Protein AF-0000000086062523 (afdb_homodimer)

Nearest PDB structures (foldseek):
  2jh3-assembly2_D  TM=8.030E-01  e=2.254E-12  Deinococcus radiodurans
  2jh3-assembly1_C  TM=7.267E-01  e=1.888E-13  Deinococcus radiodurans
  6j48-assembly1_O  TM=6.077E-01  e=3.367E+00  Borreliella burgdorferi B31
  6ics-assembly1_O  TM=6.530E-01  e=5.659E+00  Borreliella burgdorferi
  3cka-assembly1_A  TM=3.418E-01  e=1.417E+00  Borreliella burgdorferi

Solvent-accessible surface area (backbone atoms only — not comparable to full-atom values): 41998 Å² total; per-residue (Å²): 135,82,82,74,76,70,75,70,77,73,73,69,65,61,67,79,38,48,60,40,66,68,49,54,50,48,50,52,52,54,34,66,75,38,54,69,59,41,65,48,79,48,80,83,34,33,35,24,24,37,89,87,68,27,35,29,43,39,56,101,55,78,48,67,74,33,49,71,69,55,44,48,53,57,45,35,78,44,16,65,39,52,29,50,48,35,42,51,58,64,69,64,35,60,94,44,43,65,46,54,48,54,36,56,52,58,39,53,90,81,38,53,66,62,60,34,45,13,41,20,63,76,48,29,72,36,75,59,86,65,30,31,36,33,36,32,46,49,57,54,47,45,61,27,28,31,40,28,28,47,90,47,65,88,55,57,67,90,82,28,54,72,45,84,56,40,74,58,36,56,65,54,50,42,31,29,77,86,68,43,76,40,91,55,58,50,28,81,48,73,42,69,62,41,31,34,63,69,23,44,70,69,46,43,50,48,28,49,38,54,47,38,68,62,37,58,51,42,37,42,27,45,76,71,72,59,57,77,63,41,20,45,54,61,56,41,67,68,38,56,78,87,42,35,60,38,56,59,62,61,71,74,75,53,66,58,67,59,34,21,48,42,56,33,51,38,32,58,87,46,19,41,37,13,48,66,40,29,44,40,99,86,39,75,53,90,54,77,33,52,80,33,90,30,60,29,38,46,79,46,70,66,48,52,54,50,42,36,60,47,46,62,59,65,71,49,67,68,40,81,44,64,33,66,32,27,53,68,53,52,51,22,56,41,39,35,50,47,28,44,40,67,66,43,50,85,72,50,50,80,83,41,60,81,44,52,51,12,39,50,46,34,23,31,49,44,53,68,36,34,40,97,87,60,21,57,47,59,39,66,77,67,82,75,73,69,87,110,136,81,80,74,75,68,75,69,77,73,72,68,65,62,66,78,36,48,60,42,67,69,50,53,51,48,50,52,51,53,33,66,75,37,56,71,61,41,65,48,76,47,82,82,33,32,33,23,25,37,89,86,72,26,34,30,43,38,55,102,54,75,48,69,72,33,50,70,68,55,44,48,53,58,46,37,78,44,17,64,40,52,30,52,49,36,43,52,58,63,69,64,36,59,93,44,42,64,45,54,48,54,36,56,54,58,39,53,89,81,38,53,66,60,58,34,45,12,41,20,63,74,48,30,73,37,74,57,86,65,30,31,36,34,36,32,47,49,57,53,47,46,63,28,28,31,42,28,26,47,89,46,66,89,56,58,68,89,82,29,52,72,45,85,56,39,73,60,35,56,65,54,50,41,30,28,78,88,68,44,74,40,90,56,59,50,30,80,48,74,43,69,61,41,32,34,64,67,22,43,70,68,46,42,49,48,28,49,37,54,48,38,66,63,37,58,50,43,36,43,27,45,76,70,72,59,56,74,62,42,20,45,53,61,54,41,66,67,39,54,79,86,42,35,60,38,56,59,63,60,72,74,75,53,65,57,66,57,33,21,48,42,56,32,49,40,33,58,86,48,20,41,37,12,47,66,42,30,44,41,99,86,38,76,53,89,54,77,31,52,80,32,88,30,60,30,38,46,79,47,71,67,49,52,53,49,42,35,59,47,45,62,59,65,69,48,68,69,40,81,44,64,32,66,35,26,54,68,53,52,51,23,56,43,37,35,50,47,29,44,40,68,67,43,50,86,73,50,50,82,82,41,62,80,44,51,50,12,39,50,45,34,23,31,50,43,53,68,35,35,40,96,89,60,21,56,46,58,40,68,76,64,81,75,74,68,88,108

pLDDT: mean 90.24, std 12.67, range [27.58, 98.75]

Foldseek 3Di:
DDPPPPPPPPQQAQDQAAADPVLLVVVVVVQVVDDAPDWDDWVQKTWHAHPVRWIWIGRPHIDTRDDSVRVNVVCSVVRLRSLVCCCLCPVVNDDALLSVVVCVQQVVVPDDSRSSLSCQCVWGWDDAQQKIKTWHADNNRFIFIKIFGVVCPPPDQVQAAEDAALLVVLVQQQAFPVRHGDPDLQQSRRHGRYMHTGHGSVSVVSNCCSSPNCQSRQLRCVVVVRRAADADQRQQVPDDDLLVLLNCVPVVPDCVLVLVLCVLAQEVNTGLAFEPHANDPVHGHPDGRYDHSGHDRYQDPSSSVVSSVVSVVVVDDDDDWDADDDPLLVVLVVQLVVCVSSVCLVVDDQPPCVRSNRPVNVVVQCVPAADPVGDGNPTDPDPDPPVD/DDPPPPPPPPQQAQAQAAADPVLLVVVVVVQVVDDAPDWDDWVQKTWHAHPVRWIWIGRPDIDTRDDSVRVNVVCSVVRLRSLVCCCLCPVVNDDALLSVVVCVQQVVVPDDSRSSLSCQCVWGWDDAQQKIKTWHADSNRFIFIKIFGVVCPPPDQVQAAEDAALLVVLVQQQAFPVRHGDPDLQQSRRHGRYMHTGHGSVSVVSNCCSSPNCQSRQLRCVVVVRRAADADQRQQVPDDDLLVLLNCVPVVPDCVLVLVLCVLAQEVNTGLAFEPHANDPVHGHPDGRYDHSGHDRYQDPSSSVVSSVVSVVVVDDDDDWDADDDPLLVVLVVQLVVCVSSVCLVVDDQPPCVRSNRPVNVVVQCVPAADPVGDGNPTDPDPDPPVD

Organism: NCBI:txid261290

Radius of gyration: 38.52 Å; Cα contacts (8 Å, |Δi|>4): 1317; chains: 2; bounding box: 91×118×71 Å

InterPro domains:
  IPR041181 DR2241 stabilising domain [PF18069] (113-223)
  IPR041346 DR2241, 4Fe-4S iron-sulfur cluster binding domain [PF18009] (225-309)
  IPR055772 Domain of unknown function DUF7348 [PF24039] (21-93)

Structure (mmCIF, N/CA/C/O backbone):
data_AF-0000000086062523-model_v1
#
loop_
_entity.id
_entity.type
_entity.pdbx_description
1 polymer 'DR2241 stabilising domain-containing protein'
#
loop_
_atom_site.group_PDB
_atom_site.id
_atom_site.type_symbol
_atom_site.label_atom_id
_atom_site.label_alt_id
_atom_site.label_comp_id
_atom_site.label_asym_id
_atom_site.label_entity_id
_atom_site.label_seq_id
_atom_site.pdbx_PDB_ins_code
_atom_site.Cartn_x
_atom_site.Cartn_y
_atom_site.Cartn_z
_atom_site.occupancy
_atom_site.B_iso_or_equiv
_atom_site.auth_seq_id
_atom_site.auth_comp_id
_atom_site.auth_asym_id
_atom_site.auth_atom_id
_atom_site.pdbx_PDB_model_num
ATOM 1 N N . MET A 1 1 ? -20.281 41.969 -30.203 1 27.78 1 MET A N 1
ATOM 2 C CA . MET A 1 1 ? -20.609 42.656 -28.984 1 27.78 1 MET A CA 1
ATOM 3 C C . MET A 1 1 ? -21.312 41.75 -27.984 1 27.78 1 MET A C 1
ATOM 5 O O . MET A 1 1 ? -22.516 41.5 -28.109 1 27.78 1 MET A O 1
ATOM 9 N N . SER A 1 2 ? -20.672 40.625 -27.641 1 31.56 2 SER A N 1
ATOM 10 C CA . SER A 1 2 ? -21.141 39.469 -26.844 1 31.56 2 SER A CA 1
ATOM 11 C C . SER A 1 2 ? -21.438 39.875 -25.406 1 31.56 2 SER A C 1
ATOM 13 O O . SER A 1 2 ? -20.594 40.5 -24.734 1 31.56 2 SER A O 1
ATOM 15 N N . ASP A 1 3 ? -22.797 40.125 -25.109 1 30.91 3 ASP A N 1
ATOM 16 C CA . ASP A 1 3 ? -23.359 40.438 -23.797 1 30.91 3 ASP A CA 1
ATOM 17 C C . ASP A 1 3 ? -22.984 39.375 -22.766 1 30.91 3 ASP A C 1
ATOM 19 O O . ASP A 1 3 ? -23.328 38.188 -22.938 1 30.91 3 ASP A O 1
ATOM 23 N N . THR A 1 4 ? -21.797 39.469 -22.172 1 30.78 4 THR A N 1
ATOM 24 C CA . THR A 1 4 ? -21.391 38.656 -21.047 1 30.78 4 THR A CA 1
ATOM 25 C C . THR A 1 4 ? -22.391 38.812 -19.891 1 30.78 4 THR A C 1
ATOM 27 O O . THR A 1 4 ? -22.453 39.844 -19.25 1 30.78 4 THR A O 1
ATOM 30 N N . ALA A 1 5 ? -23.578 38.094 -20 1 33.03 5 ALA A N 1
ATOM 31 C CA . ALA A 1 5 ? -24.531 38.031 -18.906 1 33.03 5 ALA A CA 1
ATOM 32 C C . ALA A 1 5 ? -23.812 37.812 -17.578 1 33.03 5 ALA A C 1
ATOM 34 O O . ALA A 1 5 ? -23.219 36.75 -17.359 1 33.03 5 ALA A O 1
ATOM 35 N N . SER A 1 6 ? -23.344 38.844 -16.922 1 30.64 6 SER A N 1
ATOM 36 C CA . SER A 1 6 ? -22.797 38.656 -15.578 1 30.64 6 SER A CA 1
ATOM 37 C C . SER A 1 6 ? -23.75 37.906 -14.664 1 30.64 6 SER A C 1
ATOM 39 O O . SER A 1 6 ? -24.891 38.344 -14.469 1 30.64 6 SER A O 1
ATOM 41 N N . VAL A 1 7 ? -23.797 36.625 -14.695 1 35.59 7 VAL A N 1
ATOM 42 C CA . VAL A 1 7 ? -24.484 35.875 -13.633 1 35.59 7 VAL A CA 1
ATOM 43 C C . VAL A 1 7 ? -24.297 36.625 -12.305 1 35.59 7 VAL A C 1
ATOM 45 O O . VAL A 1 7 ? -23.172 36.844 -11.859 1 35.59 7 VAL A O 1
ATOM 48 N N . ALA A 1 8 ? -25.094 37.5 -11.992 1 36.69 8 ALA A N 1
ATOM 49 C CA . ALA A 1 8 ? -25.172 38.25 -10.734 1 36.69 8 ALA A CA 1
ATOM 50 C C . ALA A 1 8 ? -24.984 37.312 -9.539 1 36.69 8 ALA A C 1
ATOM 52 O O . ALA A 1 8 ? -25.703 36.344 -9.391 1 36.69 8 ALA A O 1
ATOM 53 N N . GLU A 1 9 ? -23.781 37 -9.102 1 41.09 9 GLU A N 1
ATOM 54 C CA . GLU A 1 9 ? -23.547 36.281 -7.852 1 41.09 9 GLU A CA 1
ATOM 55 C C . GLU A 1 9 ? -24.547 36.719 -6.773 1 41.09 9 GLU A C 1
ATOM 57 O O . GLU A 1 9 ? -24.578 37.906 -6.398 1 41.09 9 GLU A O 1
ATOM 62 N N . ASP A 1 10 ? -25.766 36.375 -6.758 1 46.88 10 ASP A N 1
ATOM 63 C CA . ASP A 1 10 ? -26.797 36.688 -5.766 1 46.88 10 ASP A CA 1
ATOM 64 C C . ASP A 1 10 ? -26.219 36.688 -4.355 1 46.88 10 ASP A C 1
ATOM 66 O O . ASP A 1 10 ? -25.516 35.781 -3.951 1 46.88 10 ASP A O 1
ATOM 70 N N . ASP A 1 11 ? -25.906 37.812 -3.818 1 54.59 11 ASP A N 1
ATOM 71 C CA . ASP A 1 11 ? -25.484 38.031 -2.445 1 54.59 11 ASP A CA 1
ATOM 72 C C . ASP A 1 11 ? -26.266 37.188 -1.464 1 54.59 11 ASP A C 1
ATOM 74 O O . ASP A 1 11 ? -27.484 37.125 -1.524 1 54.59 11 ASP A O 1
ATOM 78 N N . PRO A 1 12 ? -25.703 36.219 -0.834 1 66.75 12 PRO A N 1
ATOM 79 C CA . PRO A 1 12 ? -26.406 35.312 0.073 1 66.75 12 PRO A CA 1
ATOM 80 C C . PRO A 1 12 ? -27.281 36.062 1.078 1 66.75 12 PRO A C 1
ATOM 82 O O . PRO A 1 12 ? -26.906 37.094 1.578 1 66.75 12 PRO A O 1
ATOM 85 N N . GLU A 1 13 ? -28.578 35.844 1.062 1 82.19 13 GLU A N 1
ATOM 86 C CA . GLU A 1 13 ? -29.578 36.406 1.941 1 82.19 13 GLU A CA 1
ATOM 87 C C . GLU A 1 13 ? -29.391 35.969 3.383 1 82.19 13 GLU A C 1
ATOM 89 O O . GLU A 1 13 ? -29.062 34.781 3.629 1 82.19 13 GLU A O 1
ATOM 94 N N . VAL A 1 14 ? -29.391 36.875 4.363 1 88.12 14 VAL A N 1
ATOM 95 C CA . VAL A 1 14 ? -29.328 36.594 5.789 1 88.12 14 VAL A CA 1
ATOM 96 C C . VAL A 1 14 ? -30.484 35.688 6.18 1 88.12 14 VAL A C 1
ATOM 98 O O . VAL A 1 14 ? -31.641 35.969 5.879 1 88.12 14 VAL A O 1
ATOM 101 N N . PRO A 1 15 ? -30.203 34.594 6.738 1 93 15 PRO A N 1
ATOM 102 C CA . PRO A 1 15 ? -31.281 33.688 7.109 1 93 15 PRO A CA 1
ATOM 103 C C . PRO A 1 15 ? -32.125 34.188 8.258 1 93 15 PRO A C 1
ATOM 105 O O . PRO A 1 15 ? -31.672 35 9.078 1 93 15 PRO A O 1
ATOM 108 N N . GLU A 1 16 ? -33.406 33.719 8.234 1 93.88 16 GLU A N 1
ATOM 109 C CA . GLU A 1 16 ? -34.25 34.031 9.367 1 93.88 16 GLU A CA 1
ATOM 110 C C . GLU A 1 16 ? -33.906 33.156 10.57 1 93.88 16 GLU A C 1
ATOM 112 O O . GLU A 1 16 ? -33.812 31.922 10.453 1 93.88 16 GLU A O 1
ATOM 117 N N . ILE A 1 17 ? -33.625 33.781 11.719 1 96.88 17 ILE A N 1
ATOM 118 C CA . ILE A 1 17 ? -33.281 33.094 12.938 1 96.88 17 ILE A CA 1
ATOM 119 C C . ILE A 1 17 ? -34.375 33.25 13.984 1 96.88 17 ILE A C 1
ATOM 121 O O . ILE A 1 17 ? -34.812 34.375 14.25 1 96.88 17 ILE A O 1
ATOM 125 N N . ASP A 1 18 ? -34.844 32.188 14.508 1 96.88 18 ASP A N 1
ATOM 126 C CA . ASP A 1 18 ? -35.75 32.188 15.656 1 96.88 18 ASP A CA 1
ATOM 127 C C . ASP A 1 18 ? -34.969 32.312 16.969 1 96.88 18 ASP A C 1
ATOM 129 O O . ASP A 1 18 ? -34.188 31.406 17.297 1 96.88 18 ASP A O 1
ATOM 133 N N . LEU A 1 19 ? -35.188 33.375 17.656 1 97.69 19 LEU A N 1
ATOM 134 C CA . LEU A 1 19 ? -34.406 33.594 18.875 1 97.69 19 LEU A CA 1
ATOM 135 C C . LEU A 1 19 ? -34.75 32.562 19.938 1 97.69 19 LEU A C 1
ATOM 137 O O . LEU A 1 19 ? -35.875 32.5 20.422 1 97.69 19 LEU A O 1
ATOM 141 N N . PRO A 1 20 ? -33.75 31.797 20.312 1 97.12 20 PRO A N 1
ATOM 142 C CA . PRO A 1 20 ? -34.031 30.781 21.344 1 97.12 20 PRO A CA 1
ATOM 143 C C . PRO A 1 20 ? -34.25 31.406 22.719 1 97.12 20 PRO A C 1
ATOM 145 O O . PRO A 1 20 ? -33.656 32.438 23.047 1 97.12 20 PRO A O 1
ATOM 148 N N . SER A 1 21 ? -34.969 30.672 23.531 1 96.5 21 SER A N 1
ATOM 149 C CA . SER A 1 21 ? -35.281 31.141 24.875 1 96.5 21 SER A CA 1
ATOM 150 C C . SER A 1 21 ? -34.031 31.266 25.719 1 96.5 21 SER A C 1
ATOM 152 O O . SER A 1 21 ? -33.906 32.188 26.516 1 96.5 21 SER A O 1
ATOM 154 N N . ASP A 1 22 ? -33.156 30.344 25.484 1 96.5 22 ASP A N 1
ATOM 155 C CA . ASP A 1 22 ? -31.922 30.344 26.266 1 96.5 22 ASP A CA 1
ATOM 156 C C . ASP A 1 22 ? -31.078 31.578 25.969 1 96.5 22 ASP A C 1
ATOM 158 O O . ASP A 1 22 ? -30.469 32.156 26.875 1 96.5 22 ASP A O 1
ATOM 162 N N . ALA A 1 23 ? -31.031 31.984 24.75 1 97.12 23 ALA A N 1
ATOM 163 C CA . ALA A 1 23 ? -30.281 33.156 24.375 1 97.12 23 ALA A CA 1
ATOM 164 C C . ALA A 1 23 ? -30.922 34.438 24.938 1 97.12 23 ALA A C 1
ATOM 166 O O . ALA A 1 23 ? -30.219 35.344 25.406 1 97.12 23 ALA A O 1
ATOM 167 N N . PHE A 1 24 ? -32.25 34.5 24.859 1 97.75 24 PHE A N 1
ATOM 168 C CA . PHE A 1 24 ? -32.969 35.625 25.422 1 97.75 24 PHE A CA 1
ATOM 169 C C . PHE A 1 24 ? -32.719 35.75 26.922 1 97.75 24 PHE A C 1
ATOM 171 O O . PHE A 1 24 ? -32.469 36.812 27.453 1 97.75 24 PHE A O 1
ATOM 178 N N . ASP A 1 25 ? -32.844 34.562 27.562 1 97.44 25 ASP A N 1
ATOM 179 C CA . ASP A 1 25 ? -32.625 34.5 29 1 97.44 25 ASP A CA 1
ATOM 180 C C . ASP A 1 25 ? -31.203 34.969 29.344 1 97.44 25 ASP A C 1
ATOM 182 O O . ASP A 1 25 ? -31 35.688 30.344 1 97.44 25 ASP A O 1
ATOM 186 N N . ALA A 1 26 ? -30.297 34.594 28.547 1 96.69 26 ALA A N 1
ATOM 187 C CA . ALA A 1 26 ? -28.906 35 28.766 1 96.69 26 ALA A CA 1
ATOM 188 C C . ALA A 1 26 ? -28.75 36.5 28.656 1 96.69 26 ALA A C 1
ATOM 190 O O . ALA A 1 26 ? -27.969 37.094 29.391 1 96.69 26 ALA A O 1
ATOM 191 N N . VAL A 1 27 ? -29.438 37.125 27.719 1 96.62 27 VAL A N 1
ATOM 192 C CA . VAL A 1 27 ? -29.375 38.594 27.562 1 96.62 27 VAL A CA 1
ATOM 193 C C . VAL A 1 27 ? -29.969 39.25 28.797 1 96.62 27 VAL A C 1
ATOM 195 O O . VAL A 1 27 ? -29.406 40.219 29.312 1 96.62 27 VAL A O 1
ATOM 198 N N . LEU A 1 28 ? -31.125 38.656 29.281 1 96.06 28 LEU A N 1
ATOM 199 C CA . LEU A 1 28 ? -31.75 39.219 30.469 1 96.06 28 LEU A CA 1
ATOM 200 C C . LEU A 1 28 ? -30.781 39.188 31.656 1 96.06 28 LEU A C 1
ATOM 202 O O . LEU A 1 28 ? -30.656 40.156 32.375 1 96.06 28 LEU A O 1
ATOM 206 N N . ASP A 1 29 ? -30.172 38.094 31.75 1 95.81 29 ASP A N 1
ATOM 207 C CA . ASP A 1 29 ? -29.219 37.906 32.844 1 95.81 29 ASP A CA 1
ATOM 208 C C . ASP A 1 29 ? -28.047 38.906 32.719 1 95.81 29 ASP A C 1
ATOM 210 O O . ASP A 1 29 ? -27.656 39.531 33.688 1 95.81 29 ASP A O 1
ATOM 214 N N . ALA A 1 30 ? -27.547 39.062 31.516 1 95.44 30 ALA A N 1
ATOM 215 C CA . ALA A 1 30 ? -26.391 39.938 31.266 1 95.44 30 ALA A CA 1
ATOM 216 C C . ALA A 1 30 ? -26.719 41.406 31.562 1 95.44 30 ALA A C 1
ATOM 218 O O . ALA A 1 30 ? -25.922 42.094 32.188 1 95.44 30 ALA A O 1
ATOM 219 N N . VAL A 1 31 ? -27.891 41.781 31.141 1 94.94 31 VAL A N 1
ATOM 220 C CA . VAL A 1 31 ? -28.297 43.156 31.359 1 94.94 31 VAL A CA 1
ATOM 221 C C . VAL A 1 31 ? -28.562 43.406 32.844 1 94.94 31 VAL A C 1
ATOM 223 O O . VAL A 1 31 ? -28.297 44.5 33.344 1 94.94 31 VAL A O 1
ATOM 226 N N . SER A 1 32 ? -29.094 42.406 33.531 1 92.62 32 SER A N 1
ATOM 227 C CA . SER A 1 32 ? -29.344 42.531 34.969 1 92.62 32 SER A CA 1
ATOM 228 C C . SER A 1 32 ? -28.047 42.656 35.75 1 92.62 32 SER A C 1
ATOM 230 O O . SER A 1 32 ? -28.016 43.281 36.812 1 92.62 32 SER A O 1
ATOM 232 N N . ASP A 1 33 ? -27.016 42 35.25 1 93.62 33 ASP A N 1
ATOM 233 C CA . ASP A 1 33 ? -25.734 42.031 35.938 1 93.62 33 ASP A CA 1
ATOM 234 C C . ASP A 1 33 ? -25.016 43.375 35.719 1 93.62 33 ASP A C 1
ATOM 236 O O . ASP A 1 33 ? -24.078 43.688 36.469 1 93.62 33 ASP A O 1
ATOM 240 N N . LEU A 1 34 ? -25.5 44.125 34.719 1 93.25 34 LEU A N 1
ATOM 241 C CA . LEU A 1 34 ? -24.938 45.438 34.438 1 93.25 34 LEU A CA 1
ATOM 242 C C . LEU A 1 34 ? -25.641 46.5 35.25 1 93.25 34 LEU A C 1
ATOM 244 O O . LEU A 1 34 ? -26.781 46.312 35.688 1 93.25 34 LEU A O 1
ATOM 248 N N . GLY A 1 35 ? -24.984 47.625 35.469 1 90.94 35 GLY A N 1
ATOM 249 C CA . GLY A 1 35 ? -25.625 48.75 36.125 1 90.94 35 GLY A CA 1
ATOM 250 C C . GLY A 1 35 ? -26.688 49.406 35.281 1 90.94 35 GLY A C 1
ATOM 251 O O . GLY A 1 35 ? -26.719 49.25 34.062 1 90.94 35 GLY A O 1
ATOM 252 N N . PRO A 1 36 ? -27.594 50.125 36.062 1 88.44 36 PRO A N 1
ATOM 253 C CA . PRO A 1 36 ? -28.609 50.844 35.281 1 88.44 36 PRO A CA 1
ATOM 254 C C . PRO A 1 36 ? -28.016 51.75 34.219 1 88.44 36 PRO A C 1
ATOM 256 O O . PRO A 1 36 ? -27.125 52.562 34.531 1 88.44 36 PRO A O 1
ATOM 259 N N . GLY A 1 37 ? -28.422 51.531 33.062 1 89.31 37 GLY A N 1
ATOM 260 C CA . GLY A 1 37 ? -27.984 52.375 31.969 1 89.31 37 GLY A CA 1
ATOM 261 C C . GLY A 1 37 ? -26.75 51.844 31.25 1 89.31 37 GLY A C 1
ATOM 262 O O . GLY A 1 37 ? -26.422 52.312 30.156 1 89.31 37 GLY A O 1
ATOM 263 N N . GLU A 1 38 ? -26.062 51 31.859 1 93.94 38 GLU A N 1
ATOM 264 C CA . GLU A 1 38 ? -24.906 50.406 31.203 1 93.94 38 GLU A CA 1
ATOM 265 C C . GLU A 1 38 ? -25.328 49.469 30.078 1 93.94 38 GLU A C 1
ATOM 267 O O . GLU A 1 38 ? -26.125 48.531 30.297 1 93.94 38 GLU A O 1
ATOM 272 N N . PRO A 1 39 ? -24.781 49.562 28.922 1 95 39 PRO A N 1
ATOM 273 C CA . PRO A 1 39 ? -25.297 48.812 27.781 1 95 39 PRO A CA 1
ATOM 274 C C . PRO A 1 39 ? -24.562 47.5 27.547 1 95 39 PRO A C 1
ATOM 276 O O . PRO A 1 39 ? -23.359 47.406 27.797 1 95 39 PRO A O 1
ATOM 279 N N . LEU A 1 40 ? -25.266 46.5 27.172 1 96.06 40 LEU A N 1
ATOM 280 C CA . LEU A 1 40 ? -24.75 45.312 26.5 1 96.06 40 LEU A CA 1
ATOM 281 C C . LEU A 1 40 ? -24.688 45.531 25 1 96.06 40 LEU A C 1
ATOM 283 O O . LEU A 1 40 ? -25.703 45.812 24.359 1 96.06 40 LEU A O 1
ATOM 287 N N . ARG A 1 41 ? -23.562 45.375 24.438 1 94.62 41 ARG A N 1
ATOM 288 C CA . ARG A 1 41 ? -23.375 45.781 23.047 1 94.62 41 ARG A CA 1
ATOM 289 C C . ARG A 1 41 ? -23.375 44.562 22.125 1 94.62 41 ARG A C 1
ATOM 291 O O . ARG A 1 41 ? -22.797 43.531 22.453 1 94.62 41 ARG A O 1
ATOM 298 N N . PHE A 1 42 ? -24.062 44.656 21.062 1 94.38 42 PHE A N 1
ATOM 299 C CA . PHE A 1 42 ? -24.062 43.75 19.922 1 94.38 42 PHE A CA 1
ATOM 300 C C . PHE A 1 42 ? -23.594 44.438 18.656 1 94.38 42 PHE A C 1
ATOM 302 O O . PHE A 1 42 ? -23.312 45.656 18.688 1 94.38 42 PHE A O 1
ATOM 309 N N . GLU A 1 43 ? -23.375 43.625 17.656 1 90.31 43 GLU A N 1
ATOM 310 C CA . GLU A 1 43 ? -23.078 44.281 16.391 1 90.31 43 GLU A CA 1
ATOM 311 C C . GLU A 1 43 ? -24.266 45.125 15.891 1 90.31 43 GLU A C 1
ATOM 313 O O . GLU A 1 43 ? -25.328 44.562 15.617 1 90.31 43 GLU A O 1
ATOM 318 N N . GLY A 1 44 ? -24.156 46.438 15.844 1 89.69 44 GLY A N 1
ATOM 319 C CA . GLY A 1 44 ? -25.141 47.312 15.234 1 89.69 44 GLY A CA 1
ATOM 320 C C . GLY A 1 44 ? -26.125 47.906 16.234 1 89.69 44 GLY A C 1
ATOM 321 O O . GLY A 1 44 ? -26.922 48.75 15.891 1 89.69 44 GLY A O 1
ATOM 322 N N . PHE A 1 45 ? -26.172 47.344 17.5 1 94.06 45 PHE A N 1
ATOM 323 C CA . PHE A 1 45 ? -27.094 47.906 18.484 1 94.06 45 PHE A CA 1
ATOM 324 C C . PHE A 1 45 ? -26.672 47.531 19.906 1 94.06 45 PHE A C 1
ATOM 326 O O . PHE A 1 45 ? -25.688 46.812 20.094 1 94.06 45 PHE A O 1
ATOM 333 N N . SER A 1 46 ? -27.375 48.094 20.906 1 96.88 46 SER A N 1
ATOM 334 C CA . SER A 1 46 ? -27.109 47.781 22.312 1 96.88 46 SER A CA 1
ATOM 335 C C . SER A 1 46 ? -28.406 47.75 23.109 1 96.88 46 SER A C 1
ATOM 337 O O . SER A 1 46 ? -29.438 48.25 22.656 1 96.88 46 SER A O 1
ATOM 339 N N . VAL A 1 47 ? -28.359 47.125 24.234 1 96.75 47 VAL A N 1
ATOM 340 C CA . VAL A 1 47 ? -29.516 47.031 25.109 1 96.75 47 VAL A CA 1
ATOM 341 C C . VAL A 1 47 ? -29.109 47.344 26.547 1 96.75 47 VAL A C 1
ATOM 343 O O . VAL A 1 47 ? -27.938 47.188 26.906 1 96.75 47 VAL A O 1
ATOM 346 N N . ALA A 1 48 ? -30.062 47.75 27.312 1 96.06 48 ALA A N 1
ATOM 347 C CA . ALA A 1 48 ? -29.812 48.094 28.703 1 96.06 48 ALA A CA 1
ATOM 348 C C . ALA A 1 48 ? -31.109 48.094 29.516 1 96.06 48 ALA A C 1
ATOM 350 O O . ALA A 1 48 ? -32.188 47.875 28.969 1 96.06 48 ALA A O 1
ATOM 351 N N . ARG A 1 49 ? -30.859 48.156 30.75 1 94.06 49 ARG A N 1
ATOM 352 C CA . ARG A 1 49 ? -31.953 48.406 31.672 1 94.06 49 ARG A CA 1
ATOM 353 C C . ARG A 1 49 ? -31.844 49.812 32.281 1 94.06 49 ARG A C 1
ATOM 355 O O . ARG A 1 49 ? -30.75 50.25 32.625 1 94.06 49 ARG A O 1
ATOM 362 N N . ASP A 1 50 ? -32.938 50.5 32.312 1 89.94 50 ASP A N 1
ATOM 363 C CA . ASP A 1 50 ? -32.844 51.875 32.875 1 89.94 50 ASP A CA 1
ATOM 364 C C . ASP A 1 50 ? -33.062 51.844 34.375 1 89.94 50 ASP A C 1
ATOM 366 O O . ASP A 1 50 ? -33.125 50.781 35 1 89.94 50 ASP A O 1
ATOM 370 N N . ALA A 1 51 ? -33.188 53.062 34.938 1 88.75 51 ALA A N 1
ATOM 371 C CA . ALA A 1 51 ? -33.281 53.219 36.375 1 88.75 51 ALA A CA 1
ATOM 372 C C . ALA A 1 51 ? -34.594 52.656 36.906 1 88.75 51 ALA A C 1
ATOM 374 O O . ALA A 1 51 ? -34.688 52.25 38.094 1 88.75 51 ALA A O 1
ATOM 375 N N . ASP A 1 52 ? -35.656 52.656 36.094 1 89.06 52 ASP A N 1
ATOM 376 C CA . ASP A 1 52 ? -36.969 52.125 36.5 1 89.06 52 ASP A CA 1
ATOM 377 C C . ASP A 1 52 ? -37.062 50.625 36.188 1 89.06 52 ASP A C 1
ATOM 379 O O . ASP A 1 52 ? -38.188 50.094 36.156 1 89.06 52 ASP A O 1
ATOM 383 N N . ASP A 1 53 ? -35.969 50 35.75 1 87.62 53 ASP A N 1
ATOM 384 C CA . ASP A 1 53 ? -35.875 48.594 35.469 1 87.62 53 ASP A CA 1
ATOM 385 C C . ASP A 1 53 ? -36.594 48.219 34.188 1 87.62 53 ASP A C 1
ATOM 387 O O . ASP A 1 53 ? -37.062 47.094 34.031 1 87.62 53 ASP A O 1
ATOM 391 N N . GLN A 1 54 ? -36.75 49.219 33.344 1 92.38 54 GLN A N 1
ATOM 392 C CA . GLN A 1 54 ? -37.312 48.969 32.031 1 92.38 54 GLN A CA 1
ATOM 393 C C . GLN A 1 54 ? -36.219 48.75 31 1 92.38 54 GLN A C 1
ATOM 395 O O . GLN A 1 54 ? -35.094 49.281 31.156 1 92.38 54 GLN A O 1
ATOM 400 N N . TYR A 1 55 ? -36.562 47.969 29.984 1 95.31 55 TYR A N 1
ATOM 401 C CA . TYR A 1 55 ? -35.562 47.625 28.984 1 95.31 55 TYR A CA 1
ATOM 402 C C . TYR A 1 55 ? -35.438 48.719 27.938 1 95.31 55 TYR A C 1
ATOM 404 O O . TYR A 1 55 ? -36.406 49.406 27.594 1 95.31 55 TYR A O 1
ATOM 412 N N . VAL A 1 56 ? -34.219 48.906 27.5 1 95.81 56 VAL A N 1
ATOM 413 C CA . VAL A 1 56 ? -33.875 49.906 26.5 1 95.81 56 VAL A CA 1
ATOM 414 C C . VAL A 1 56 ? -33.125 49.25 25.344 1 95.81 56 VAL A C 1
ATOM 416 O O . VAL A 1 56 ? -32.281 48.375 25.562 1 95.81 56 VAL A O 1
ATOM 419 N N . ILE A 1 57 ? -33.5 49.5 24.094 1 95.5 57 ILE A N 1
ATOM 420 C CA . ILE A 1 57 ? -32.75 49.094 22.922 1 95.5 57 ILE A CA 1
ATOM 421 C C . ILE A 1 57 ? -32.312 50.281 22.094 1 95.5 57 ILE A C 1
ATOM 423 O O . ILE A 1 57 ? -33.094 51.219 21.906 1 95.5 57 ILE A O 1
ATOM 427 N N . ALA A 1 58 ? -31.094 50.406 21.781 1 93.06 58 ALA A N 1
ATOM 428 C CA . ALA A 1 58 ? -30.562 51.5 20.984 1 93.06 58 ALA A CA 1
ATOM 429 C C . ALA A 1 58 ? -30.031 51 19.641 1 93.06 58 ALA A C 1
ATOM 431 O O . ALA A 1 58 ? -29.016 50.281 19.594 1 93.06 58 ALA A O 1
ATOM 432 N N . TYR A 1 59 ? -30.656 51.125 18.562 1 88.06 59 TYR A N 1
ATOM 433 C CA . TYR A 1 59 ? -30.281 50.844 17.188 1 88.06 59 TYR A CA 1
ATOM 434 C C . TYR A 1 59 ? -30.594 52 16.266 1 88.06 59 TYR A C 1
ATOM 436 O O . TYR A 1 59 ? -31.703 52.094 15.742 1 88.06 59 TYR A O 1
ATOM 444 N N . GLY A 1 60 ? -29.75 53.031 16.094 1 80.06 60 GLY A N 1
ATOM 445 C CA . GLY A 1 60 ? -30.062 54.344 15.484 1 80.06 60 GLY A CA 1
ATOM 446 C C . GLY A 1 60 ? -30.812 55.25 16.406 1 80.06 60 GLY A C 1
ATOM 447 O O . GLY A 1 60 ? -30.297 56.281 16.828 1 80.06 60 GLY A O 1
ATOM 448 N N . ASP A 1 61 ? -32.125 54.75 16.734 1 84.19 61 ASP A N 1
ATOM 449 C CA . ASP A 1 61 ? -32.938 55.438 17.719 1 84.19 61 ASP A CA 1
ATOM 450 C C . ASP A 1 61 ? -33.062 54.656 19.016 1 84.19 61 ASP A C 1
ATOM 452 O O . ASP A 1 61 ? -32.938 53.438 19.016 1 84.19 61 ASP A O 1
ATOM 456 N N . ARG A 1 62 ? -33.219 55.406 20.062 1 90.38 62 ARG A N 1
ATOM 457 C CA . ARG A 1 62 ? -33.344 54.781 21.375 1 90.38 62 ARG A CA 1
ATOM 458 C C . ARG A 1 62 ? -34.812 54.562 21.766 1 90.38 62 ARG A C 1
ATOM 460 O O . ARG A 1 62 ? -35.594 55.531 21.75 1 90.38 62 ARG A O 1
ATOM 467 N N . GLN A 1 63 ? -35.156 53.312 21.906 1 91.69 63 GLN A N 1
ATOM 468 C CA . GLN A 1 63 ? -36.469 52.969 22.422 1 91.69 63 GLN A CA 1
ATOM 469 C C . GLN A 1 63 ? -36.406 52.594 23.906 1 91.69 63 GLN A C 1
ATOM 471 O O . GLN A 1 63 ? -35.656 51.688 24.297 1 91.69 63 GLN A O 1
ATOM 476 N N . THR A 1 64 ? -37.188 53.281 24.719 1 93 64 THR A N 1
ATOM 477 C CA . THR A 1 64 ? -37.156 53.094 26.172 1 93 64 THR A CA 1
ATOM 478 C C . THR A 1 64 ? -38.469 52.594 26.688 1 93 64 THR A C 1
ATOM 480 O O . THR A 1 64 ? -39.469 52.531 25.938 1 93 64 THR A O 1
ATOM 483 N N . GLY A 1 65 ? -38.438 52.094 27.859 1 92.06 65 GLY A N 1
ATOM 484 C CA . GLY A 1 65 ? -39.656 51.719 28.547 1 92.06 65 GLY A CA 1
ATOM 485 C C . GLY A 1 65 ? -40.25 50.438 27.984 1 92.06 65 GLY A C 1
ATOM 486 O O . GLY A 1 65 ? -41.469 50.25 28 1 92.06 65 GLY A O 1
ATOM 487 N N . LEU A 1 66 ? -39.438 49.594 27.406 1 94.81 66 LEU A N 1
ATOM 488 C CA . LEU A 1 66 ? -39.938 48.375 26.797 1 94.81 66 LEU A CA 1
ATOM 489 C C . LEU A 1 66 ? -40.281 47.312 27.859 1 94.81 66 LEU A C 1
ATOM 491 O O . LEU A 1 66 ? -39.531 47.156 28.828 1 94.81 66 LEU A O 1
ATOM 495 N N . SER A 1 67 ? -41.469 46.625 27.672 1 93.31 67 SER A N 1
ATOM 496 C CA . SER A 1 67 ? -41.781 45.438 28.453 1 93.31 67 SER A CA 1
ATOM 497 C C . SER A 1 67 ? -40.906 44.25 28.047 1 93.31 67 SER A C 1
ATOM 499 O O . SER A 1 67 ? -40.188 44.344 27.047 1 93.31 67 SER A O 1
ATOM 501 N N . GLU A 1 68 ? -40.906 43.25 28.859 1 94.56 68 GLU A N 1
ATOM 502 C CA . GLU A 1 68 ? -40.156 42.062 28.516 1 94.56 68 GLU A CA 1
ATOM 503 C C . GLU A 1 68 ? -40.594 41.469 27.172 1 94.56 68 GLU A C 1
ATOM 505 O O . GLU A 1 68 ? -39.75 41.031 26.391 1 94.56 68 GLU A O 1
ATOM 510 N N . ARG A 1 69 ? -41.844 41.469 26.906 1 95.25 69 ARG A N 1
ATOM 511 C CA . ARG A 1 69 ? -42.406 40.938 25.656 1 95.25 69 ARG A CA 1
ATOM 512 C C . ARG A 1 69 ? -41.938 41.781 24.469 1 95.25 69 ARG A C 1
ATOM 514 O O . ARG A 1 69 ? -41.531 41.25 23.438 1 95.25 69 ARG A O 1
ATOM 521 N N . GLU A 1 70 ? -42.031 43.125 24.641 1 94.75 70 GLU A N 1
ATOM 522 C CA . GLU A 1 70 ? -41.594 44.062 23.594 1 94.75 70 GLU A CA 1
ATOM 523 C C . GLU A 1 70 ? -40.094 43.938 23.359 1 94.75 70 GLU A C 1
ATOM 525 O O . GLU A 1 70 ? -39.594 44.062 22.234 1 94.75 70 GLU A O 1
ATOM 530 N N . PHE A 1 71 ? -39.438 43.781 24.484 1 96.44 71 PHE A N 1
ATOM 531 C CA . PHE A 1 71 ? -38 43.594 24.438 1 96.44 71 PHE A CA 1
ATOM 532 C C . PHE A 1 71 ? -37.656 42.312 23.672 1 96.44 71 PHE A C 1
ATOM 534 O O . PHE A 1 71 ? -36.75 42.344 22.812 1 96.44 71 PHE A O 1
ATOM 541 N N . HIS A 1 72 ? -38.312 41.219 23.906 1 97.12 72 HIS A N 1
ATOM 542 C CA . HIS A 1 72 ? -38.125 39.969 23.203 1 97.12 72 HIS A CA 1
ATOM 543 C C . HIS A 1 72 ? -38.375 40.125 21.703 1 97.12 72 HIS A C 1
ATOM 545 O O . HIS A 1 72 ? -37.594 39.594 20.891 1 97.12 72 HIS A O 1
ATOM 551 N N . GLU A 1 73 ? -39.406 40.781 21.328 1 95.75 73 GLU A N 1
ATOM 552 C CA . GLU A 1 73 ? -39.75 41 19.922 1 95.75 73 GLU A CA 1
ATOM 553 C C . GLU A 1 73 ? -38.656 41.812 19.219 1 95.75 73 GLU A C 1
ATOM 555 O O . GLU A 1 73 ? -38.312 41.5 18.078 1 95.75 73 GLU A O 1
ATOM 560 N N . ALA A 1 74 ? -38.188 42.812 19.906 1 94.69 74 ALA A N 1
ATOM 561 C CA . ALA A 1 74 ? -37.125 43.656 19.344 1 94.69 74 ALA A CA 1
ATOM 562 C C . ALA A 1 74 ? -35.875 42.844 19.109 1 94.69 74 ALA A C 1
ATOM 564 O O . ALA A 1 74 ? -35.188 43 18.094 1 94.69 74 ALA A O 1
ATOM 565 N N . LEU A 1 75 ? -35.5 42 20.078 1 96.81 75 LEU A N 1
ATOM 566 C CA . LEU A 1 75 ? -34.312 41.156 19.953 1 96.81 75 LEU A CA 1
ATOM 567 C C . LEU A 1 75 ? -34.531 40.094 18.906 1 96.81 75 LEU A C 1
ATOM 569 O O . LEU A 1 75 ? -33.562 39.688 18.219 1 96.81 75 LEU A O 1
ATOM 573 N N . ASP A 1 76 ? -35.719 39.562 18.781 1 96.56 76 ASP A N 1
ATOM 574 C CA . ASP A 1 76 ? -36.031 38.531 17.766 1 96.56 76 ASP A CA 1
ATOM 575 C C . ASP A 1 76 ? -35.781 39.062 16.359 1 96.56 76 ASP A C 1
ATOM 577 O O . ASP A 1 76 ? -35.344 38.344 15.477 1 96.56 76 ASP A O 1
ATOM 581 N N . GLU A 1 77 ? -36.094 40.344 16.141 1 94 77 GLU A N 1
ATOM 582 C CA . GLU A 1 77 ? -35.875 40.969 14.844 1 94 77 GLU A CA 1
ATOM 583 C C . GLU A 1 77 ? -34.375 41.094 14.531 1 94 77 GLU A C 1
ATOM 585 O O . GLU A 1 77 ? -34 41.25 13.375 1 94 77 GLU A O 1
ATOM 590 N N . ARG A 1 78 ? -33.562 41 15.523 1 95.62 78 ARG A N 1
ATOM 591 C CA . ARG A 1 78 ? -32.094 41.125 15.414 1 95.62 78 ARG A CA 1
ATOM 592 C C . ARG A 1 78 ? -31.422 39.844 15.914 1 95.62 78 ARG A C 1
ATOM 594 O O . ARG A 1 78 ? -30.344 39.906 16.516 1 95.62 78 ARG A O 1
ATOM 601 N N . ALA A 1 79 ? -32.094 38.75 15.711 1 96.81 79 ALA A N 1
ATOM 602 C CA . ALA A 1 79 ? -31.734 37.469 16.297 1 96.81 79 ALA A CA 1
ATOM 603 C C . ALA A 1 79 ? -30.328 37.031 15.898 1 96.81 79 ALA A C 1
ATOM 605 O O . ALA A 1 79 ? -29.594 36.469 16.703 1 96.81 79 ALA A O 1
ATOM 606 N N . PRO A 1 80 ? -29.875 37.312 14.664 1 96.69 80 PRO A N 1
ATOM 607 C CA . PRO A 1 80 ? -28.516 36.906 14.289 1 96.69 80 PRO A CA 1
ATOM 608 C C . PRO A 1 80 ? -27.453 37.531 15.188 1 96.69 80 PRO A C 1
ATOM 610 O O . PRO A 1 80 ? -26.547 36.812 15.641 1 96.69 80 PRO A O 1
ATOM 613 N N . ALA A 1 81 ? -27.562 38.75 15.508 1 96.38 81 ALA A N 1
ATOM 614 C CA . ALA A 1 81 ? -26.578 39.438 16.359 1 96.38 81 ALA A CA 1
ATOM 615 C C . ALA A 1 81 ? -26.641 38.875 17.781 1 96.38 81 ALA A C 1
ATOM 617 O O . ALA A 1 81 ? -25.609 38.719 18.438 1 96.38 81 ALA A O 1
ATOM 618 N N . VAL A 1 82 ? -27.828 38.625 18.266 1 97.12 82 VAL A N 1
ATOM 619 C CA . VAL A 1 82 ? -28 38.125 19.625 1 97.12 82 VAL A CA 1
ATOM 620 C C . VAL A 1 82 ? -27.453 36.719 19.75 1 97.12 82 VAL A C 1
ATOM 622 O O . VAL A 1 82 ? -26.734 36.406 20.703 1 97.12 82 VAL A O 1
ATOM 625 N N . THR A 1 83 ? -27.797 35.875 18.766 1 97.5 83 THR A N 1
ATOM 626 C CA . THR A 1 83 ? -27.344 34.469 18.828 1 97.5 83 THR A CA 1
ATOM 627 C C . THR A 1 83 ? -25.844 34.375 18.594 1 97.5 83 THR A C 1
ATOM 629 O O . THR A 1 83 ? -25.188 33.469 19.094 1 97.5 83 THR A O 1
ATOM 632 N N . ASP A 1 84 ? -25.281 35.281 17.844 1 96.62 84 ASP A N 1
ATOM 633 C CA . ASP A 1 84 ? -23.828 35.344 17.703 1 96.62 84 ASP A CA 1
ATOM 634 C C . ASP A 1 84 ? -23.156 35.625 19.047 1 96.62 84 ASP A C 1
ATOM 636 O O . ASP A 1 84 ? -22.219 34.906 19.422 1 96.62 84 ASP A O 1
ATOM 640 N N . TRP A 1 85 ? -23.672 36.625 19.672 1 95.75 85 TRP A N 1
ATOM 641 C CA . TRP A 1 85 ? -23.172 36.938 21.016 1 95.75 85 TRP A CA 1
ATOM 642 C C . TRP A 1 85 ? -23.344 35.75 21.953 1 95.75 85 TRP A C 1
ATOM 644 O O . TRP A 1 85 ? -22.406 35.406 22.672 1 95.75 85 TRP A O 1
ATOM 654 N N . TYR A 1 86 ? -24.469 35.156 21.953 1 96.62 86 TYR A N 1
ATOM 655 C CA . TYR A 1 86 ? -24.766 34.031 22.828 1 96.62 86 TYR A CA 1
ATOM 656 C C . TYR A 1 86 ? -23.812 32.875 22.594 1 96.62 86 TYR A C 1
ATOM 658 O O . TYR A 1 86 ? -23.297 32.281 23.547 1 96.62 86 TYR A O 1
ATOM 666 N N . THR A 1 87 ? -23.547 32.562 21.312 1 96.19 87 THR A N 1
ATOM 667 C CA . THR A 1 87 ? -22.656 31.469 20.938 1 96.19 87 THR A CA 1
ATOM 668 C C . THR A 1 87 ? -21.266 31.672 21.5 1 96.19 87 THR A C 1
ATOM 670 O O . THR A 1 87 ? -20.703 30.797 22.156 1 96.19 87 THR A O 1
ATOM 673 N N . PHE A 1 88 ? -20.688 32.812 21.344 1 94.75 88 PHE A N 1
ATOM 674 C CA . PHE A 1 88 ? -19.266 33 21.672 1 94.75 88 PHE A CA 1
ATOM 675 C C . PHE A 1 88 ? -19.094 33.406 23.125 1 94.75 88 PHE A C 1
ATOM 677 O O . PHE A 1 88 ? -18.109 33.062 23.766 1 94.75 88 PHE A O 1
ATOM 684 N N . GLU A 1 89 ? -20.125 34 23.719 1 92.56 89 GLU A N 1
ATOM 685 C CA . GLU A 1 89 ? -20 34.469 25.109 1 92.56 89 GLU A CA 1
ATOM 686 C C . GLU A 1 89 ? -20.453 33.375 26.078 1 92.56 89 GLU A C 1
ATOM 688 O O . GLU A 1 89 ? -19.938 33.281 27.188 1 92.56 89 GLU A O 1
ATOM 693 N N . HIS A 1 90 ? -21.391 32.594 25.719 1 92 90 HIS A N 1
ATOM 694 C CA . HIS A 1 90 ? -22 31.672 26.688 1 92 90 HIS A CA 1
ATOM 695 C C . HIS A 1 90 ? -21.75 30.219 26.312 1 92 90 HIS A C 1
ATOM 697 O O . HIS A 1 90 ? -21.469 29.375 27.188 1 92 90 HIS A O 1
ATOM 703 N N . VAL A 1 91 ? -21.906 29.953 25.047 1 93.5 91 VAL A N 1
ATOM 704 C CA . VAL A 1 91 ? -21.75 28.562 24.641 1 93.5 91 VAL A CA 1
ATOM 705 C C . VAL A 1 91 ? -20.266 28.203 24.609 1 93.5 91 VAL A C 1
ATOM 707 O O . VAL A 1 91 ? -19.844 27.219 25.203 1 93.5 91 VAL A O 1
ATOM 710 N N . VAL A 1 92 ? -19.5 29.031 23.859 1 93.75 92 VAL A N 1
ATOM 711 C CA . VAL A 1 92 ? -18.062 28.781 23.766 1 93.75 92 VAL A CA 1
ATOM 712 C C . VAL A 1 92 ? -17.375 29.312 25.016 1 93.75 92 VAL A C 1
ATOM 714 O O . VAL A 1 92 ? -16.625 28.594 25.688 1 93.75 92 VAL A O 1
ATOM 717 N N . GLY A 1 93 ? -17.812 30.547 25.453 1 82.5 93 GLY A N 1
ATOM 718 C CA . GLY A 1 93 ? -17.375 31.125 26.719 1 82.5 93 GLY A CA 1
ATOM 719 C C . GLY A 1 93 ? -16.016 31.812 26.625 1 82.5 93 GLY A C 1
ATOM 720 O O . GLY A 1 93 ? -15.836 32.719 25.812 1 82.5 93 GLY A O 1
ATOM 721 N N . GLU A 1 94 ? -14.961 31.078 27.219 1 76.56 94 GLU A N 1
ATOM 722 C CA . GLU A 1 94 ? -13.641 31.562 27.578 1 76.56 94 GLU A CA 1
ATOM 723 C C . GLU A 1 94 ? -12.883 32.094 26.359 1 76.56 94 GLU A C 1
ATOM 725 O O . GLU A 1 94 ? -12.93 31.469 25.297 1 76.56 94 GLU A O 1
ATOM 730 N N . PHE A 1 95 ? -12.273 33.281 26.641 1 81.44 95 PHE A N 1
ATOM 731 C CA . PHE A 1 95 ? -11.375 33.812 25.641 1 81.44 95 PHE A CA 1
ATOM 732 C C . PHE A 1 95 ? -10.086 33 25.562 1 81.44 95 PHE A C 1
ATOM 734 O O . PHE A 1 95 ? -9.289 33 26.5 1 81.44 95 PHE A O 1
ATOM 741 N N . GLY A 1 96 ? -10 32.156 24.656 1 92.38 96 GLY A N 1
ATOM 742 C CA . GLY A 1 96 ? -8.844 31.281 24.484 1 92.38 96 GLY A CA 1
ATOM 743 C C . GLY A 1 96 ? -8.742 30.703 23.094 1 92.38 96 GLY A C 1
ATOM 744 O O . GLY A 1 96 ? -9.344 31.219 22.156 1 92.38 96 GLY A O 1
ATOM 745 N N . PRO A 1 97 ? -7.887 29.75 22.953 1 95.06 97 PRO A N 1
ATOM 746 C CA . PRO A 1 97 ? -7.617 29.156 21.641 1 95.06 97 PRO A CA 1
ATOM 747 C C . PRO A 1 97 ? -8.867 28.594 20.969 1 95.06 97 PRO A C 1
ATOM 749 O O . PRO A 1 97 ? -9.039 28.703 19.766 1 95.06 97 PRO A O 1
ATOM 752 N N . ARG A 1 98 ? -9.766 27.969 21.75 1 96.25 98 ARG A N 1
ATOM 753 C CA . ARG A 1 98 ? -10.984 27.391 21.188 1 96.25 98 ARG A CA 1
ATOM 754 C C . ARG A 1 98 ? -11.844 28.453 20.516 1 96.25 98 ARG A C 1
ATOM 756 O O . ARG A 1 98 ? -12.234 28.297 19.359 1 96.25 98 ARG A O 1
ATOM 763 N N . ARG A 1 99 ? -12.133 29.547 21.266 1 95.88 99 ARG A N 1
ATOM 764 C CA . ARG A 1 99 ? -12.953 30.641 20.734 1 95.88 99 ARG A CA 1
ATOM 765 C C . ARG A 1 99 ? -12.312 31.25 19.484 1 95.88 99 ARG A C 1
ATOM 767 O O . ARG A 1 99 ? -12.977 31.453 18.484 1 95.88 99 ARG A O 1
ATOM 774 N N . ALA A 1 100 ? -11.016 31.547 19.609 1 95.69 100 ALA A N 1
ATOM 775 C CA . ALA A 1 100 ? -10.297 32.125 18.484 1 95.69 100 ALA A CA 1
ATOM 776 C C . ALA A 1 100 ? -10.375 31.234 17.266 1 95.69 100 ALA A C 1
ATOM 778 O O . ALA A 1 100 ? -10.562 31.719 16.141 1 95.69 100 ALA A O 1
ATOM 779 N N . PHE A 1 101 ? -10.195 29.969 17.453 1 97.19 101 PHE A N 1
ATOM 780 C CA . PHE A 1 101 ? -10.203 29 16.375 1 97.19 101 PHE A CA 1
ATOM 781 C C . PHE A 1 101 ? -11.57 28.938 15.695 1 97.19 101 PHE A C 1
ATOM 783 O O . PHE A 1 101 ? -11.664 28.984 14.469 1 97.19 101 PHE A O 1
ATOM 790 N N . LEU A 1 102 ? -12.633 28.812 16.453 1 97.69 102 LEU A N 1
ATOM 791 C CA . LEU A 1 102 ? -13.984 28.75 15.906 1 97.69 102 LEU A CA 1
ATOM 792 C C . LEU A 1 102 ? -14.328 30.047 15.172 1 97.69 102 LEU A C 1
ATOM 794 O O . LEU A 1 102 ? -14.953 30.016 14.109 1 97.69 102 LEU A O 1
ATOM 798 N N . ARG A 1 103 ? -13.953 31.172 15.75 1 96.44 103 ARG A N 1
ATOM 799 C CA . ARG A 1 103 ? -14.164 32.438 15.078 1 96.44 103 ARG A CA 1
ATOM 800 C C . ARG A 1 103 ? -13.414 32.5 13.75 1 96.44 103 ARG A C 1
ATOM 802 O O . ARG A 1 103 ? -13.922 33.062 12.766 1 96.44 103 ARG A O 1
ATOM 809 N N . TRP A 1 104 ? -12.195 31.938 13.781 1 96.56 104 TRP A N 1
ATOM 810 C CA . TRP A 1 104 ? -11.414 31.875 12.555 1 96.56 104 TRP A CA 1
ATOM 811 C C . TRP A 1 104 ? -12.117 31.016 11.508 1 96.56 104 TRP A C 1
ATOM 813 O O . TRP A 1 104 ? -12.18 31.391 10.328 1 96.56 104 TRP A O 1
ATOM 823 N N . ILE A 1 105 ? -12.688 29.844 11.883 1 97.44 105 ILE A N 1
ATOM 824 C CA . ILE A 1 105 ? -13.406 28.953 10.969 1 97.44 105 ILE A CA 1
ATOM 825 C C . ILE A 1 105 ? -14.547 29.719 10.305 1 97.44 105 ILE A C 1
ATOM 827 O O . ILE A 1 105 ? -14.797 29.562 9.102 1 97.44 105 ILE A O 1
ATOM 831 N N . GLU A 1 106 ? -15.18 30.609 11.062 1 97.06 106 GLU A N 1
ATOM 832 C CA . GLU A 1 106 ? -16.375 31.297 10.586 1 97.06 106 GLU A CA 1
ATOM 833 C C . GLU A 1 106 ? -16.016 32.625 9.93 1 97.06 106 GLU A C 1
ATOM 835 O O . GLU A 1 106 ? -16.891 33.375 9.5 1 97.06 106 GLU A O 1
ATOM 840 N N . ASP A 1 107 ? -14.734 33.031 9.914 1 94.25 107 ASP A N 1
ATOM 841 C CA . ASP A 1 107 ? -14.266 34.312 9.414 1 94.25 107 ASP A CA 1
ATOM 842 C C . ASP A 1 107 ? -14.938 35.469 10.164 1 94.25 107 ASP A C 1
ATOM 844 O O . ASP A 1 107 ? -15.422 36.406 9.547 1 94.25 107 ASP A O 1
ATOM 848 N N . ALA A 1 108 ? -15.023 35.344 11.414 1 91.81 108 ALA A N 1
ATOM 849 C CA . ALA A 1 108 ? -15.766 36.281 12.25 1 91.81 108 ALA A CA 1
ATOM 850 C C . ALA A 1 108 ? -15.078 37.656 12.289 1 91.81 108 ALA A C 1
ATOM 852 O O . ALA A 1 108 ? -15.719 38.656 12.562 1 91.81 108 ALA A O 1
ATOM 853 N N . ASP A 1 109 ? -13.852 37.75 12.039 1 87.06 109 ASP A N 1
ATOM 854 C CA . ASP A 1 109 ? -13.141 39.031 12.062 1 87.06 109 ASP A CA 1
ATOM 855 C C . ASP A 1 109 ? -13.234 39.75 10.719 1 87.06 109 ASP A C 1
ATOM 857 O O . ASP A 1 109 ? -13.016 40.969 10.633 1 87.06 109 ASP A O 1
ATOM 861 N N . GLY A 1 110 ? -13.609 39.031 9.719 1 88.06 110 GLY A N 1
ATOM 862 C CA . GLY A 1 110 ? -13.625 39.594 8.375 1 88.06 110 GLY A CA 1
ATOM 863 C C . GLY A 1 110 ? -15.016 39.969 7.902 1 88.06 110 GLY A C 1
ATOM 864 O O . GLY A 1 110 ? -15.172 40.781 6.977 1 88.06 110 GLY A O 1
ATOM 865 N N . ARG A 1 111 ? -16.031 39.406 8.57 1 88.25 111 ARG A N 1
ATOM 866 C CA . ARG A 1 111 ? -17.406 39.594 8.102 1 88.25 111 ARG A CA 1
ATOM 867 C C . ARG A 1 111 ? -18.266 40.219 9.195 1 88.25 111 ARG A C 1
ATOM 869 O O . ARG A 1 111 ? -18.047 39.969 10.383 1 88.25 111 ARG A O 1
ATOM 876 N N . THR A 1 112 ? -19.234 40.969 8.703 1 93.81 112 THR A N 1
ATOM 877 C CA . THR A 1 112 ? -20.281 41.344 9.641 1 93.81 112 THR A CA 1
ATOM 878 C C . THR A 1 112 ? -21.094 40.156 10.07 1 93.81 112 THR A C 1
ATOM 880 O O . THR A 1 112 ? -21.062 39.094 9.422 1 93.81 112 THR A O 1
ATOM 883 N N . VAL A 1 113 ? -21.812 40.281 11.125 1 95.88 113 VAL A N 1
ATOM 884 C CA . VAL A 1 113 ? -22.641 39.156 11.594 1 95.88 113 VAL A CA 1
ATOM 885 C C . VAL A 1 113 ? -23.656 38.781 10.523 1 95.88 113 VAL A C 1
ATOM 887 O O . VAL A 1 113 ? -23.875 37.594 10.266 1 95.88 113 VAL A O 1
ATOM 890 N N . ALA A 1 114 ? -24.297 39.781 9.883 1 93.62 114 ALA A N 1
ATOM 891 C CA . ALA A 1 114 ? -25.281 39.531 8.844 1 93.62 114 ALA A CA 1
ATOM 892 C C . ALA A 1 114 ? -24.656 38.75 7.688 1 93.62 114 ALA A C 1
ATOM 894 O O . ALA A 1 114 ? -25.188 37.719 7.266 1 93.62 114 ALA A O 1
ATOM 895 N N . ASP A 1 115 ? -23.516 39.25 7.211 1 95.12 115 ASP A N 1
ATOM 896 C CA . ASP A 1 115 ? -22.812 38.562 6.117 1 95.12 115 ASP A CA 1
ATOM 897 C C . ASP A 1 115 ? -22.375 37.156 6.523 1 95.12 115 ASP A C 1
ATOM 899 O O . ASP A 1 115 ? -22.453 36.219 5.719 1 95.12 115 ASP A O 1
ATOM 903 N N . ARG A 1 116 ? -21.875 37.031 7.703 1 96.75 116 ARG A N 1
ATOM 904 C CA . ARG A 1 116 ? -21.406 35.75 8.203 1 96.75 116 ARG A CA 1
ATOM 905 C C . ARG A 1 116 ? -22.547 34.75 8.328 1 96.75 116 ARG A C 1
ATOM 907 O O . ARG A 1 116 ? -22.406 33.562 7.965 1 96.75 116 ARG A O 1
ATOM 914 N N . TYR A 1 117 ? -23.688 35.188 8.82 1 96.94 117 TYR A N 1
ATOM 915 C CA . TYR A 1 117 ? -24.828 34.281 8.945 1 96.94 117 TYR A CA 1
ATOM 916 C C . TYR A 1 117 ? -25.312 33.844 7.578 1 96.94 117 TYR A C 1
ATOM 918 O O . TYR A 1 117 ? -25.75 32.688 7.414 1 96.94 117 TYR A O 1
ATOM 926 N N . ALA A 1 118 ? -25.297 34.781 6.625 1 96.44 118 ALA A N 1
ATOM 927 C CA . ALA A 1 118 ? -25.609 34.375 5.262 1 96.44 118 ALA A CA 1
ATOM 928 C C . ALA A 1 118 ? -24.656 33.312 4.758 1 96.44 118 ALA A C 1
ATOM 930 O O . ALA A 1 118 ? -25.078 32.312 4.184 1 96.44 118 ALA A O 1
ATOM 931 N N . ALA A 1 119 ? -23.359 33.5 4.988 1 96.88 119 ALA A N 1
ATOM 932 C CA . ALA A 1 119 ? -22.328 32.562 4.586 1 96.88 119 ALA A CA 1
ATOM 933 C C . ALA A 1 119 ? -22.5 31.234 5.34 1 96.88 119 ALA A C 1
ATOM 935 O O . ALA A 1 119 ? -22.328 30.156 4.762 1 96.88 119 ALA A O 1
ATOM 936 N N . LEU A 1 120 ? -22.797 31.281 6.648 1 97.62 120 LEU A N 1
ATOM 937 C CA . LEU A 1 120 ? -23 30.094 7.477 1 97.62 120 LEU A CA 1
ATOM 938 C C . LEU A 1 120 ? -24.188 29.281 6.977 1 97.62 120 LEU A C 1
ATOM 940 O O . LEU A 1 120 ? -24.172 28.062 7.039 1 97.62 120 LEU A O 1
ATOM 944 N N . ALA A 1 121 ? -25.266 30 6.555 1 96.44 121 ALA A N 1
ATOM 945 C CA . ALA A 1 121 ? -26.438 29.312 6.023 1 96.44 121 ALA A CA 1
ATOM 946 C C . ALA A 1 121 ? -26.062 28.453 4.816 1 96.44 121 ALA A C 1
ATOM 948 O O . ALA A 1 121 ? -26.625 27.375 4.617 1 96.44 121 ALA A O 1
ATOM 949 N N . ALA A 1 122 ? -25.156 28.953 4.031 1 94.75 122 ALA A N 1
ATOM 950 C CA . ALA A 1 122 ? -24.656 28.219 2.867 1 94.75 122 ALA A CA 1
ATOM 951 C C . ALA A 1 122 ? -23.594 27.219 3.266 1 94.75 122 ALA A C 1
ATOM 953 O O . ALA A 1 122 ? -23.406 26.203 2.588 1 94.75 122 ALA A O 1
ATOM 954 N N . GLY A 1 123 ? -22.875 27.484 4.305 1 96.88 123 GLY A N 1
ATOM 955 C CA . GLY A 1 123 ? -21.766 26.672 4.77 1 96.88 123 GLY A CA 1
ATOM 956 C C . GLY A 1 123 ? -20.422 27.312 4.512 1 96.88 123 GLY A C 1
ATOM 957 O O . GLY A 1 123 ? -20.078 27.625 3.365 1 96.88 123 GLY A O 1
ATOM 958 N N . ILE A 1 124 ? -19.688 27.578 5.574 1 97.31 124 ILE A N 1
ATOM 959 C CA . ILE A 1 124 ? -18.328 28.109 5.461 1 97.31 124 ILE A CA 1
ATOM 960 C C . ILE A 1 124 ? -17.312 26.969 5.594 1 97.31 124 ILE A C 1
ATOM 962 O O . ILE A 1 124 ? -17.344 26.234 6.578 1 97.31 124 ILE A O 1
ATOM 966 N N . GLU A 1 125 ? -16.422 26.859 4.676 1 97.12 125 GLU A N 1
ATOM 967 C CA . GLU A 1 125 ? -15.438 25.781 4.68 1 97.12 125 GLU A CA 1
ATOM 968 C C . GLU A 1 125 ? -14.039 26.312 4.988 1 97.12 125 GLU A C 1
ATOM 970 O O . GLU A 1 125 ? -13.648 27.375 4.5 1 97.12 125 GLU A O 1
ATOM 975 N N . ARG A 1 126 ? -13.336 25.641 5.824 1 96.44 126 ARG A N 1
ATOM 976 C CA . ARG A 1 126 ? -11.938 25.922 6.164 1 96.44 126 ARG A CA 1
ATOM 977 C C . ARG A 1 126 ? -11.117 24.625 6.191 1 96.44 126 ARG A C 1
ATOM 979 O O . ARG A 1 126 ? -11.641 23.562 6.535 1 96.44 126 ARG A O 1
ATOM 986 N N . ALA A 1 127 ? -9.93 24.781 5.809 1 96.69 127 ALA A N 1
ATOM 987 C CA . ALA A 1 127 ? -9.016 23.641 5.871 1 96.69 127 ALA A CA 1
ATOM 988 C C . ALA A 1 127 ? -8.102 23.734 7.086 1 96.69 127 ALA A C 1
ATOM 990 O O . ALA A 1 127 ? -7.652 24.828 7.445 1 96.69 127 ALA A O 1
ATOM 991 N N . TRP A 1 128 ? -7.816 22.656 7.766 1 97.25 128 TRP A N 1
ATOM 992 C CA . TRP A 1 128 ? -6.859 22.5 8.859 1 97.25 128 TRP A CA 1
ATOM 993 C C . TRP A 1 128 ? -6.078 21.203 8.719 1 97.25 128 TRP A C 1
ATOM 995 O O . TRP A 1 128 ? -6.57 20.125 9.086 1 97.25 128 TRP A O 1
ATOM 1005 N N . GLY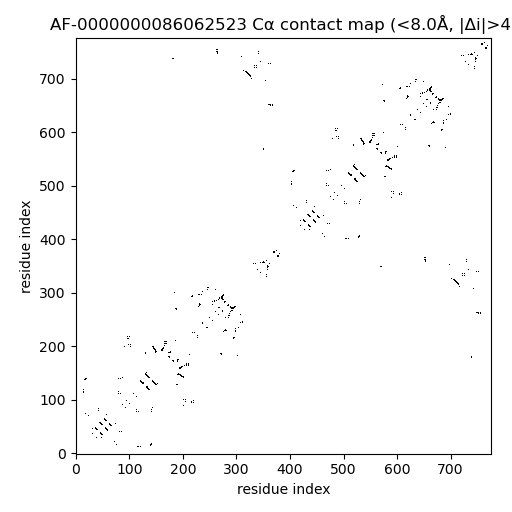 A 1 129 ? -4.793 21.344 8.188 1 96.56 129 GLY A N 1
ATOM 1006 C CA . GLY A 1 129 ? -4.105 20.125 7.777 1 96.56 129 GLY A CA 1
ATOM 1007 C C . GLY A 1 129 ? -4.848 19.359 6.695 1 96.56 129 GLY A C 1
ATOM 1008 O O . GLY A 1 129 ? -5.145 19.906 5.633 1 96.56 129 GLY A O 1
ATOM 1009 N N . GLN A 1 130 ? -5.168 18.109 7.035 1 97.5 130 GLN A N 1
ATOM 1010 C CA . GLN A 1 130 ? -5.902 17.297 6.074 1 97.5 130 GLN A CA 1
ATOM 1011 C C . GLN A 1 130 ? -7.387 17.234 6.426 1 97.5 130 GLN A C 1
ATOM 1013 O O . GLN A 1 130 ? -8.094 16.312 5.992 1 97.5 130 GLN A O 1
ATOM 1018 N N . LEU A 1 131 ? -7.832 18.188 7.23 1 98.31 131 LEU A N 1
ATOM 1019 C CA . LEU A 1 131 ? -9.242 18.266 7.578 1 98.31 131 LEU A CA 1
ATOM 1020 C C . LEU A 1 131 ? -9.953 19.344 6.754 1 98.31 131 LEU A C 1
ATOM 1022 O O . LEU A 1 131 ? -9.359 20.375 6.434 1 98.31 131 LEU A O 1
ATOM 1026 N N . ARG A 1 132 ? -11.148 19.047 6.383 1 98.31 132 ARG A N 1
ATOM 1027 C CA . ARG A 1 132 ? -12.117 20.031 5.906 1 98.31 132 ARG A CA 1
ATOM 1028 C C . ARG A 1 132 ? -13.219 20.266 6.934 1 98.31 132 ARG A C 1
ATOM 1030 O O . ARG A 1 132 ? -13.914 19.328 7.324 1 98.31 132 ARG A O 1
ATOM 1037 N N . ILE A 1 133 ? -13.305 21.438 7.379 1 98.31 133 ILE A N 1
ATOM 1038 C CA . ILE A 1 133 ? -14.281 21.812 8.391 1 98.31 133 ILE A CA 1
ATOM 1039 C C . ILE A 1 133 ? -15.344 22.719 7.781 1 98.31 133 ILE A C 1
ATOM 1041 O O . ILE A 1 133 ? -15.008 23.734 7.152 1 98.31 133 ILE A O 1
ATOM 1045 N N . THR A 1 134 ? -16.594 22.344 7.91 1 98.38 134 THR A N 1
ATOM 1046 C CA . THR A 1 134 ? -17.703 23.156 7.418 1 98.38 134 THR A CA 1
ATOM 1047 C C . THR A 1 134 ? -18.562 23.672 8.578 1 98.38 134 THR A C 1
ATOM 1049 O O . THR A 1 134 ? -19.078 22.875 9.359 1 98.38 134 THR A O 1
ATOM 1052 N N . ALA A 1 135 ? -18.703 24.922 8.711 1 98.5 135 ALA A N 1
ATOM 1053 C CA . ALA A 1 135 ? -19.531 25.547 9.734 1 98.5 135 ALA A CA 1
ATOM 1054 C C . ALA A 1 135 ? -20.875 25.984 9.164 1 98.5 135 ALA A C 1
ATOM 1056 O O . ALA A 1 135 ? -20.938 26.578 8.086 1 98.5 135 ALA A O 1
ATOM 1057 N N . THR A 1 136 ? -21.922 25.656 9.852 1 98.25 136 THR A N 1
ATOM 1058 C CA . THR A 1 136 ? -23.281 26.062 9.484 1 98.25 136 THR A CA 1
ATOM 1059 C C . THR A 1 136 ? -24.031 26.609 10.688 1 98.25 136 THR A C 1
ATOM 1061 O O . THR A 1 136 ? -23.547 26.516 11.82 1 98.25 136 THR A O 1
ATOM 1064 N N . VAL A 1 137 ? -25.141 27.234 10.406 1 98.19 137 VAL A N 1
ATOM 1065 C CA . VAL A 1 137 ? -26.016 27.766 11.445 1 98.19 137 VAL A CA 1
ATOM 1066 C C . VAL A 1 137 ? -27.422 27.219 11.273 1 98.19 137 VAL A C 1
ATOM 1068 O O . VAL A 1 137 ? -27.906 27.062 10.148 1 98.19 137 VAL A O 1
ATOM 1071 N N . THR A 1 138 ? -28.078 26.781 12.328 1 97.62 138 THR A N 1
ATOM 1072 C CA . THR A 1 138 ? -29.453 26.312 12.281 1 97.62 138 THR A CA 1
ATOM 1073 C C . THR A 1 138 ? -30.422 27.484 12.289 1 97.62 138 THR A C 1
ATOM 1075 O O . THR A 1 138 ? -30.016 28.641 12.438 1 97.62 138 THR A O 1
ATOM 1078 N N . ASP A 1 139 ? -31.688 27.234 12.25 1 96.88 139 ASP A N 1
ATOM 1079 C CA . ASP A 1 139 ? -32.719 28.266 12.273 1 96.88 139 ASP A CA 1
ATOM 1080 C C . ASP A 1 139 ? -32.906 28.844 13.672 1 96.88 139 ASP A C 1
ATOM 1082 O O . ASP A 1 139 ? -33.625 29.828 13.859 1 96.88 139 ASP A O 1
ATOM 1086 N N . ARG A 1 140 ? -32.188 28.312 14.609 1 96.62 140 ARG A N 1
ATOM 1087 C CA . ARG A 1 140 ? -32.219 28.828 15.969 1 96.62 140 ARG A CA 1
ATOM 1088 C C . ARG A 1 140 ? -30.891 29.531 16.312 1 96.62 140 ARG A C 1
ATOM 1090 O O . ARG A 1 140 ? -30.641 29.844 17.484 1 96.62 140 ARG A O 1
ATOM 1097 N N . GLY A 1 141 ? -30.031 29.672 15.297 1 96.56 141 GLY A N 1
ATOM 1098 C CA . GLY A 1 141 ? -28.766 30.375 15.5 1 96.56 141 GLY A CA 1
ATOM 1099 C C . GLY A 1 141 ? -27.688 29.516 16.109 1 96.56 141 GLY A C 1
ATOM 1100 O O . GLY A 1 141 ? -26.641 30.016 16.531 1 96.56 141 GLY A O 1
ATOM 1101 N N . GLU A 1 142 ? -27.906 28.219 16.219 1 97.44 142 GLU A N 1
ATOM 1102 C CA . GLU A 1 142 ? -26.922 27.281 16.75 1 97.44 142 GLU A CA 1
ATOM 1103 C C . GLU A 1 142 ? -25.875 26.938 15.68 1 97.44 142 GLU A C 1
ATOM 1105 O O . GLU A 1 142 ? -26.219 26.781 14.508 1 97.44 142 GLU A O 1
ATOM 1110 N N . ARG A 1 143 ? -24.656 26.844 16.141 1 97.81 143 ARG A N 1
ATOM 1111 C CA . ARG A 1 143 ? -23.578 26.469 15.227 1 97.81 143 ARG A CA 1
ATOM 1112 C C . ARG A 1 143 ? -23.438 24.953 15.141 1 97.81 143 ARG A C 1
ATOM 1114 O O . ARG A 1 143 ? -23.547 24.266 16.156 1 97.81 143 ARG A O 1
ATOM 1121 N N . ARG A 1 144 ? -23.203 24.516 13.953 1 98.12 144 ARG A N 1
ATOM 1122 C CA . ARG A 1 144 ? -22.875 23.109 13.695 1 98.12 144 ARG A CA 1
ATOM 1123 C C . ARG A 1 144 ? -21.625 23.016 12.812 1 98.12 144 ARG A C 1
ATOM 1125 O O . ARG A 1 144 ? -21.438 23.812 11.891 1 98.12 144 ARG A O 1
ATOM 1132 N N . TYR A 1 145 ? -20.812 22.062 13.133 1 98.56 145 TYR A N 1
ATOM 1133 C CA . TYR A 1 145 ? -19.578 21.859 12.391 1 98.56 145 TYR A CA 1
ATOM 1134 C C . TYR A 1 145 ? -19.5 20.438 11.852 1 98.56 145 TYR A C 1
ATOM 1136 O O . TYR A 1 145 ? -19.75 19.469 12.586 1 98.56 145 TYR A O 1
ATOM 1144 N N . ASP A 1 146 ? -19.188 20.312 10.602 1 98.31 146 ASP A N 1
ATOM 1145 C CA . ASP A 1 146 ? -18.859 19.031 9.977 1 98.31 146 ASP A CA 1
ATOM 1146 C C . ASP A 1 146 ? -17.344 18.922 9.758 1 98.31 146 ASP A C 1
ATOM 1148 O O . ASP A 1 146 ? -16.719 19.812 9.18 1 98.31 146 ASP A O 1
ATOM 1152 N N . ILE A 1 147 ? -16.766 17.828 10.266 1 98.75 147 ILE A N 1
ATOM 1153 C CA . ILE A 1 147 ? -15.344 17.609 10.086 1 98.75 147 ILE A CA 1
ATOM 1154 C C . ILE A 1 147 ? -15.109 16.297 9.32 1 98.75 147 ILE A C 1
ATOM 1156 O O . ILE A 1 147 ? -15.672 15.266 9.672 1 98.75 147 ILE A O 1
ATOM 1160 N N . ARG A 1 148 ? -14.391 16.391 8.258 1 98.62 148 ARG A N 1
ATOM 1161 C CA . ARG A 1 148 ? -14.039 15.227 7.445 1 98.62 148 ARG A CA 1
ATOM 1162 C C . ARG A 1 148 ? -12.664 15.391 6.82 1 98.62 148 ARG A C 1
ATOM 1164 O O . ARG A 1 148 ? -12.016 16.422 6.988 1 98.62 148 ARG A O 1
ATOM 1171 N N . HIS A 1 149 ? -12.148 14.32 6.262 1 98.56 149 HIS A N 1
ATOM 1172 C CA . HIS A 1 149 ? -10.898 14.422 5.52 1 98.56 149 HIS A CA 1
ATOM 1173 C C . HIS A 1 149 ? -11.055 15.312 4.293 1 98.56 149 HIS A C 1
ATOM 1175 O O . HIS A 1 149 ? -12.102 15.305 3.643 1 98.56 149 HIS A O 1
ATOM 1181 N N . ALA A 1 150 ? -10.078 16.062 3.949 1 97.38 150 ALA A N 1
ATOM 1182 C CA . ALA A 1 150 ? -10.094 16.984 2.818 1 97.38 150 ALA A CA 1
ATOM 1183 C C . ALA A 1 150 ? -10.445 16.266 1.523 1 97.38 150 ALA A C 1
ATOM 1185 O O . ALA A 1 150 ? -11.117 16.828 0.652 1 97.38 150 ALA A O 1
ATOM 1186 N N . ASP A 1 151 ? -10.047 15 1.369 1 96 151 ASP A N 1
ATOM 1187 C CA . ASP A 1 151 ? -10.297 14.219 0.16 1 96 151 ASP A CA 1
ATOM 1188 C C . ASP A 1 151 ? -11.773 13.844 0.043 1 96 151 ASP A C 1
ATOM 1190 O O . ASP A 1 151 ? -12.234 13.438 -1.025 1 96 151 ASP A O 1
ATOM 1194 N N . ASP A 1 152 ? -12.461 13.945 1.104 1 97.31 152 ASP A N 1
ATOM 1195 C CA . ASP A 1 152 ? -13.875 13.578 1.115 1 97.31 152 ASP A CA 1
ATOM 1196 C C . ASP A 1 152 ? -14.766 14.812 0.961 1 97.31 152 ASP A C 1
ATOM 1198 O O . ASP A 1 152 ? -15.969 14.75 1.225 1 97.31 152 ASP A O 1
ATOM 1202 N N . ALA A 1 153 ? -14.133 15.906 0.571 1 93.38 153 ALA A N 1
ATOM 1203 C CA . ALA A 1 153 ? -14.914 17.125 0.333 1 93.38 153 ALA A CA 1
ATOM 1204 C C . ALA A 1 153 ? -16.031 16.859 -0.685 1 93.38 153 ALA A C 1
ATOM 1206 O O . ALA A 1 153 ? -15.789 16.266 -1.738 1 93.38 153 ALA A O 1
ATOM 1207 N N . GLY A 1 154 ? -17.25 17.188 -0.383 1 91.19 154 GLY A N 1
ATOM 1208 C CA . GLY A 1 154 ? -18.359 17.078 -1.312 1 91.19 154 GLY A CA 1
ATOM 1209 C C . GLY A 1 154 ? -19.047 15.719 -1.255 1 91.19 154 GLY A C 1
ATOM 1210 O O . GLY A 1 154 ? -20.094 15.523 -1.865 1 91.19 154 GLY A O 1
ATOM 1211 N N . VAL A 1 155 ? -18.375 14.766 -0.6 1 94.06 155 VAL A N 1
ATOM 1212 C CA . VAL A 1 155 ? -18.984 13.445 -0.47 1 94.06 155 VAL A CA 1
ATOM 1213 C C . VAL A 1 155 ? -20.141 13.5 0.532 1 94.06 155 VAL A C 1
ATOM 1215 O O . VAL A 1 155 ? -19.984 14.016 1.64 1 94.06 155 VAL A O 1
ATOM 1218 N N . PRO A 1 156 ? -21.281 13.023 0.155 1 94.94 156 PRO A N 1
ATOM 1219 C CA . PRO A 1 156 ? -22.406 13.008 1.098 1 94.94 156 PRO A CA 1
ATOM 1220 C C . PRO A 1 156 ? -22.078 12.258 2.387 1 94.94 156 PRO A C 1
ATOM 1222 O O . PRO A 1 156 ? -21.406 11.219 2.348 1 94.94 156 PRO A O 1
ATOM 1225 N N . ALA A 1 157 ? -22.562 12.766 3.498 1 93.5 157 ALA A N 1
ATOM 1226 C CA . ALA A 1 157 ? -22.281 12.18 4.809 1 93.5 157 ALA A CA 1
ATOM 1227 C C . ALA A 1 157 ? -22.75 10.727 4.863 1 93.5 157 ALA A C 1
ATOM 1229 O O . ALA A 1 157 ? -22.141 9.898 5.539 1 93.5 157 ALA A O 1
ATOM 1230 N N . ALA A 1 158 ? -23.766 10.422 4.133 1 93.88 158 ALA A N 1
ATOM 1231 C CA . ALA A 1 158 ? -24.344 9.078 4.145 1 93.88 158 ALA A CA 1
ATOM 1232 C C . ALA A 1 158 ? -23.391 8.062 3.527 1 93.88 158 ALA A C 1
ATOM 1234 O O . ALA A 1 158 ? -23.531 6.859 3.752 1 93.88 158 ALA A O 1
ATOM 1235 N N . GLU A 1 159 ? -22.438 8.539 2.768 1 95.12 159 GLU A N 1
ATOM 1236 C CA . GLU A 1 159 ? -21.469 7.68 2.082 1 95.12 159 GLU A CA 1
ATOM 1237 C C . GLU A 1 159 ? -20.172 7.555 2.883 1 95.12 159 GLU A C 1
ATOM 1239 O O . GLU A 1 159 ? -19.25 6.859 2.463 1 95.12 159 GLU A O 1
ATOM 1244 N N . LEU A 1 160 ? -20.125 8.18 4.027 1 97.56 160 LEU A N 1
ATOM 1245 C CA . LEU A 1 160 ? -18.953 8.156 4.902 1 97.56 160 LEU A CA 1
ATOM 1246 C C . LEU A 1 160 ? -19.297 7.496 6.234 1 97.56 160 LEU A C 1
ATOM 1248 O O . LEU A 1 160 ? -20.453 7.41 6.613 1 97.56 160 LEU A O 1
ATOM 1252 N N . ASP A 1 161 ? -18.312 6.918 6.898 1 97 161 ASP A N 1
ATOM 1253 C CA . ASP A 1 161 ? -18.5 6.426 8.258 1 97 161 ASP A CA 1
ATOM 1254 C C . ASP A 1 161 ? -18.719 7.582 9.234 1 97 161 ASP A C 1
ATOM 1256 O O . ASP A 1 161 ? -17.812 8.383 9.469 1 97 161 ASP A O 1
ATOM 1260 N N . ALA A 1 162 ? -19.859 7.695 9.805 1 97.56 162 ALA A N 1
ATOM 1261 C CA . ALA A 1 162 ? -20.203 8.82 10.664 1 97.56 162 ALA A CA 1
ATOM 1262 C C . ALA A 1 162 ? -19.875 8.531 12.125 1 97.56 162 ALA A C 1
ATOM 1264 O O . ALA A 1 162 ? -20.125 7.43 12.617 1 97.56 162 ALA A O 1
ATOM 1265 N N . TYR A 1 163 ? -19.297 9.453 12.812 1 97.44 163 TYR A N 1
ATOM 1266 C CA . TYR A 1 163 ? -18.953 9.398 14.234 1 97.44 163 TYR A CA 1
ATOM 1267 C C . TYR A 1 163 ? -19.562 10.57 14.984 1 97.44 163 TYR A C 1
ATOM 1269 O O . TYR A 1 163 ? -19.625 11.688 14.469 1 97.44 163 TYR A O 1
ATOM 1277 N N . GLU A 1 164 ? -19.984 10.352 16.203 1 95.25 164 GLU A N 1
ATOM 1278 C CA . GLU A 1 164 ? -20.609 11.422 16.969 1 95.25 164 GLU A CA 1
ATOM 1279 C C . GLU A 1 164 ? -19.719 11.859 18.141 1 95.25 164 GLU A C 1
ATOM 1281 O O . GLU A 1 164 ? -19.75 13.023 18.547 1 95.25 164 GLU A O 1
ATOM 1286 N N . ASP A 1 165 ? -18.984 10.938 18.625 1 97 165 ASP A N 1
ATOM 1287 C CA . ASP A 1 165 ? -18.109 11.234 19.75 1 97 165 ASP A CA 1
ATOM 1288 C C . ASP A 1 165 ? -16.734 11.68 19.266 1 97 165 ASP A C 1
ATOM 1290 O O . ASP A 1 165 ? -16 10.906 18.641 1 97 165 ASP A O 1
ATOM 1294 N N . PRO A 1 166 ? -16.359 12.891 19.656 1 96.69 166 PRO A N 1
ATOM 1295 C CA . PRO A 1 166 ? -15.039 13.398 19.234 1 96.69 166 PRO A CA 1
ATOM 1296 C C . PRO A 1 166 ? -13.906 12.438 19.578 1 96.69 166 PRO A C 1
ATOM 1298 O O . PRO A 1 166 ? -12.93 12.336 18.828 1 96.69 166 PRO A O 1
ATOM 1301 N N . LEU A 1 167 ? -13.977 11.68 20.641 1 95 167 LEU A N 1
ATOM 1302 C CA . LEU A 1 167 ? -12.891 10.828 21.109 1 95 167 LEU A CA 1
ATOM 1303 C C . LEU A 1 167 ? -12.727 9.609 20.203 1 95 167 LEU A C 1
ATOM 1305 O O . LEU A 1 167 ? -11.695 8.938 20.25 1 95 167 LEU A O 1
ATOM 1309 N N . ASP A 1 168 ? -13.727 9.367 19.359 1 95.25 168 ASP A N 1
ATOM 1310 C CA . ASP A 1 168 ? -13.617 8.281 18.391 1 95.25 168 ASP A CA 1
ATOM 1311 C C . ASP A 1 168 ? -12.523 8.578 17.359 1 95.25 168 ASP A C 1
ATOM 1313 O O . ASP A 1 168 ? -12.039 7.668 16.688 1 95.25 168 ASP A O 1
ATOM 1317 N N . ALA A 1 169 ? -12.18 9.867 17.297 1 97.12 169 ALA A N 1
ATOM 1318 C CA . ALA A 1 169 ? -11.109 10.258 16.391 1 97.12 169 ALA A CA 1
ATOM 1319 C C . ALA A 1 169 ? -9.797 9.562 16.75 1 97.12 169 ALA A C 1
ATOM 1321 O O . ALA A 1 169 ? -8.922 9.398 15.898 1 97.12 169 ALA A O 1
ATOM 1322 N N . ARG A 1 170 ? -9.641 9.031 17.984 1 94.44 170 ARG A N 1
ATOM 1323 C CA . ARG A 1 170 ? -8.422 8.367 18.438 1 94.44 170 ARG A CA 1
ATOM 1324 C C . ARG A 1 170 ? -8.148 7.105 17.625 1 94.44 170 ARG A C 1
ATOM 1326 O O . ARG A 1 170 ? -6.988 6.781 17.359 1 94.44 170 ARG A O 1
ATOM 1333 N N . ASP A 1 171 ? -9.203 6.477 17.203 1 91.81 171 ASP A N 1
ATOM 1334 C CA . ASP A 1 171 ? -9.055 5.258 16.422 1 91.81 171 ASP A CA 1
ATOM 1335 C C . ASP A 1 171 ? -8.711 5.586 14.961 1 91.81 171 ASP A C 1
ATOM 1337 O O . ASP A 1 171 ? -7.926 4.875 14.336 1 91.81 171 ASP A O 1
ATOM 1341 N N . ILE A 1 172 ? -9.242 6.664 14.516 1 95 172 ILE A N 1
ATOM 1342 C CA . ILE A 1 172 ? -9.047 7.09 13.133 1 95 172 ILE A CA 1
ATOM 1343 C C . ILE A 1 172 ? -7.59 7.48 12.914 1 95 172 ILE A C 1
ATOM 1345 O O . ILE A 1 172 ? -7.008 7.172 11.867 1 95 172 ILE A O 1
ATOM 1349 N N . VAL A 1 173 ? -6.961 8.07 13.914 1 96.06 173 VAL A N 1
ATOM 1350 C CA . VAL A 1 173 ? -5.648 8.68 13.727 1 96.06 173 VAL A CA 1
ATOM 1351 C C . VAL A 1 173 ? -4.555 7.637 13.953 1 96.06 173 VAL A C 1
ATOM 1353 O O . VAL A 1 173 ? -3.371 7.918 13.75 1 96.06 173 VAL A O 1
ATOM 1356 N N . LYS A 1 174 ? -4.887 6.387 14.281 1 93.06 174 LYS A N 1
ATOM 1357 C CA . LYS A 1 174 ? -3.908 5.363 14.641 1 93.06 174 LYS A CA 1
ATOM 1358 C C . LYS A 1 174 ? -3.215 4.812 13.398 1 93.06 174 LYS A C 1
ATOM 1360 O O . LYS A 1 174 ? -2.027 4.488 13.438 1 93.06 174 LYS A O 1
ATOM 1365 N N . LEU A 1 175 ? -4.02 4.68 12.297 1 91.94 175 LEU A N 1
ATOM 1366 C CA . LEU A 1 175 ? -3.502 4.023 11.102 1 91.94 175 LEU A CA 1
ATOM 1367 C C . LEU A 1 175 ? -3.705 4.895 9.867 1 91.94 175 LEU A C 1
ATOM 1369 O O . LEU A 1 175 ? -4.613 5.727 9.836 1 91.94 175 LEU A O 1
ATOM 1373 N N . ASP A 1 176 ? -2.854 4.742 8.938 1 91.38 176 ASP A N 1
ATOM 1374 C CA . ASP A 1 176 ? -3.059 5.406 7.648 1 91.38 176 ASP A CA 1
ATOM 1375 C C . ASP A 1 176 ? -3.906 4.547 6.715 1 91.38 176 ASP A C 1
ATOM 1377 O O . ASP A 1 176 ? -4.457 3.525 7.133 1 91.38 176 ASP A O 1
ATOM 1381 N N . ALA A 1 177 ? -4.098 5.027 5.5 1 87 177 ALA A N 1
ATOM 1382 C CA . ALA A 1 177 ? -4.992 4.387 4.543 1 87 177 ALA A CA 1
ATOM 1383 C C . ALA A 1 177 ? -4.516 2.98 4.199 1 87 177 ALA A C 1
ATOM 1385 O O . ALA A 1 177 ? -5.301 2.141 3.76 1 87 177 ALA A O 1
ATOM 1386 N N . LYS A 1 178 ? -3.217 2.639 4.398 1 77.75 178 LYS A N 1
ATOM 1387 C CA . LYS A 1 178 ? -2.641 1.339 4.07 1 77.75 178 LYS A CA 1
ATOM 1388 C C . LYS A 1 178 ? -2.604 0.43 5.297 1 77.75 178 LYS A C 1
ATOM 1390 O O . LYS A 1 178 ? -2.004 -0.646 5.258 1 77.75 178 LYS A O 1
ATOM 1395 N N . GLY A 1 179 ? -3.143 0.927 6.418 1 82.75 179 GLY A N 1
ATOM 1396 C CA . GLY A 1 179 ? -3.211 0.133 7.633 1 82.75 179 GLY A CA 1
ATOM 1397 C C . GLY A 1 179 ? -1.938 0.194 8.461 1 82.75 179 GLY A C 1
ATOM 1398 O O . GLY A 1 179 ? -1.716 -0.65 9.328 1 82.75 179 GLY A O 1
ATOM 1399 N N . ARG A 1 180 ? -1.113 1.079 8.188 1 84.5 180 ARG A N 1
ATOM 1400 C CA . ARG A 1 180 ? 0.135 1.231 8.93 1 84.5 180 ARG A CA 1
ATOM 1401 C C . ARG A 1 180 ? -0.04 2.184 10.102 1 84.5 180 ARG A C 1
ATOM 1403 O O . ARG A 1 180 ? -0.749 3.188 10 1 84.5 180 ARG A O 1
ATOM 1410 N N . TYR A 1 181 ? 0.72 1.943 11.172 1 87.75 181 TYR A N 1
ATOM 1411 C CA . TYR A 1 181 ? 0.682 2.777 12.367 1 87.75 181 TYR A CA 1
ATOM 1412 C C . TYR A 1 181 ? 1.219 4.172 12.078 1 87.75 181 TYR A C 1
ATOM 1414 O O . TYR A 1 181 ? 2.223 4.324 11.375 1 87.75 181 TYR A O 1
ATOM 1422 N N . ARG A 1 182 ? 0.552 5.223 12.633 1 90.88 182 ARG A N 1
ATOM 1423 C CA . ARG A 1 182 ? 0.935 6.621 12.477 1 90.88 182 ARG A CA 1
ATOM 1424 C C . ARG A 1 182 ? 1.546 7.172 13.758 1 90.88 182 ARG A C 1
ATOM 1426 O O . ARG A 1 182 ? 0.842 7.75 14.594 1 90.88 182 ARG A O 1
ATOM 1433 N N . PRO A 1 183 ? 2.836 7.137 13.883 1 85.81 183 PRO A N 1
ATOM 1434 C CA . PRO A 1 183 ? 3.439 7.664 15.109 1 85.81 183 PRO A CA 1
ATOM 1435 C C . PRO A 1 183 ? 3.324 9.18 15.219 1 85.81 183 PRO A C 1
ATOM 1437 O O . PRO A 1 183 ? 3.248 9.719 16.328 1 85.81 183 PRO A O 1
ATOM 1440 N N . LEU A 1 184 ? 3.4 9.844 14.086 1 91.62 184 LEU A N 1
ATOM 1441 C CA . LEU A 1 184 ? 3.24 11.297 14.016 1 91.62 184 LEU A CA 1
ATOM 1442 C C . LEU A 1 184 ? 1.847 11.664 13.516 1 91.62 184 LEU A C 1
ATOM 1444 O O . LEU A 1 184 ? 1.524 11.461 12.344 1 91.62 184 LEU A O 1
ATOM 1448 N N . LYS A 1 185 ? 1.062 12.234 14.328 1 93.56 185 LYS A N 1
ATOM 1449 C CA . LYS A 1 185 ? -0.324 12.555 14 1 93.56 185 LYS A CA 1
ATOM 1450 C C . LYS A 1 185 ? -0.397 13.641 12.922 1 93.56 185 LYS A C 1
ATOM 1452 O O . LYS A 1 185 ? -1.382 13.727 12.188 1 93.56 185 LYS A O 1
ATOM 1457 N N . THR A 1 186 ? 0.621 14.414 12.82 1 95.38 186 THR A N 1
ATOM 1458 C CA . THR A 1 186 ? 0.61 15.5 11.844 1 95.38 186 THR A CA 1
ATOM 1459 C C . THR A 1 186 ? 1.295 15.07 10.555 1 95.38 186 THR A C 1
ATOM 1461 O O . THR A 1 186 ? 1.587 15.906 9.695 1 95.38 186 THR A O 1
ATOM 1464 N N . ALA A 1 187 ? 1.673 13.773 10.445 1 93.31 187 ALA A N 1
ATOM 1465 C CA . ALA A 1 187 ? 2.072 13.273 9.141 1 93.31 187 ALA A CA 1
ATOM 1466 C C . ALA A 1 187 ? 0.923 13.375 8.141 1 93.31 187 ALA A C 1
ATOM 1468 O O . ALA A 1 187 ? -0.24 13.172 8.5 1 93.31 187 ALA A O 1
ATOM 1469 N N . PRO A 1 188 ? 1.189 13.703 6.926 1 93.69 188 PRO A N 1
ATOM 1470 C CA . PRO A 1 188 ? 0.122 13.852 5.934 1 93.69 188 PRO A CA 1
ATOM 1471 C C . PRO A 1 188 ? -0.38 12.508 5.402 1 93.69 188 PRO A C 1
ATOM 1473 O O . PRO A 1 188 ? -0.457 12.312 4.188 1 93.69 188 PRO A O 1
ATOM 1476 N N . THR A 1 189 ? -0.752 11.586 6.312 1 93.06 189 THR A N 1
ATOM 1477 C CA . THR A 1 189 ? -1.161 10.234 5.93 1 93.06 189 THR A CA 1
ATOM 1478 C C . THR A 1 189 ? -2.492 9.867 6.578 1 93.06 189 THR A C 1
ATOM 1480 O O . THR A 1 189 ? -2.826 8.688 6.699 1 93.06 189 THR A O 1
ATOM 1483 N N . LEU A 1 190 ? -3.225 10.898 7.051 1 96.81 190 LEU A N 1
ATOM 1484 C CA . LEU A 1 190 ? -4.523 10.648 7.668 1 96.81 190 LEU A CA 1
ATOM 1485 C C . LEU A 1 190 ? -5.461 9.945 6.691 1 96.81 190 LEU A C 1
ATOM 1487 O O . LEU A 1 190 ? -5.574 10.359 5.531 1 96.81 190 LEU A O 1
ATOM 1491 N N . ASP A 1 191 ? -6.113 8.859 7.164 1 95.88 191 ASP A N 1
ATOM 1492 C CA . ASP A 1 191 ? -7.039 8.117 6.316 1 95.88 191 ASP A CA 1
ATOM 1493 C C . ASP A 1 191 ? -8.336 8.891 6.105 1 95.88 191 ASP A C 1
ATOM 1495 O O . ASP A 1 191 ? -8.672 9.773 6.902 1 95.88 191 ASP A O 1
ATOM 1499 N N . SER A 1 192 ? -8.977 8.656 4.984 1 97.44 192 SER A N 1
ATOM 1500 C CA . SER A 1 192 ? -10.242 9.297 4.645 1 97.44 192 SER A CA 1
ATOM 1501 C C . SER A 1 192 ? -11.414 8.336 4.844 1 97.44 192 SER A C 1
ATOM 1503 O O . SER A 1 192 ? -11.258 7.27 5.438 1 97.44 192 SER A O 1
ATOM 1505 N N . GLY A 1 193 ? -12.625 8.758 4.469 1 97.38 193 GLY A N 1
ATOM 1506 C CA . GLY A 1 193 ? -13.797 7.891 4.508 1 97.38 193 GLY A CA 1
ATOM 1507 C C . GLY A 1 193 ? -14.617 8.055 5.77 1 97.38 193 GLY A C 1
ATOM 1508 O O . GLY A 1 193 ? -15.422 7.188 6.113 1 97.38 193 GLY A O 1
ATOM 1509 N N . TRP A 1 194 ? -14.445 9.117 6.477 1 98.38 194 TRP A N 1
ATOM 1510 C CA . TRP A 1 194 ? -15.156 9.328 7.73 1 98.38 194 TRP A CA 1
ATOM 1511 C C . TRP A 1 194 ? -15.68 10.758 7.82 1 98.38 194 TRP A C 1
ATOM 1513 O O . TRP A 1 194 ? -15.234 11.641 7.078 1 98.38 194 TRP A O 1
ATOM 1523 N N . VAL A 1 195 ? -16.688 11 8.68 1 98.56 195 VAL A N 1
ATOM 1524 C CA . VAL A 1 195 ? -17.188 12.344 8.922 1 98.56 195 VAL A CA 1
ATOM 1525 C C . VAL A 1 195 ? -17.703 12.445 10.359 1 98.56 195 VAL A C 1
ATOM 1527 O O . VAL A 1 195 ? -18.234 11.484 10.906 1 98.56 195 VAL A O 1
ATOM 1530 N N . PHE A 1 196 ? -17.422 13.453 11.055 1 98.62 196 PHE A N 1
ATOM 1531 C CA . PHE A 1 196 ? -18.109 13.906 12.258 1 98.62 196 PHE A CA 1
ATOM 1532 C C . PHE A 1 196 ? -19.125 14.984 11.922 1 98.62 196 PHE A C 1
ATOM 1534 O O . PHE A 1 196 ? -18.766 16.156 11.773 1 98.62 196 PHE A O 1
ATOM 1541 N N . PRO A 1 197 ? -20.359 14.625 11.812 1 98.06 197 PRO A N 1
ATOM 1542 C CA . PRO A 1 197 ? -21.359 15.602 11.359 1 98.06 197 PRO A CA 1
ATOM 1543 C C . PRO A 1 197 ? -21.969 16.391 12.516 1 98.06 197 PRO A C 1
ATOM 1545 O O . PRO A 1 197 ? -22.062 15.891 13.633 1 98.06 197 PRO A O 1
ATOM 1548 N N . ALA A 1 198 ? -22.297 17.672 12.25 1 97.06 198 ALA A N 1
ATOM 1549 C CA . ALA A 1 198 ? -23.156 18.531 13.062 1 97.06 198 ALA A CA 1
ATOM 1550 C C . ALA A 1 198 ? -22.625 18.609 14.5 1 97.06 198 ALA A C 1
ATOM 1552 O O . ALA A 1 198 ? -23.391 18.453 15.453 1 97.06 198 ALA A O 1
ATOM 1553 N N . LEU A 1 199 ? -21.359 18.766 14.633 1 98.12 199 LEU A N 1
ATOM 1554 C CA . LEU A 1 199 ? -20.75 18.875 15.953 1 98.12 199 LEU A CA 1
ATOM 1555 C C . LEU A 1 199 ? -21.062 20.234 16.578 1 98.12 199 LEU A C 1
ATOM 1557 O O . LEU A 1 199 ? -21.219 21.234 15.875 1 98.12 199 LEU A O 1
ATOM 1561 N N . SER A 1 200 ? -21.188 20.219 17.906 1 97.25 200 SER A N 1
ATOM 1562 C CA . SER A 1 200 ? -21.219 21.469 18.641 1 97.25 200 SER A CA 1
ATOM 1563 C C . SER A 1 200 ? -19.875 22.188 18.578 1 97.25 200 SER A C 1
ATOM 1565 O O . SER A 1 200 ? -18.875 21.594 18.188 1 97.25 200 SER A O 1
ATOM 1567 N N . PRO A 1 201 ? -19.828 23.484 18.906 1 96.94 201 PRO A N 1
ATOM 1568 C CA . PRO A 1 201 ? -18.562 24.188 18.922 1 96.94 201 PRO A CA 1
ATOM 1569 C C . PRO A 1 201 ? -17.5 23.5 19.797 1 96.94 201 PRO A C 1
ATOM 1571 O O . PRO A 1 201 ? -16.359 23.344 19.375 1 96.94 201 PRO A O 1
ATOM 1574 N N . ARG A 1 202 ? -17.875 23.062 20.953 1 95.38 202 ARG A N 1
ATOM 1575 C CA . ARG A 1 202 ? -16.938 22.391 21.844 1 95.38 202 ARG A CA 1
ATOM 1576 C C . ARG A 1 202 ? -16.438 21.078 21.234 1 95.38 202 ARG A C 1
ATOM 1578 O O . ARG A 1 202 ? -15.242 20.797 21.266 1 95.38 202 ARG A O 1
ATOM 1585 N N . ASP A 1 203 ? -17.344 20.344 20.688 1 97.69 203 ASP A N 1
ATOM 1586 C CA . ASP A 1 203 ? -17 19.047 20.141 1 97.69 203 ASP A CA 1
ATOM 1587 C C . ASP A 1 203 ? -16.125 19.188 18.891 1 97.69 203 ASP A C 1
ATOM 1589 O O . ASP A 1 203 ? -15.258 18.359 18.625 1 97.69 203 ASP A O 1
ATOM 1593 N N . ALA A 1 204 ? -16.391 20.219 18.109 1 98.31 204 ALA A N 1
ATOM 1594 C CA . ALA A 1 204 ? -15.562 20.484 16.938 1 98.31 204 ALA A CA 1
ATOM 1595 C C . ALA A 1 204 ? -14.109 20.719 17.328 1 98.31 204 ALA A C 1
ATOM 1597 O O . ALA A 1 204 ? -13.195 20.125 16.766 1 98.31 204 ALA A O 1
ATOM 1598 N N . TYR A 1 205 ? -13.953 21.531 18.359 1 97.5 205 TYR A N 1
ATOM 1599 C CA . TYR A 1 205 ? -12.609 21.812 18.859 1 97.5 205 TYR A CA 1
ATOM 1600 C C . TYR A 1 205 ? -11.945 20.547 19.375 1 97.5 205 TYR A C 1
ATOM 1602 O O . TYR A 1 205 ? -10.789 20.266 19.078 1 97.5 205 TYR A O 1
ATOM 1610 N N . GLU A 1 206 ? -12.711 19.781 20.141 1 97.62 206 GLU A N 1
ATOM 1611 C CA . GLU A 1 206 ? -12.172 18.547 20.734 1 97.62 206 GLU A CA 1
ATOM 1612 C C . GLU A 1 206 ? -11.766 17.547 19.641 1 97.62 206 GLU A C 1
ATOM 1614 O O . GLU A 1 206 ? -10.75 16.859 19.781 1 97.62 206 GLU A O 1
ATOM 1619 N N . THR A 1 207 ? -12.594 17.484 18.594 1 98.56 207 THR A N 1
ATOM 1620 C CA . THR A 1 207 ? -12.281 16.594 17.484 1 98.56 207 THR A CA 1
ATOM 1621 C C . THR A 1 207 ? -10.961 16.984 16.828 1 98.56 207 THR A C 1
ATOM 1623 O O . THR A 1 207 ? -10.078 16.141 16.641 1 98.56 207 THR A O 1
ATOM 1626 N N . VAL A 1 208 ? -10.766 18.281 16.562 1 98.19 208 VAL A N 1
ATOM 1627 C CA . VAL A 1 208 ? -9.539 18.766 15.93 1 98.19 208 VAL A CA 1
ATOM 1628 C C . VAL A 1 208 ? -8.352 18.516 16.859 1 98.19 208 VAL A C 1
ATOM 1630 O O . VAL A 1 208 ? -7.293 18.062 16.406 1 98.19 208 VAL A O 1
ATOM 1633 N N . GLU A 1 209 ? -8.57 18.703 18.156 1 97.31 209 GLU A N 1
ATOM 1634 C CA . GLU A 1 209 ? -7.504 18.484 19.125 1 97.31 209 GLU A CA 1
ATOM 1635 C C . GLU A 1 209 ? -7.113 17.016 19.203 1 97.31 209 GLU A C 1
ATOM 1637 O O . GLU A 1 209 ? -5.945 16.688 19.422 1 97.31 209 GLU A O 1
ATOM 1642 N N . THR A 1 210 ? -8.086 16.203 19.031 1 97.38 210 THR A N 1
ATOM 1643 C CA . THR A 1 210 ? -7.816 14.773 19.062 1 97.38 210 THR A CA 1
ATOM 1644 C C . THR A 1 210 ? -7.062 14.344 17.812 1 97.38 210 THR A C 1
ATOM 1646 O O . THR A 1 210 ? -6.141 13.523 17.891 1 97.38 210 THR A O 1
ATOM 1649 N N . VAL A 1 211 ? -7.34 14.906 16.641 1 98.06 211 VAL A N 1
ATOM 1650 C CA . VAL A 1 211 ? -6.707 14.555 15.375 1 98.06 211 VAL A CA 1
ATOM 1651 C C . VAL A 1 211 ? -5.305 15.156 15.312 1 98.06 211 VAL A C 1
ATOM 1653 O O . VAL A 1 211 ? -4.348 14.484 14.922 1 98.06 211 VAL A O 1
ATOM 1656 N N . TYR A 1 212 ? -5.246 16.438 15.703 1 97.56 212 TYR A N 1
ATOM 1657 C CA . TYR A 1 212 ? -3.984 17.172 15.695 1 97.56 212 TYR A CA 1
ATOM 1658 C C . TYR A 1 212 ? -3.734 17.844 17.047 1 97.56 212 TYR A C 1
ATOM 1660 O O . TYR A 1 212 ? -3.938 19.047 17.188 1 97.56 212 TYR A O 1
ATOM 1668 N N . PRO A 1 213 ? -3.182 17.156 17.969 1 95.81 213 PRO A N 1
ATOM 1669 C CA . PRO A 1 213 ? -3.006 17.688 19.328 1 95.81 213 PRO A CA 1
ATOM 1670 C C . PRO A 1 213 ? -2.119 18.938 19.344 1 95.81 213 PRO A C 1
ATOM 1672 O O . PRO A 1 213 ? -1.072 18.969 18.688 1 95.81 213 PRO A O 1
ATOM 1675 N N . ALA A 1 214 ? -2.605 19.969 20 1 95.75 214 ALA A N 1
ATOM 1676 C CA . ALA A 1 214 ? -1.868 21.172 20.359 1 95.75 214 ALA A CA 1
ATOM 1677 C C . ALA A 1 214 ? -1.707 22.094 19.156 1 95.75 214 ALA A C 1
ATOM 1679 O O . ALA A 1 214 ? -1.06 23.141 19.266 1 95.75 214 ALA A O 1
ATOM 1680 N N . THR A 1 215 ? -2.236 21.75 18 1 97.31 215 THR A N 1
ATOM 1681 C CA . THR A 1 215 ? -2.047 22.594 16.828 1 97.31 215 THR A CA 1
ATOM 1682 C C . THR A 1 215 ? -2.822 23.906 16.953 1 97.31 215 THR A C 1
ATOM 1684 O O . THR A 1 215 ? -2.314 24.969 16.609 1 97.31 215 THR A O 1
ATOM 1687 N N . VAL A 1 216 ? -4.02 23.844 17.547 1 97.5 216 VAL A N 1
ATOM 1688 C CA . VAL A 1 216 ? -4.84 25.047 17.672 1 97.5 216 VAL A CA 1
ATOM 1689 C C . VAL A 1 216 ? -4.223 25.984 18.703 1 97.5 216 VAL A C 1
ATOM 1691 O O . VAL A 1 216 ? -4.117 27.203 18.469 1 97.5 216 VAL A O 1
ATOM 1694 N N . VAL A 1 217 ? -3.844 25.438 19.828 1 97 217 VAL A N 1
ATOM 1695 C CA . VAL A 1 217 ? -3.262 26.266 20.875 1 97 217 VAL A CA 1
ATOM 1696 C C . VAL A 1 217 ? -2.002 26.953 20.359 1 97 217 VAL A C 1
ATOM 1698 O O . VAL A 1 217 ? -1.805 28.156 20.578 1 97 217 VAL A O 1
ATOM 1701 N N . ASN A 1 218 ? -1.154 26.234 19.672 1 97.44 218 ASN A N 1
ATOM 1702 C CA . ASN A 1 218 ? 0.079 26.812 19.141 1 97.44 218 ASN A CA 1
ATOM 1703 C C . ASN A 1 218 ? -0.203 27.844 18.062 1 97.44 218 ASN A C 1
ATOM 1705 O O . ASN A 1 218 ? 0.474 28.859 17.969 1 97.44 218 ASN A O 1
ATOM 1709 N N . TRP A 1 219 ? -1.104 27.562 17.234 1 97.12 219 TRP A N 1
ATOM 1710 C CA . TRP A 1 219 ? -1.548 28.531 16.234 1 97.12 219 TRP A CA 1
ATOM 1711 C C . TRP A 1 219 ? -2.023 29.828 16.891 1 97.12 219 TRP A C 1
ATOM 1713 O O . TRP A 1 219 ? -1.666 30.922 16.453 1 97.12 219 TRP A O 1
ATOM 1723 N N . HIS A 1 220 ? -2.838 29.672 17.922 1 96.62 220 HIS A N 1
ATOM 1724 C CA . HIS A 1 220 ? -3.35 30.828 18.641 1 96.62 220 HIS A CA 1
ATOM 1725 C C . HIS A 1 220 ? -2.215 31.625 19.281 1 96.62 220 HIS A C 1
ATOM 1727 O O . HIS A 1 220 ? -2.178 32.844 19.156 1 96.62 220 HIS A O 1
ATOM 1733 N N . ARG A 1 221 ? -1.287 30.953 19.906 1 96.75 221 ARG A N 1
ATOM 1734 C CA . ARG A 1 221 ? -0.135 31.609 20.5 1 96.75 221 ARG A CA 1
ATOM 1735 C C . ARG A 1 221 ? 0.659 32.406 19.453 1 96.75 221 ARG A C 1
ATOM 1737 O O . ARG A 1 221 ? 1.101 33.531 19.719 1 96.75 221 ARG A O 1
ATOM 1744 N N . GLU A 1 222 ? 0.877 31.812 18.359 1 96.75 222 GLU A N 1
ATOM 1745 C CA . GLU A 1 222 ? 1.596 32.469 17.281 1 96.75 222 GLU A CA 1
ATOM 1746 C C . GLU A 1 222 ? 0.892 33.75 16.844 1 96.75 222 GLU A C 1
ATOM 1748 O O . GLU A 1 222 ? 1.531 34.812 16.688 1 96.75 222 GLU A O 1
ATOM 1753 N N . ARG A 1 223 ? -0.351 33.688 16.688 1 93.94 223 ARG A N 1
ATOM 1754 C CA . ARG A 1 223 ? -1.14 34.844 16.25 1 93.94 223 ARG A CA 1
ATOM 1755 C C . ARG A 1 223 ? -1.069 35.969 17.297 1 93.94 223 ARG A C 1
ATOM 1757 O O . ARG A 1 223 ? -1.157 37.156 16.938 1 93.94 223 ARG A O 1
ATOM 1764 N N . GLN A 1 224 ? -0.967 35.562 18.547 1 95.44 224 GLN A N 1
ATOM 1765 C CA . GLN A 1 224 ? -0.869 36.531 19.625 1 95.44 224 GLN A CA 1
ATOM 1766 C C . GLN A 1 224 ? 0.568 37.031 19.797 1 95.44 224 GLN A C 1
ATOM 1768 O O . GLN A 1 224 ? 0.843 37.875 20.656 1 95.44 224 GLN A O 1
ATOM 1773 N N . GLY A 1 225 ? 1.486 36.469 19.047 1 95.62 225 GLY A N 1
ATOM 1774 C CA . GLY A 1 225 ? 2.891 36.812 19.203 1 95.62 225 GLY A CA 1
ATOM 1775 C C . GLY A 1 225 ? 3.531 36.219 20.438 1 95.62 225 GLY A C 1
ATOM 1776 O O . GLY A 1 225 ? 4.512 36.75 20.953 1 95.62 225 GLY A O 1
ATOM 1777 N N . GLU A 1 226 ? 2.916 35.094 20.875 1 96.38 226 GLU A N 1
ATOM 1778 C CA . GLU A 1 226 ? 3.365 34.531 22.141 1 96.38 226 GLU A CA 1
ATOM 1779 C C . GLU A 1 226 ? 3.822 33.062 21.938 1 96.38 226 GLU A C 1
ATOM 1781 O O . GLU A 1 226 ? 3.828 32.281 22.891 1 96.38 226 GLU A O 1
ATOM 1786 N N . LEU A 1 227 ? 4.094 32.719 20.75 1 96.88 227 LEU A N 1
ATOM 1787 C CA . LEU A 1 227 ? 4.551 31.359 20.516 1 96.88 227 LEU A CA 1
ATOM 1788 C C . LEU A 1 227 ? 5.887 31.109 21.203 1 96.88 227 LEU A C 1
ATOM 1790 O O . LEU A 1 227 ? 6.867 31.797 20.938 1 96.88 227 LEU A O 1
ATOM 1794 N N . ASP A 1 228 ? 5.953 30.234 22.141 1 96.31 228 ASP A N 1
ATOM 1795 C CA . ASP A 1 228 ? 7.184 29.859 22.844 1 96.31 228 ASP A CA 1
ATOM 1796 C C . ASP A 1 228 ? 7.922 28.75 22.094 1 96.31 228 ASP A C 1
ATOM 1798 O O . ASP A 1 228 ? 7.516 27.594 22.141 1 96.31 228 ASP A O 1
ATOM 1802 N N . VAL A 1 229 ? 8.953 29.094 21.484 1 97.06 229 VAL A N 1
ATOM 1803 C CA . VAL A 1 229 ? 9.711 28.156 20.672 1 97.06 229 VAL A CA 1
ATOM 1804 C C . VAL A 1 229 ? 10.875 27.578 21.5 1 97.06 229 VAL A C 1
ATOM 1806 O O . VAL A 1 229 ? 11.609 28.328 22.141 1 97.06 229 VAL A O 1
ATOM 1809 N N . THR A 1 230 ? 11.016 26.266 21.609 1 97 230 THR A N 1
ATOM 1810 C CA . THR A 1 230 ? 12.172 25.562 22.156 1 97 230 THR A CA 1
ATOM 1811 C C . THR A 1 230 ? 13.047 25.016 21.031 1 97 230 THR A C 1
ATOM 1813 O O . THR A 1 230 ? 12.656 24.094 20.328 1 97 230 THR A O 1
ATOM 1816 N N . HIS A 1 231 ? 14.219 25.625 20.891 1 96.06 231 HIS A N 1
ATOM 1817 C CA . HIS A 1 231 ? 15.086 25.312 19.766 1 96.06 231 HIS A CA 1
ATOM 1818 C C . HIS A 1 231 ? 15.812 23.984 19.984 1 96.06 231 HIS A C 1
ATOM 1820 O O . HIS A 1 231 ? 15.664 23.359 21.031 1 96.06 231 HIS A O 1
ATOM 1826 N N . TRP A 1 232 ? 16.562 23.531 18.953 1 93.94 232 TRP A N 1
ATOM 1827 C CA . TRP A 1 232 ? 17.25 22.25 18.906 1 93.94 232 TRP A CA 1
ATOM 1828 C C . TRP A 1 232 ? 18.172 22.078 20.109 1 93.94 232 TRP A C 1
ATOM 1830 O O . TRP A 1 232 ? 18.078 21.094 20.828 1 93.94 232 TRP A O 1
ATOM 1840 N N . ARG A 1 233 ? 19.047 23.016 20.344 1 91.06 233 ARG A N 1
ATOM 1841 C CA . ARG A 1 233 ? 20.062 22.906 21.391 1 91.06 233 ARG A CA 1
ATOM 1842 C C . ARG A 1 233 ? 19.406 22.719 22.766 1 91.06 233 ARG A C 1
ATOM 1844 O O . ARG A 1 233 ? 19.859 21.891 23.562 1 91.06 233 ARG A O 1
ATOM 1851 N N . GLU A 1 234 ? 18.422 23.547 22.984 1 91.56 234 GLU A N 1
ATOM 1852 C CA . GLU A 1 234 ? 17.719 23.469 24.266 1 91.56 234 GLU A CA 1
ATOM 1853 C C . GLU A 1 234 ? 17.031 22.109 24.438 1 91.56 234 GLU A C 1
ATOM 1855 O O . GLU A 1 234 ? 17.109 21.5 25.5 1 91.56 234 GLU A O 1
ATOM 1860 N N . THR A 1 235 ? 16.297 21.656 23.438 1 91.69 235 THR A N 1
ATOM 1861 C CA . THR A 1 235 ? 15.609 20.375 23.484 1 91.69 235 THR A CA 1
ATOM 1862 C C . THR A 1 235 ? 16.594 19.234 23.719 1 91.69 235 THR A C 1
ATOM 1864 O O . THR A 1 235 ? 16.344 18.344 24.547 1 91.69 235 THR A O 1
ATOM 1867 N N . MET A 1 236 ? 17.734 19.219 23 1 88.12 236 MET A N 1
ATOM 1868 C CA . MET A 1 236 ? 18.719 18.141 23.109 1 88.12 236 MET A CA 1
ATOM 1869 C C . MET A 1 236 ? 19.391 18.156 24.469 1 88.12 236 MET A C 1
ATOM 1871 O O . MET A 1 236 ? 19.688 17.094 25.031 1 88.12 236 MET A O 1
ATOM 1875 N N . ALA A 1 237 ? 19.594 19.344 25.016 1 86.5 237 ALA A N 1
ATOM 1876 C CA . ALA A 1 237 ? 20.234 19.484 26.328 1 86.5 237 ALA A CA 1
ATOM 1877 C C . ALA A 1 237 ? 19.391 18.844 27.422 1 86.5 237 ALA A C 1
ATOM 1879 O O . ALA A 1 237 ? 19.922 18.422 28.453 1 86.5 237 ALA A O 1
ATOM 1880 N N . ARG A 1 238 ? 18.109 18.719 27.156 1 85.69 238 ARG A N 1
ATOM 1881 C CA . ARG A 1 238 ? 17.188 18.188 28.156 1 85.69 238 ARG A CA 1
ATOM 1882 C C . ARG A 1 238 ? 17.125 16.672 28.094 1 85.69 238 ARG A C 1
ATOM 1884 O O . ARG A 1 238 ? 16.562 16.031 28.969 1 85.69 238 ARG A O 1
ATOM 1891 N N . GLN A 1 239 ? 17.688 16.188 26.984 1 82.81 239 GLN A N 1
ATOM 1892 C CA . GLN A 1 239 ? 17.578 14.734 26.797 1 82.81 239 GLN A CA 1
ATOM 1893 C C . GLN A 1 239 ? 18.453 14 27.812 1 82.81 239 GLN A C 1
ATOM 1895 O O . GLN A 1 239 ? 19.547 14.453 28.141 1 82.81 239 GLN A O 1
ATOM 1900 N N . SER A 1 240 ? 18 12.977 28.422 1 81.94 240 SER A N 1
ATOM 1901 C CA . SER A 1 240 ? 18.719 12.172 29.422 1 81.94 240 SER A CA 1
ATOM 1902 C C . SER A 1 240 ? 18.641 10.688 29.094 1 81.94 240 SER A C 1
ATOM 1904 O O . SER A 1 240 ? 18 10.297 28.109 1 81.94 240 SER A O 1
ATOM 1906 N N . GLY A 1 241 ? 19.406 9.875 29.828 1 76.75 241 GLY A N 1
ATOM 1907 C CA . GLY A 1 241 ? 19.391 8.43 29.625 1 76.75 241 GLY A CA 1
ATOM 1908 C C . GLY A 1 241 ? 19.938 8.023 28.266 1 76.75 241 GLY A C 1
ATOM 1909 O O . GLY A 1 241 ? 21.016 8.438 27.875 1 76.75 241 GLY A O 1
ATOM 1910 N N . ILE A 1 242 ? 19.156 7.164 27.531 1 71.19 242 ILE A N 1
ATOM 1911 C CA . ILE A 1 242 ? 19.578 6.629 26.25 1 71.19 242 ILE A CA 1
ATOM 1912 C C . ILE A 1 242 ? 19.609 7.746 25.203 1 71.19 242 ILE A C 1
ATOM 1914 O O . ILE A 1 242 ? 20.359 7.668 24.219 1 71.19 242 ILE A O 1
ATOM 1918 N N . TYR A 1 243 ? 18.906 8.82 25.375 1 73.25 243 TYR A N 1
ATOM 1919 C CA . TYR A 1 243 ? 18.844 9.938 24.438 1 73.25 243 TYR A CA 1
ATOM 1920 C C . TYR A 1 243 ? 19.969 10.93 24.703 1 73.25 243 TYR A C 1
ATOM 1922 O O . TYR A 1 243 ? 20.234 11.812 23.891 1 73.25 243 TYR A O 1
ATOM 1930 N N . GLY A 1 244 ? 20.703 10.703 25.781 1 75.44 244 GLY A N 1
ATOM 1931 C CA . GLY A 1 244 ? 21.797 11.602 26.141 1 75.44 244 GLY A CA 1
ATOM 1932 C C . GLY A 1 244 ? 22.891 11.648 25.094 1 75.44 244 GLY A C 1
ATOM 1933 O O . GLY A 1 244 ? 23.641 12.633 25.016 1 75.44 244 GLY A O 1
ATOM 1934 N N . VAL A 1 245 ? 22.922 10.648 24.266 1 73.88 245 VAL A N 1
ATOM 1935 C CA . VAL A 1 245 ? 23.953 10.547 23.25 1 73.88 245 VAL A CA 1
ATOM 1936 C C . VAL A 1 245 ? 23.812 11.695 22.25 1 73.88 245 VAL A C 1
ATOM 1938 O O . VAL A 1 245 ? 24.812 12.125 21.656 1 73.88 245 VAL A O 1
ATOM 1941 N N . VAL A 1 246 ? 22.703 12.273 22.109 1 72.19 246 VAL A N 1
ATOM 1942 C CA . VAL A 1 246 ? 22.422 13.312 21.125 1 72.19 246 VAL A CA 1
ATOM 1943 C C . VAL A 1 246 ? 23.172 14.586 21.5 1 72.19 246 VAL A C 1
ATOM 1945 O O . VAL A 1 246 ? 23.422 15.445 20.641 1 72.19 246 VAL A O 1
ATOM 1948 N N . ARG A 1 247 ? 23.547 14.609 22.75 1 68.12 247 ARG A N 1
ATOM 1949 C CA . ARG A 1 247 ? 24.281 15.789 23.219 1 68.12 247 ARG A CA 1
ATOM 1950 C C . ARG A 1 247 ? 25.656 15.852 22.578 1 68.12 247 ARG A C 1
ATOM 1952 O O . ARG A 1 247 ? 26.281 16.922 22.547 1 68.12 247 ARG A O 1
ATOM 1959 N N . THR A 1 248 ? 26.047 14.719 22.062 1 65.62 248 THR A N 1
ATOM 1960 C CA . THR A 1 248 ? 27.406 14.648 21.516 1 65.62 248 THR A CA 1
ATOM 1961 C C . THR A 1 248 ? 27.438 15.148 20.078 1 65.62 248 THR A C 1
ATOM 1963 O O . THR A 1 248 ? 28.5 15.164 19.453 1 65.62 248 THR A O 1
ATOM 1966 N N . TRP A 1 249 ? 26.281 15.562 19.562 1 63.81 249 TRP A N 1
ATOM 1967 C CA . TRP A 1 249 ? 26.188 16.016 18.172 1 63.81 249 TRP A CA 1
ATOM 1968 C C . TRP A 1 249 ? 27.031 17.281 17.969 1 63.81 249 TRP A C 1
ATOM 1970 O O . TRP A 1 249 ? 27.594 17.484 16.875 1 63.81 249 TRP A O 1
ATOM 1980 N N . ASP A 1 250 ? 27.141 18.188 18.984 1 63.44 250 ASP A N 1
ATOM 1981 C CA . ASP A 1 250 ? 27.859 19.438 18.859 1 63.44 250 ASP A CA 1
ATOM 1982 C C . ASP A 1 250 ? 29.359 19.234 19.047 1 63.44 250 ASP A C 1
ATOM 1984 O O . ASP A 1 250 ? 30.031 20.031 19.703 1 63.44 250 ASP A O 1
ATOM 1988 N N . ARG A 1 251 ? 29.828 18.141 18.609 1 58.59 251 ARG A N 1
ATOM 1989 C CA . ARG A 1 251 ? 31.234 17.891 18.844 1 58.59 251 ARG A CA 1
ATOM 1990 C C . ARG A 1 251 ? 32.094 18.953 18.172 1 58.59 251 ARG A C 1
ATOM 1992 O O . ARG A 1 251 ? 33.219 18.656 17.703 1 58.59 251 ARG A O 1
ATOM 1999 N N . GLY A 1 252 ? 31.547 20.203 18.203 1 59.41 252 GLY A N 1
ATOM 2000 C CA . GLY A 1 252 ? 32.344 21.297 17.656 1 59.41 252 GLY A CA 1
ATOM 2001 C C . GLY A 1 252 ? 32.312 21.344 16.141 1 59.41 252 GLY A C 1
ATOM 2002 O O . GLY A 1 252 ? 33.031 22.141 15.523 1 59.41 252 GLY A O 1
ATOM 2003 N N . GLU A 1 253 ? 31.703 20.438 15.5 1 61.34 253 GLU A N 1
ATOM 2004 C CA . GLU A 1 253 ? 31.734 20.344 14.039 1 61.34 253 GLU A CA 1
ATOM 2005 C C . GLU A 1 253 ? 30.578 21.109 13.406 1 61.34 253 GLU A C 1
ATOM 2007 O O . GLU A 1 253 ? 30.281 20.922 12.219 1 61.34 253 GLU A O 1
ATOM 2012 N N . GLY A 1 254 ? 30.016 22.062 14.164 1 74 254 GLY A N 1
ATOM 2013 C CA . GLY A 1 254 ? 28.953 22.828 13.562 1 74 254 GLY A CA 1
ATOM 2014 C C . GLY A 1 254 ? 27.578 22.203 13.766 1 74 254 GLY A C 1
ATOM 2015 O O . GLY A 1 254 ? 27.406 21.359 14.641 1 74 254 GLY A O 1
ATOM 2016 N N . HIS A 1 255 ? 26.578 22.828 13.164 1 84.31 255 HIS A N 1
ATOM 2017 C CA . HIS A 1 255 ? 25.219 22.359 13.406 1 84.31 255 HIS A CA 1
ATOM 2018 C C . HIS A 1 255 ? 24.656 21.641 12.18 1 84.31 255 HIS A C 1
ATOM 2020 O O . HIS A 1 255 ? 23.438 21.609 11.984 1 84.31 255 HIS A O 1
ATOM 2026 N N . GLU A 1 256 ? 25.562 21.047 11.344 1 86.38 256 GLU A N 1
ATOM 2027 C CA . GLU A 1 256 ? 25.172 20.344 10.125 1 86.38 256 GLU A CA 1
ATOM 2028 C C . GLU A 1 256 ? 24.281 19.141 10.438 1 86.38 256 GLU A C 1
ATOM 2030 O O . GLU A 1 256 ? 23.359 18.828 9.68 1 86.38 256 GLU A O 1
ATOM 2035 N N . HIS A 1 257 ? 24.625 18.5 11.531 1 86.38 257 HIS A N 1
ATOM 2036 C CA . HIS A 1 257 ? 23.844 17.328 11.922 1 86.38 257 HIS A CA 1
ATOM 2037 C C . HIS A 1 257 ? 22.375 17.703 12.141 1 86.38 257 HIS A C 1
ATOM 2039 O O . HIS A 1 257 ? 21.484 16.953 11.75 1 86.38 257 HIS A O 1
ATOM 2045 N N . ALA A 1 258 ? 22.188 18.844 12.781 1 89.38 258 ALA A N 1
ATOM 2046 C CA . ALA A 1 258 ? 20.812 19.312 13.008 1 89.38 258 ALA A CA 1
ATOM 2047 C C . ALA A 1 258 ? 20.109 19.609 11.68 1 89.38 258 ALA A C 1
ATOM 2049 O O . ALA A 1 258 ? 18.906 19.344 11.539 1 89.38 258 ALA A O 1
ATOM 2050 N N . ASN A 1 259 ? 20.875 20.172 10.734 1 91.56 259 ASN A N 1
ATOM 2051 C CA . ASN A 1 259 ? 20.328 20.422 9.406 1 91.56 259 ASN A CA 1
ATOM 2052 C C . ASN A 1 259 ? 19.859 19.125 8.742 1 91.56 259 ASN A C 1
ATOM 2054 O O . ASN A 1 259 ? 18.766 19.062 8.188 1 91.56 259 ASN A O 1
ATOM 2058 N N . TRP A 1 260 ? 20.688 18.078 8.867 1 91.19 260 TRP A N 1
ATOM 2059 C CA . TRP A 1 260 ? 20.344 16.812 8.25 1 91.19 260 TRP A CA 1
ATOM 2060 C C . TRP A 1 260 ? 19.094 16.203 8.891 1 91.19 260 TRP A C 1
ATOM 2062 O O . TRP A 1 260 ? 18.234 15.672 8.203 1 91.19 260 TRP A O 1
ATOM 2072 N N . VAL A 1 261 ? 19.016 16.297 10.188 1 90.75 261 VAL A N 1
ATOM 2073 C CA . VAL A 1 261 ? 17.875 15.734 10.906 1 90.75 261 VAL A CA 1
ATOM 2074 C C . VAL A 1 261 ? 16.609 16.484 10.523 1 90.75 261 VAL A C 1
ATOM 2076 O O . VAL A 1 261 ? 15.578 15.875 10.242 1 90.75 261 VAL A O 1
ATOM 2079 N N . ALA A 1 262 ? 16.703 17.797 10.5 1 93.69 262 ALA A N 1
ATOM 2080 C CA . ALA A 1 262 ? 15.539 18.609 10.141 1 93.69 262 ALA A CA 1
ATOM 2081 C C . ALA A 1 262 ? 15.086 18.312 8.711 1 93.69 262 ALA A C 1
ATOM 2083 O O . ALA A 1 262 ? 13.883 18.203 8.453 1 93.69 262 ALA A O 1
ATOM 2084 N N . GLU A 1 263 ? 16.047 18.25 7.832 1 93.12 263 GLU A N 1
ATOM 2085 C CA . GLU A 1 263 ? 15.727 17.953 6.438 1 93.12 263 GLU A CA 1
ATOM 2086 C C . GLU A 1 263 ? 15.07 16.578 6.309 1 93.12 263 GLU A C 1
ATOM 2088 O O . GLU A 1 263 ? 14.156 16.406 5.5 1 93.12 263 GLU A O 1
ATOM 2093 N N . ALA A 1 264 ? 15.484 15.648 7.094 1 91.62 264 ALA A N 1
ATOM 2094 C CA . ALA A 1 264 ? 14.977 14.281 7.043 1 91.62 264 ALA A CA 1
ATOM 2095 C C . ALA A 1 264 ? 13.578 14.195 7.648 1 91.62 264 ALA A C 1
ATOM 2097 O O . ALA A 1 264 ? 12.727 13.445 7.156 1 91.62 264 ALA A O 1
ATOM 2098 N N . CYS A 1 265 ? 13.297 14.977 8.664 1 92.19 265 CYS A N 1
ATOM 2099 C CA . CYS A 1 265 ? 12.117 14.727 9.484 1 92.19 265 CYS A CA 1
ATOM 2100 C C . CYS A 1 265 ? 11.078 15.836 9.289 1 92.19 265 CYS A C 1
ATOM 2102 O O . CYS A 1 265 ? 9.883 15.602 9.477 1 92.19 265 CYS A O 1
ATOM 2104 N N . CYS A 1 266 ? 11.516 17 9 1 94.19 266 CYS A N 1
ATOM 2105 C CA . CYS A 1 266 ? 10.641 18.156 9.148 1 94.19 266 CYS A CA 1
ATOM 2106 C C . CYS A 1 266 ? 10.219 18.688 7.785 1 94.19 266 CYS A C 1
ATOM 2108 O O . CYS A 1 266 ? 9.75 19.828 7.68 1 94.19 266 CYS A O 1
ATOM 2110 N N . ASP A 1 267 ? 10.258 17.984 6.734 1 91.44 267 ASP A N 1
ATOM 2111 C CA . ASP A 1 267 ? 9.805 18.344 5.391 1 91.44 267 ASP A CA 1
ATOM 2112 C C . ASP A 1 267 ? 8.289 18.234 5.277 1 91.44 267 ASP A C 1
ATOM 2114 O O . ASP A 1 267 ? 7.664 17.438 5.977 1 91.44 267 ASP A O 1
ATOM 2118 N N . ASP A 1 268 ? 7.672 19.031 4.344 1 91.19 268 ASP A N 1
ATOM 2119 C CA . ASP A 1 268 ? 6.219 19.078 4.188 1 91.19 268 ASP A CA 1
ATOM 2120 C C . ASP A 1 268 ? 5.672 17.688 3.83 1 91.19 268 ASP A C 1
ATOM 2122 O O . ASP A 1 268 ? 4.531 17.359 4.168 1 91.19 268 ASP A O 1
ATOM 2126 N N . SER A 1 269 ? 6.547 16.906 3.213 1 88.75 269 SER A N 1
ATOM 2127 C CA . SER A 1 269 ? 6.109 15.555 2.846 1 88.75 269 SER A CA 1
ATOM 2128 C C . SER A 1 269 ? 6.031 14.648 4.066 1 88.75 269 SER A C 1
ATOM 2130 O O . SER A 1 269 ? 5.422 13.578 4.012 1 88.75 269 SER A O 1
ATOM 2132 N N . GLN A 1 270 ? 6.637 15.125 5.184 1 89.44 270 GLN A N 1
ATOM 2133 C CA . GLN A 1 270 ? 6.691 14.289 6.375 1 89.44 270 GLN A CA 1
ATOM 2134 C C . GLN A 1 270 ? 5.762 14.82 7.461 1 89.44 270 GLN A C 1
ATOM 2136 O O . GLN A 1 270 ? 5.258 14.055 8.289 1 89.44 270 GLN A O 1
ATOM 2141 N N . CYS A 1 271 ? 5.59 16.062 7.473 1 94 271 CYS A N 1
ATOM 2142 C CA . CYS A 1 271 ? 4.855 16.688 8.57 1 94 271 CYS A CA 1
ATOM 2143 C C . CYS A 1 271 ? 4.105 17.922 8.094 1 94 271 CYS A C 1
ATOM 2145 O O . CYS A 1 271 ? 4.656 18.734 7.359 1 94 271 CYS A O 1
ATOM 2147 N N . LEU A 1 272 ? 2.848 18.094 8.602 1 96.5 272 LEU A N 1
ATOM 2148 C CA . LEU A 1 272 ? 1.985 19.188 8.203 1 96.5 272 LEU A CA 1
ATOM 2149 C C . LEU A 1 272 ? 2.355 20.469 8.945 1 96.5 272 LEU A C 1
ATOM 2151 O O . LEU A 1 272 ? 1.862 21.547 8.617 1 96.5 272 LEU A O 1
ATOM 2155 N N . LYS A 1 273 ? 3.219 20.391 9.914 1 96.69 273 LYS A N 1
ATOM 2156 C CA . LYS A 1 273 ? 3.621 21.562 10.688 1 96.69 273 LYS A CA 1
ATOM 2157 C C . LYS A 1 273 ? 4.75 22.328 9.992 1 96.69 273 LYS A C 1
ATOM 2159 O O . LYS A 1 273 ? 5.516 21.734 9.227 1 96.69 273 LYS A O 1
ATOM 2164 N N . ARG A 1 274 ? 4.805 23.578 10.266 1 97.38 274 ARG A N 1
ATOM 2165 C CA . ARG A 1 274 ? 5.926 24.438 9.875 1 97.38 274 ARG A CA 1
ATOM 2166 C C . ARG A 1 274 ? 6.934 24.562 11.008 1 97.38 274 ARG A C 1
ATOM 2168 O O . ARG A 1 274 ? 6.598 25.031 12.094 1 97.38 274 ARG A O 1
ATOM 2175 N N . ARG A 1 275 ? 8.133 24.156 10.789 1 97.56 275 ARG A N 1
ATOM 2176 C CA . ARG A 1 275 ? 9.148 24.172 11.836 1 97.56 275 ARG A CA 1
ATOM 2177 C C . ARG A 1 275 ? 9.523 25.609 12.211 1 97.56 275 ARG A C 1
ATOM 2179 O O . ARG A 1 275 ? 9.984 26.375 11.359 1 97.56 275 ARG A O 1
ATOM 2186 N N . GLU A 1 276 ? 9.32 25.953 13.445 1 97.56 276 GLU A N 1
ATOM 2187 C CA . GLU A 1 276 ? 9.68 27.281 13.938 1 97.56 276 GLU A CA 1
ATOM 2188 C C . GLU A 1 276 ? 10.969 27.234 14.758 1 97.56 276 GLU A C 1
ATOM 2190 O O . GLU A 1 276 ? 11.609 28.266 14.969 1 97.56 276 GLU A O 1
ATOM 2195 N N . TRP A 1 277 ? 11.289 26.016 15.227 1 96.88 277 TRP A N 1
ATOM 2196 C CA . TRP A 1 277 ? 12.539 25.922 15.984 1 96.88 277 TRP A CA 1
ATOM 2197 C C . TRP A 1 277 ? 13.742 25.922 15.055 1 96.88 277 TRP A C 1
ATOM 2199 O O . TRP A 1 277 ? 13.648 25.484 13.906 1 96.88 277 TRP A O 1
ATOM 2209 N N . GLU A 1 278 ? 14.805 26.5 15.5 1 96.5 278 GLU A N 1
ATOM 2210 C CA . GLU A 1 278 ? 16.109 26.594 14.836 1 96.5 278 GLU A CA 1
ATOM 2211 C C . GLU A 1 278 ? 17.203 25.922 15.664 1 96.5 278 GLU A C 1
ATOM 2213 O O . GLU A 1 278 ? 16.906 25.047 16.484 1 96.5 278 GLU A O 1
ATOM 2218 N N . TYR A 1 279 ? 18.406 26.141 15.242 1 94.44 279 TYR A N 1
ATOM 2219 C CA . TYR A 1 279 ? 19.469 25.562 16.047 1 94.44 279 TYR A CA 1
ATOM 2220 C C . TYR A 1 279 ? 19.484 26.141 17.453 1 94.44 279 TYR A C 1
ATOM 2222 O O . TYR A 1 279 ? 19.469 25.391 18.438 1 94.44 279 TYR A O 1
ATOM 2230 N N . ASP A 1 280 ? 19.547 27.359 17.609 1 93.19 280 ASP A N 1
ATOM 2231 C CA . ASP A 1 280 ? 19.359 28.141 18.828 1 93.19 280 ASP A CA 1
ATOM 2232 C C . ASP A 1 280 ? 18.797 29.531 18.516 1 93.19 280 ASP A C 1
ATOM 2234 O O . ASP A 1 280 ? 18.391 29.797 17.391 1 93.19 280 ASP A O 1
ATOM 2238 N N . ASP A 1 281 ? 18.734 30.406 19.5 1 93.5 281 ASP A N 1
ATOM 2239 C CA . ASP A 1 281 ? 18.094 31.703 19.344 1 93.5 281 ASP A CA 1
ATOM 2240 C C . ASP A 1 281 ? 18.859 32.594 18.359 1 93.5 281 ASP A C 1
ATOM 2242 O O . ASP A 1 281 ? 18.281 33.469 17.734 1 93.5 281 ASP A O 1
ATOM 2246 N N . GLU A 1 282 ? 20.094 32.25 18.109 1 94.31 282 GLU A N 1
ATOM 2247 C CA . GLU A 1 282 ? 20.938 33.156 17.297 1 94.31 282 GLU A CA 1
ATOM 2248 C C . GLU A 1 282 ? 21.312 32.5 15.977 1 94.31 282 GLU A C 1
ATOM 2250 O O . GLU A 1 282 ? 21.797 33.156 15.062 1 94.31 282 GLU A O 1
ATOM 2255 N N . THR A 1 283 ? 21.141 31.219 15.93 1 93.69 283 THR A N 1
ATOM 2256 C CA . THR A 1 283 ? 21.609 30.484 14.766 1 93.69 283 THR A CA 1
ATOM 2257 C C . THR A 1 283 ? 20.453 29.75 14.078 1 93.69 283 THR A C 1
ATOM 2259 O O . THR A 1 283 ? 19.859 28.844 14.656 1 93.69 283 THR A O 1
ATOM 2262 N N . ASP A 1 284 ? 20.188 30.125 12.859 1 94.56 284 ASP A N 1
ATOM 2263 C CA . ASP A 1 284 ? 19.156 29.484 12.07 1 94.56 284 ASP A CA 1
ATOM 2264 C C . ASP A 1 284 ? 19.672 28.203 11.422 1 94.56 284 ASP A C 1
ATOM 2266 O O . ASP A 1 284 ? 20.875 28.078 11.164 1 94.56 284 ASP A O 1
ATOM 2270 N N . LEU A 1 285 ? 18.797 27.234 11.211 1 94.69 285 LEU A N 1
ATOM 2271 C CA . LEU A 1 285 ? 19.109 26.109 10.359 1 94.69 285 LEU A CA 1
ATOM 2272 C C . LEU A 1 285 ? 19.078 26.5 8.883 1 94.69 285 LEU A C 1
ATOM 2274 O O . LEU A 1 285 ? 18.359 27.438 8.508 1 94.69 285 LEU A O 1
ATOM 2278 N N . ASP A 1 286 ? 19.828 25.859 8.055 1 91.75 286 ASP A N 1
ATOM 2279 C CA . ASP A 1 286 ? 19.922 26.172 6.633 1 91.75 286 ASP A CA 1
ATOM 2280 C C . ASP A 1 286 ? 18.719 25.609 5.867 1 91.75 286 ASP A C 1
ATOM 2282 O O . ASP A 1 286 ? 18.438 26.031 4.742 1 91.75 286 ASP A O 1
ATOM 2286 N N . VAL A 1 287 ? 18.031 24.672 6.453 1 92.44 287 VAL A N 1
ATOM 2287 C CA . VAL A 1 287 ? 16.922 23.953 5.805 1 92.44 287 VAL A CA 1
ATOM 2288 C C . VAL A 1 287 ? 15.625 24.719 6.027 1 92.44 287 VAL A C 1
ATOM 2290 O O . VAL A 1 287 ? 15.367 25.219 7.121 1 92.44 287 VAL A O 1
ATOM 2293 N N . ASP A 1 288 ? 14.758 24.781 4.984 1 92.19 288 ASP A N 1
ATOM 2294 C CA . ASP A 1 288 ? 13.453 25.438 5.062 1 92.19 288 ASP A CA 1
ATOM 2295 C C . ASP A 1 288 ? 12.555 24.75 6.086 1 92.19 288 ASP A C 1
ATOM 2297 O O . ASP A 1 288 ? 12.562 23.531 6.203 1 92.19 288 ASP A O 1
ATOM 2301 N N . GLY A 1 289 ? 11.805 25.5 6.812 1 93 289 GLY A N 1
ATOM 2302 C CA . GLY A 1 289 ? 10.961 24.969 7.871 1 93 289 GLY A CA 1
ATOM 2303 C C . GLY A 1 289 ? 9.633 24.438 7.363 1 93 289 GLY A C 1
ATOM 2304 O O . GLY A 1 289 ? 8.859 23.859 8.133 1 93 289 GLY A O 1
ATOM 2305 N N . GLY A 1 290 ? 9.367 24.578 6.047 1 91.94 290 GLY A N 1
ATOM 2306 C CA . GLY A 1 290 ? 8.109 24.094 5.488 1 91.94 290 GLY A CA 1
ATOM 2307 C C . GLY A 1 290 ? 7.027 25.156 5.441 1 91.94 290 GLY A C 1
ATOM 2308 O O . GLY A 1 290 ? 7.227 26.281 5.926 1 91.94 290 GLY A O 1
ATOM 2309 N N . ASP A 1 291 ? 5.816 24.797 4.922 1 90.81 291 ASP A N 1
ATOM 2310 C CA . ASP A 1 291 ? 4.73 25.734 4.668 1 90.81 291 ASP A CA 1
ATOM 2311 C C . ASP A 1 291 ? 3.475 25.344 5.441 1 90.81 291 ASP A C 1
ATOM 2313 O O . ASP A 1 291 ? 2.379 25.812 5.141 1 90.81 291 ASP A O 1
ATOM 2317 N N . GLY A 1 292 ? 3.643 24.547 6.398 1 89.12 292 GLY A N 1
ATOM 2318 C CA . GLY A 1 292 ? 2.486 24.078 7.152 1 89.12 292 GLY A CA 1
ATOM 2319 C C . GLY A 1 292 ? 1.733 25.203 7.836 1 89.12 292 GLY A C 1
ATOM 2320 O O . GLY A 1 292 ? 2.318 26.234 8.172 1 89.12 292 GLY A O 1
ATOM 2321 N N . VAL A 1 293 ? 0.409 25.047 8.07 1 85.38 293 VAL A N 1
ATOM 2322 C CA . VAL A 1 293 ? -0.459 26.094 8.625 1 85.38 293 VAL A CA 1
ATOM 2323 C C . VAL A 1 293 ? -0.167 26.266 10.109 1 85.38 293 VAL A C 1
ATOM 2325 O O . VAL A 1 293 ? -0.185 27.391 10.617 1 85.38 293 VAL A O 1
ATOM 2328 N N . PHE A 1 294 ? 0.052 25.172 10.812 1 92.19 294 PHE A N 1
ATOM 2329 C CA . PHE A 1 294 ? 0.296 25.344 12.242 1 92.19 294 PHE A CA 1
ATOM 2330 C C . PHE A 1 294 ? 1.763 25.094 12.57 1 92.19 294 PHE A C 1
ATOM 2332 O O . PHE A 1 294 ? 2.416 24.266 11.93 1 92.19 294 PHE A O 1
ATOM 2339 N N . PRO A 1 295 ? 2.311 25.828 13.539 1 97.12 295 PRO A N 1
ATOM 2340 C CA . PRO A 1 295 ? 3.74 25.891 13.852 1 97.12 295 PRO A CA 1
ATOM 2341 C C . PRO A 1 295 ? 4.199 24.688 14.695 1 97.12 295 PRO A C 1
ATOM 2343 O O . PRO A 1 295 ? 3.436 24.188 15.516 1 97.12 295 PRO A O 1
ATOM 2346 N N . CYS A 1 296 ? 5.375 24.25 14.422 1 97.69 296 CYS A N 1
ATOM 2347 C CA . CYS A 1 296 ? 6.098 23.297 15.258 1 97.69 296 CYS A CA 1
ATOM 2348 C C . CYS A 1 296 ? 7.102 24 16.156 1 97.69 296 CYS A C 1
ATOM 2350 O O . CYS A 1 296 ? 8.125 24.5 15.68 1 97.69 296 CYS A O 1
ATOM 2352 N N . ARG A 1 297 ? 6.859 24.094 17.391 1 97.31 297 ARG A N 1
ATOM 2353 C CA . ARG A 1 297 ? 7.605 24.984 18.266 1 97.31 297 ARG A CA 1
ATOM 2354 C C . ARG A 1 297 ? 8.781 24.281 18.906 1 97.31 297 ARG A C 1
ATOM 2356 O O . ARG A 1 297 ? 9.555 24.891 19.641 1 97.31 297 ARG A O 1
ATOM 2363 N N . GLU A 1 298 ? 8.891 22.938 18.75 1 96.31 298 GLU A N 1
ATOM 2364 C CA . GLU A 1 298 ? 9.938 22.156 19.406 1 96.31 298 GLU A CA 1
ATOM 2365 C C . GLU A 1 298 ? 10.195 20.859 18.656 1 96.31 298 GLU A C 1
ATOM 2367 O O . GLU A 1 298 ? 9.273 20.266 18.094 1 96.31 298 GLU A O 1
ATOM 2372 N N . PRO A 1 299 ? 11.539 20.375 18.594 1 94 299 PRO A N 1
ATOM 2373 C CA . PRO A 1 299 ? 11.773 19.047 18.031 1 94 299 PRO A CA 1
ATOM 2374 C C . PRO A 1 299 ? 10.891 17.984 18.672 1 94 299 PRO A C 1
ATOM 2376 O O . PRO A 1 299 ? 10.883 17.828 19.891 1 94 299 PRO A O 1
ATOM 2379 N N . CYS A 1 300 ? 10.156 17.297 17.891 1 94 300 CYS A N 1
ATOM 2380 C CA . CYS A 1 300 ? 9.188 16.312 18.375 1 94 300 CYS A CA 1
ATOM 2381 C C . CYS A 1 300 ? 9.867 14.977 18.641 1 94 300 CYS A C 1
ATOM 2383 O O . CYS A 1 300 ? 11.086 14.852 18.5 1 94 300 CYS A O 1
ATOM 2385 N N . SER A 1 301 ? 9.07 13.961 19.047 1 88.19 301 SER A N 1
ATOM 2386 C CA . SER A 1 301 ? 9.602 12.656 19.422 1 88.19 301 SER A CA 1
ATOM 2387 C C . SER A 1 301 ? 10.242 11.953 18.234 1 88.19 301 SER A C 1
ATOM 2389 O O . SER A 1 301 ? 11.227 11.227 18.391 1 88.19 301 SER A O 1
ATOM 2391 N N . VAL A 1 302 ? 9.727 12.195 17.031 1 88.88 302 VAL A N 1
ATOM 2392 C CA . VAL A 1 302 ? 10.281 11.594 15.828 1 88.88 302 VAL A CA 1
ATOM 2393 C C . VAL A 1 302 ? 11.68 12.156 15.562 1 88.88 302 VAL A C 1
ATOM 2395 O O . VAL A 1 302 ? 12.617 11.398 15.289 1 88.88 302 VAL A O 1
ATOM 2398 N N . VAL A 1 303 ? 11.781 13.453 15.719 1 90.5 303 VAL A N 1
ATOM 2399 C CA . VAL A 1 303 ? 13.07 14.125 15.531 1 90.5 303 VAL A CA 1
ATOM 2400 C C . VAL A 1 303 ? 14.07 13.625 16.578 1 90.5 303 VAL A C 1
ATOM 2402 O O . VAL A 1 303 ? 15.195 13.25 16.234 1 90.5 303 VAL A O 1
ATOM 2405 N N . VAL A 1 304 ? 13.664 13.57 17.812 1 87.94 304 VAL A N 1
ATOM 2406 C CA . VAL A 1 304 ? 14.555 13.18 18.891 1 87.94 304 VAL A CA 1
ATOM 2407 C C . VAL A 1 304 ? 14.977 11.727 18.719 1 87.94 304 VAL A C 1
ATOM 2409 O O . VAL A 1 304 ? 16.156 11.391 18.859 1 87.94 304 VAL A O 1
ATOM 2412 N N . SER A 1 305 ? 14.039 10.875 18.422 1 85.56 305 SER A N 1
ATOM 2413 C CA . SER A 1 305 ? 14.344 9.469 18.203 1 85.56 305 SER A CA 1
ATOM 2414 C C . SER A 1 305 ? 15.289 9.281 17.016 1 85.56 305 SER A C 1
ATOM 2416 O O . SER A 1 305 ? 16.25 8.516 17.094 1 85.56 305 SER A O 1
ATOM 2418 N N . GLY A 1 306 ? 14.977 9.984 15.906 1 85.38 306 GLY A N 1
ATOM 2419 C CA . GLY A 1 306 ? 15.875 9.961 14.758 1 85.38 306 GLY A CA 1
ATOM 2420 C C . GLY A 1 306 ? 17.281 10.438 15.086 1 85.38 306 GLY A C 1
ATOM 2421 O O . GLY A 1 306 ? 18.266 9.781 14.734 1 85.38 306 GLY A O 1
ATOM 2422 N N . ALA A 1 307 ? 17.312 11.555 15.766 1 85.75 307 ALA A N 1
ATOM 2423 C CA . ALA A 1 307 ? 18.609 12.125 16.141 1 85.75 307 ALA A CA 1
ATOM 2424 C C . ALA A 1 307 ? 19.422 11.133 16.969 1 85.75 307 ALA A C 1
ATOM 2426 O O . ALA A 1 307 ? 20.625 10.992 16.75 1 85.75 307 ALA A O 1
ATOM 2427 N N . ARG A 1 308 ? 18.812 10.484 17.891 1 83.81 308 ARG A N 1
ATOM 2428 C CA . ARG A 1 308 ? 19.5 9.5 18.734 1 83.81 308 ARG A CA 1
ATOM 2429 C C . ARG A 1 308 ? 20.109 8.391 17.875 1 83.81 308 ARG A C 1
ATOM 2431 O O . ARG A 1 308 ? 21.281 8.062 18.047 1 83.81 308 ARG A O 1
ATOM 2438 N N . LYS A 1 309 ? 19.344 7.859 17.016 1 80.88 309 LYS A N 1
ATOM 2439 C CA . LYS A 1 309 ? 19.797 6.742 16.188 1 80.88 309 LYS A CA 1
ATOM 2440 C C . LYS A 1 309 ? 20.906 7.172 15.25 1 80.88 309 LYS A C 1
ATOM 2442 O O . LYS A 1 309 ? 21.891 6.449 15.07 1 80.88 309 LYS A O 1
ATOM 2447 N N . TRP A 1 310 ? 20.844 8.344 14.727 1 83.94 310 TRP A N 1
ATOM 2448 C CA . TRP A 1 310 ? 21.781 8.781 13.695 1 83.94 310 TRP A CA 1
ATOM 2449 C C . TRP A 1 310 ? 23.062 9.312 14.32 1 83.94 310 TRP A C 1
ATOM 2451 O O . TRP A 1 310 ? 24.109 9.344 13.664 1 83.94 310 TRP A O 1
ATOM 2461 N N . THR A 1 311 ? 22.969 9.766 15.523 1 80.06 311 THR A N 1
ATOM 2462 C CA . THR A 1 311 ? 24.188 10.141 16.234 1 80.06 311 THR A CA 1
ATOM 2463 C C . THR A 1 311 ? 25.141 8.953 16.328 1 80.06 311 THR A C 1
ATOM 2465 O O . THR A 1 311 ? 26.359 9.109 16.156 1 80.06 311 THR A O 1
ATOM 2468 N N . ARG A 1 312 ? 24.625 7.82 16.531 1 76.25 312 ARG A N 1
ATOM 2469 C CA . ARG A 1 312 ? 25.453 6.617 16.609 1 76.25 312 ARG A CA 1
ATOM 2470 C C . ARG A 1 312 ? 26.094 6.316 15.25 1 76.25 312 ARG A C 1
ATOM 2472 O O . ARG A 1 312 ? 27.266 5.953 15.18 1 76.25 312 ARG A O 1
ATOM 2479 N N . LEU A 1 313 ? 25.406 6.574 14.203 1 78.75 313 LEU A N 1
ATOM 2480 C CA . LEU A 1 313 ? 25.906 6.352 12.852 1 78.75 313 LEU A CA 1
ATOM 2481 C C . LEU A 1 313 ? 27.016 7.348 12.508 1 78.75 313 LEU A C 1
ATOM 2483 O O . LEU A 1 313 ? 27.984 7 11.836 1 78.75 313 LEU A O 1
ATOM 2487 N N . GLU A 1 314 ? 26.875 8.539 13.07 1 79.12 314 GLU A N 1
ATOM 2488 C CA . GLU A 1 314 ? 27.797 9.625 12.758 1 79.12 314 GLU A CA 1
ATOM 2489 C C . GLU A 1 314 ? 29.141 9.43 13.461 1 79.12 314 GLU A C 1
ATOM 2491 O O . GLU A 1 314 ? 30.125 10.086 13.125 1 79.12 314 GLU A O 1
ATOM 2496 N N . SER A 1 315 ? 29.172 8.484 14.344 1 81.06 315 SER A N 1
ATOM 2497 C CA . SER A 1 315 ? 30.438 8.227 15.039 1 81.06 315 SER A CA 1
ATOM 2498 C C . SER A 1 315 ? 31.391 7.395 14.18 1 81.06 315 SER A C 1
ATOM 2500 O O . SER A 1 315 ? 32.594 7.352 14.445 1 81.06 315 SER A O 1
ATOM 2502 N N . GLU A 1 316 ? 30.875 6.852 13.133 1 86.69 316 GLU A N 1
ATOM 2503 C CA . GLU A 1 316 ? 31.688 6.051 12.219 1 86.69 316 GLU A CA 1
ATOM 2504 C C . GLU A 1 316 ? 32.5 6.938 11.281 1 86.69 316 GLU A C 1
ATOM 2506 O O . GLU A 1 316 ? 32 7.961 10.805 1 86.69 316 GLU A O 1
ATOM 2511 N N . GLN A 1 317 ? 33.75 6.531 11.062 1 88.81 317 GLN A N 1
ATOM 2512 C CA . GLN A 1 317 ? 34.625 7.285 10.164 1 88.81 317 GLN A CA 1
ATOM 2513 C C . GLN A 1 317 ? 34.312 6.957 8.703 1 88.81 317 GLN A C 1
ATOM 2515 O O . GLN A 1 317 ? 34.094 5.797 8.359 1 88.81 317 GLN A O 1
ATOM 2520 N N . SER A 1 318 ? 34.25 8.016 7.93 1 92 318 SER A N 1
ATOM 2521 C CA . SER A 1 318 ? 34 7.824 6.504 1 92 318 SER A CA 1
ATOM 2522 C C . SER A 1 318 ? 35.219 7.215 5.805 1 92 318 SER A C 1
ATOM 2524 O O . SER A 1 318 ? 36.344 7.375 6.266 1 92 318 SER A O 1
ATOM 2526 N N . ARG A 1 319 ? 34.906 6.41 4.762 1 94.25 319 ARG A N 1
ATOM 2527 C CA . ARG A 1 319 ? 35.906 5.828 3.883 1 94.25 319 ARG A CA 1
ATOM 2528 C C . ARG A 1 319 ? 35.5 5.957 2.42 1 94.25 319 ARG A C 1
ATOM 2530 O O . ARG A 1 319 ? 34.312 6.215 2.119 1 94.25 319 ARG A O 1
ATOM 2537 N N . THR A 1 320 ? 36.531 5.934 1.593 1 95.69 320 THR A N 1
ATOM 2538 C CA . THR A 1 320 ? 36.25 5.961 0.16 1 95.69 320 THR A CA 1
ATOM 2539 C C . THR A 1 320 ? 35.938 4.559 -0.361 1 95.69 320 THR A C 1
ATOM 2541 O O . THR A 1 320 ? 36.75 3.633 -0.158 1 95.69 320 THR A O 1
ATOM 2544 N N . TYR A 1 321 ? 34.781 4.398 -0.885 1 96.88 321 TYR A N 1
ATOM 2545 C CA . TYR A 1 321 ? 34.406 3.146 -1.535 1 96.88 321 TYR A CA 1
ATOM 2546 C C . TYR A 1 321 ? 34.375 3.311 -3.049 1 96.88 321 TYR A C 1
ATOM 2548 O O . TYR A 1 321 ? 33.875 4.324 -3.559 1 96.88 321 TYR A O 1
ATOM 2556 N N . GLU A 1 322 ? 34.906 2.336 -3.768 1 96.81 322 GLU A N 1
ATOM 2557 C CA . GLU A 1 322 ? 34.875 2.328 -5.227 1 96.81 322 GLU A CA 1
ATOM 2558 C C . GLU A 1 322 ? 33.875 1.306 -5.766 1 96.81 322 GLU A C 1
ATOM 2560 O O . GLU A 1 322 ? 33.875 0.147 -5.344 1 96.81 322 GLU A O 1
ATOM 2565 N N . PHE A 1 323 ? 33 1.787 -6.68 1 96.75 323 PHE A N 1
ATOM 2566 C CA . PHE A 1 323 ? 32.031 0.912 -7.301 1 96.75 323 PHE A CA 1
ATOM 2567 C C . PHE A 1 323 ? 32.156 0.95 -8.82 1 96.75 323 PHE A C 1
ATOM 2569 O O . PHE A 1 323 ? 32.281 2.025 -9.414 1 96.75 323 PHE A O 1
ATOM 2576 N N . GLU A 1 324 ? 32.219 -0.235 -9.445 1 96 324 GLU A N 1
ATOM 2577 C CA . GLU A 1 324 ? 32.094 -0.332 -10.898 1 96 324 GLU A CA 1
ATOM 2578 C C . GLU A 1 324 ? 30.641 -0.288 -11.344 1 96 324 GLU A C 1
ATOM 2580 O O . GLU A 1 324 ? 29.875 -1.197 -11.047 1 96 324 GLU A O 1
ATOM 2585 N N . LEU A 1 325 ? 30.219 0.804 -12 1 96.12 325 LEU A N 1
ATOM 2586 C CA . LEU A 1 325 ? 28.859 1.019 -12.461 1 96.12 325 LEU A CA 1
ATOM 2587 C C . LEU A 1 325 ? 28.844 1.688 -13.836 1 96.12 325 LEU A C 1
ATOM 2589 O O . LEU A 1 325 ? 29.797 2.385 -14.195 1 96.12 325 LEU A O 1
ATOM 2593 N N . THR A 1 326 ? 27.844 1.392 -14.641 1 94.06 326 THR A N 1
ATOM 2594 C CA . THR A 1 326 ? 27.578 2.262 -15.781 1 94.06 326 THR A CA 1
ATOM 2595 C C . THR A 1 326 ? 26.969 3.588 -15.328 1 94.06 326 THR A C 1
ATOM 2597 O O . THR A 1 326 ? 26.469 3.693 -14.203 1 94.06 326 THR A O 1
ATOM 2600 N N . PRO A 1 327 ? 27.062 4.641 -16.172 1 94.44 327 PRO A N 1
ATOM 2601 C CA . PRO A 1 327 ? 26.438 5.906 -15.797 1 94.44 327 PRO A CA 1
ATOM 2602 C C . PRO A 1 327 ? 24.953 5.746 -15.422 1 94.44 327 PRO A C 1
ATOM 2604 O O . PRO A 1 327 ? 24.516 6.297 -14.414 1 94.44 327 PRO A O 1
ATOM 2607 N N . SER A 1 328 ? 24.203 4.953 -16.141 1 94 328 SER A N 1
ATOM 2608 C CA . SER A 1 328 ? 22.797 4.727 -15.852 1 94 328 SER A CA 1
ATOM 2609 C C . SER A 1 328 ? 22.625 3.986 -14.523 1 94 328 SER A C 1
ATOM 2611 O O . SER A 1 328 ? 21.672 4.238 -13.789 1 94 328 SER A O 1
ATOM 2613 N N . GLU A 1 329 ? 23.516 3.031 -14.25 1 95.75 329 GLU A N 1
ATOM 2614 C CA . GLU A 1 329 ? 23.453 2.311 -12.977 1 95.75 329 GLU A CA 1
ATOM 2615 C C . GLU A 1 329 ? 23.75 3.236 -11.805 1 95.75 329 GLU A C 1
ATOM 2617 O O . GLU A 1 329 ? 23.125 3.131 -10.75 1 95.75 329 GLU A O 1
ATOM 2622 N N . LYS A 1 330 ? 24.75 4.113 -11.953 1 97 330 LYS A N 1
ATOM 2623 C CA . LYS A 1 330 ? 25.062 5.105 -10.93 1 97 330 LYS A CA 1
ATOM 2624 C C . LYS A 1 330 ? 23.859 5.992 -10.633 1 97 330 LYS A C 1
ATOM 2626 O O . LYS A 1 330 ? 23.5 6.188 -9.469 1 97 330 LYS A O 1
ATOM 2631 N N . GLU A 1 331 ? 23.234 6.449 -11.695 1 96.25 331 GLU A N 1
ATOM 2632 C CA . GLU A 1 331 ? 22.031 7.254 -11.547 1 96.25 331 GLU A CA 1
ATOM 2633 C C . GLU A 1 331 ? 20.891 6.441 -10.93 1 96.25 331 GLU A C 1
ATOM 2635 O O . GLU A 1 331 ? 20.078 6.973 -10.164 1 96.25 331 GLU A O 1
ATOM 2640 N N . GLN A 1 332 ? 20.828 5.164 -11.273 1 96.44 332 GLN A N 1
ATOM 2641 C CA . GLN A 1 332 ? 19.797 4.297 -10.734 1 96.44 332 GLN A CA 1
ATOM 2642 C C . GLN A 1 332 ? 19.938 4.148 -9.219 1 96.44 332 GLN A C 1
ATOM 2644 O O . GLN A 1 332 ? 18.953 4.191 -8.492 1 96.44 332 GLN A O 1
ATOM 2649 N N . VAL A 1 333 ? 21.172 3.961 -8.727 1 97 333 VAL A N 1
ATOM 2650 C CA . VAL A 1 333 ? 21.406 3.855 -7.293 1 97 333 VAL A CA 1
ATOM 2651 C C . VAL A 1 333 ? 20.875 5.098 -6.586 1 97 333 VAL A C 1
ATOM 2653 O O . VAL A 1 333 ? 20.156 4.988 -5.586 1 97 333 VAL A O 1
ATOM 2656 N N . GLU A 1 334 ? 21.141 6.25 -7.156 1 97.94 334 GLU A N 1
ATOM 2657 C CA . GLU A 1 334 ? 20.672 7.516 -6.598 1 97.94 334 GLU A CA 1
ATOM 2658 C C . GLU A 1 334 ? 19.141 7.625 -6.676 1 97.94 334 GLU A C 1
ATOM 2660 O O . GLU A 1 334 ? 18.5 8.047 -5.715 1 97.94 334 GLU A O 1
ATOM 2665 N N . ALA A 1 335 ? 18.578 7.195 -7.777 1 96.88 335 ALA A N 1
ATOM 2666 C CA . ALA A 1 335 ? 17.125 7.254 -7.969 1 96.88 335 ALA A CA 1
ATOM 2667 C C . ALA A 1 335 ? 16.406 6.328 -6.992 1 96.88 335 ALA A C 1
ATOM 2669 O O . ALA A 1 335 ? 15.32 6.645 -6.516 1 96.88 335 ALA A O 1
ATOM 2670 N N . VAL A 1 336 ? 17.016 5.148 -6.762 1 97.31 336 VAL A N 1
ATOM 2671 C CA . VAL A 1 336 ? 16.438 4.199 -5.816 1 97.31 336 VAL A CA 1
ATOM 2672 C C . VAL A 1 336 ? 16.422 4.816 -4.418 1 97.31 336 VAL A C 1
ATOM 2674 O O . VAL A 1 336 ? 15.406 4.746 -3.719 1 97.31 336 VAL A O 1
ATOM 2677 N N . ILE A 1 337 ? 17.5 5.457 -4.004 1 97.06 337 ILE A N 1
ATOM 2678 C CA . ILE A 1 337 ? 17.578 6.125 -2.709 1 97.06 337 ILE A CA 1
ATOM 2679 C C . ILE A 1 337 ? 16.531 7.238 -2.646 1 97.06 337 ILE A C 1
ATOM 2681 O O . ILE A 1 337 ? 15.781 7.34 -1.669 1 97.06 337 ILE A O 1
ATOM 2685 N N . ASP A 1 338 ? 16.391 7.996 -3.742 1 96.12 338 ASP A N 1
ATOM 2686 C CA . ASP A 1 338 ? 15.422 9.086 -3.811 1 96.12 338 ASP A CA 1
ATOM 2687 C C . ASP A 1 338 ? 13.992 8.57 -3.676 1 96.12 338 ASP A C 1
ATOM 2689 O O . ASP A 1 338 ? 13.18 9.148 -2.957 1 96.12 338 ASP A O 1
ATOM 2693 N N . ALA A 1 339 ? 13.742 7.516 -4.379 1 95.69 339 ALA A N 1
ATOM 2694 C CA . ALA A 1 339 ? 12.391 6.961 -4.375 1 95.69 339 ALA A CA 1
ATOM 2695 C C . ALA A 1 339 ? 11.992 6.492 -2.977 1 95.69 339 ALA A C 1
ATOM 2697 O O . ALA A 1 339 ? 10.859 6.699 -2.543 1 95.69 339 ALA A O 1
ATOM 2698 N N . VAL A 1 340 ? 12.93 5.84 -2.287 1 94.75 340 VAL A N 1
ATOM 2699 C CA . VAL A 1 340 ? 12.656 5.383 -0.928 1 94.75 340 VAL A CA 1
ATOM 2700 C C . VAL A 1 340 ? 12.516 6.59 0.001 1 94.75 340 VAL A C 1
ATOM 2702 O O . VAL A 1 340 ? 11.578 6.652 0.806 1 94.75 340 VAL A O 1
ATOM 2705 N N . ALA A 1 341 ? 13.367 7.598 -0.11 1 93.88 341 ALA A N 1
ATOM 2706 C CA . ALA A 1 341 ? 13.32 8.805 0.713 1 93.88 341 ALA A CA 1
ATOM 2707 C C . ALA A 1 341 ? 12.008 9.555 0.524 1 93.88 341 ALA A C 1
ATOM 2709 O O . ALA A 1 341 ? 11.438 10.07 1.486 1 93.88 341 ALA A O 1
ATOM 2710 N N . ASP A 1 342 ? 11.516 9.516 -0.671 1 91.56 342 ASP A N 1
ATOM 2711 C CA . ASP A 1 342 ? 10.305 10.273 -0.988 1 91.56 342 ASP A CA 1
ATOM 2712 C C . ASP A 1 342 ? 9.055 9.43 -0.755 1 91.56 342 ASP A C 1
ATOM 2714 O O . ASP A 1 342 ? 7.934 9.93 -0.857 1 91.56 342 ASP A O 1
ATOM 2718 N N . GLY A 1 343 ? 9.273 8.188 -0.49 1 88.5 343 GLY A N 1
ATOM 2719 C CA . GLY A 1 343 ? 8.141 7.305 -0.278 1 88.5 343 GLY A CA 1
ATOM 2720 C C . GLY A 1 343 ? 7.344 7.043 -1.542 1 88.5 343 GLY A C 1
ATOM 2721 O O . GLY A 1 343 ? 6.121 6.914 -1.495 1 88.5 343 GLY A O 1
ATOM 2722 N N . ARG A 1 344 ? 7.977 6.996 -2.656 1 89.62 344 ARG A N 1
ATOM 2723 C CA . ARG A 1 344 ? 7.227 6.91 -3.906 1 89.62 344 ARG A CA 1
ATOM 2724 C C . ARG A 1 344 ? 7.41 5.543 -4.559 1 89.62 344 ARG A C 1
ATOM 2726 O O . ARG A 1 344 ? 6.957 5.324 -5.684 1 89.62 344 ARG A O 1
ATOM 2733 N N . VAL A 1 345 ? 8.133 4.652 -3.928 1 89.62 345 VAL A N 1
ATOM 2734 C CA . VAL A 1 345 ? 8.43 3.355 -4.531 1 89.62 345 VAL A CA 1
ATOM 2735 C C . VAL A 1 345 ? 7.121 2.652 -4.902 1 89.62 345 VAL A C 1
ATOM 2737 O O . VAL A 1 345 ? 7.016 2.047 -5.969 1 89.62 345 VAL A O 1
ATOM 2740 N N . ASP A 1 346 ? 6.137 2.783 -4.066 1 83.69 346 ASP A N 1
ATOM 2741 C CA . ASP A 1 346 ? 4.871 2.08 -4.266 1 83.69 346 ASP A CA 1
ATOM 2742 C C . ASP A 1 346 ? 4.082 2.691 -5.422 1 83.69 346 ASP A C 1
ATOM 2744 O O . ASP A 1 346 ? 3.141 2.076 -5.93 1 83.69 346 ASP A O 1
ATOM 2748 N N . GLU A 1 347 ? 4.449 3.885 -5.793 1 84.94 347 GLU A N 1
ATOM 2749 C CA . GLU A 1 347 ? 3.764 4.559 -6.891 1 84.94 347 GLU A CA 1
ATOM 2750 C C . GLU A 1 347 ? 4.309 4.105 -8.242 1 84.94 347 GLU A C 1
ATOM 2752 O O . GLU A 1 347 ? 3.697 4.359 -9.281 1 84.94 347 GLU A O 1
ATOM 2757 N N . ILE A 1 348 ? 5.43 3.438 -8.172 1 88.44 348 ILE A N 1
ATOM 2758 C CA . ILE A 1 348 ? 6.066 3 -9.414 1 88.44 348 ILE A CA 1
ATOM 2759 C C . ILE A 1 348 ? 5.406 1.712 -9.906 1 88.44 348 ILE A C 1
ATOM 2761 O O . ILE A 1 348 ? 5.48 0.678 -9.234 1 88.44 348 ILE A O 1
ATOM 2765 N N . ARG A 1 349 ? 4.801 1.801 -11.07 1 85.12 349 ARG A N 1
ATOM 2766 C CA . ARG A 1 349 ? 4.109 0.651 -11.641 1 85.12 349 ARG A CA 1
ATOM 2767 C C . ARG A 1 349 ? 5.082 -0.483 -11.938 1 85.12 349 ARG A C 1
ATOM 2769 O O . ARG A 1 349 ? 6.211 -0.241 -12.375 1 85.12 349 ARG A O 1
ATOM 2776 N N . GLU A 1 350 ? 4.656 -1.674 -11.766 1 80.38 350 GLU A N 1
ATOM 2777 C CA . GLU A 1 350 ? 5.48 -2.859 -11.969 1 80.38 350 GLU A CA 1
ATOM 2778 C C . GLU A 1 350 ? 6.02 -2.912 -13.398 1 80.38 350 GLU A C 1
ATOM 2780 O O . GLU A 1 350 ? 7.176 -3.291 -13.617 1 80.38 350 GLU A O 1
ATOM 2785 N N . ALA A 1 351 ? 5.266 -2.438 -14.312 1 77.62 351 ALA A N 1
ATOM 2786 C CA . ALA A 1 351 ? 5.629 -2.559 -15.727 1 77.62 351 ALA A CA 1
ATOM 2787 C C . ALA A 1 351 ? 6.438 -1.348 -16.188 1 77.62 351 ALA A C 1
ATOM 2789 O O . ALA A 1 351 ? 6.906 -1.308 -17.328 1 77.62 351 ALA A O 1
ATOM 2790 N N . ASP A 1 352 ? 6.578 -0.345 -15.344 1 83 352 ASP A N 1
ATOM 2791 C CA . ASP A 1 352 ? 7.309 0.86 -15.727 1 83 352 ASP A CA 1
ATOM 2792 C C . ASP A 1 352 ? 8.805 0.688 -15.492 1 83 352 ASP A C 1
ATOM 2794 O O . ASP A 1 352 ? 9.383 1.341 -14.617 1 83 352 ASP A O 1
ATOM 2798 N N . THR A 1 353 ? 9.43 -0.046 -16.344 1 82.75 353 THR A N 1
ATOM 2799 C CA . THR A 1 353 ? 10.852 -0.355 -16.203 1 82.75 353 THR A CA 1
ATOM 2800 C C . THR A 1 353 ? 11.711 0.831 -16.625 1 82.75 353 THR A C 1
ATOM 2802 O O . THR A 1 353 ? 12.93 0.802 -16.484 1 82.75 353 THR A O 1
ATOM 2805 N N . LYS A 1 354 ? 11.031 1.885 -17.062 1 84.31 354 LYS A N 1
ATOM 2806 C CA . LYS A 1 354 ? 11.766 3.102 -17.391 1 84.31 354 LYS A CA 1
ATOM 2807 C C . LYS A 1 354 ? 12.172 3.861 -16.141 1 84.31 354 LYS A C 1
ATOM 2809 O O . LYS A 1 354 ? 13.188 4.562 -16.125 1 84.31 354 LYS A O 1
ATOM 2814 N N . ASP A 1 355 ? 11.359 3.738 -15.133 1 90.5 355 ASP A N 1
ATOM 2815 C CA . ASP A 1 355 ? 11.719 4.359 -13.859 1 90.5 355 ASP A CA 1
ATOM 2816 C C . ASP A 1 355 ? 12.914 3.652 -13.227 1 90.5 355 ASP A C 1
ATOM 2818 O O . ASP A 1 355 ? 12.875 2.441 -12.992 1 90.5 355 ASP A O 1
ATOM 2822 N N . PRO A 1 356 ? 13.922 4.344 -12.906 1 92.62 356 PRO A N 1
ATOM 2823 C CA . PRO A 1 356 ? 15.125 3.699 -12.383 1 92.62 356 PRO A CA 1
ATOM 2824 C C . PRO A 1 356 ? 14.875 2.99 -11.055 1 92.62 356 PRO A C 1
ATOM 2826 O O . PRO A 1 356 ? 15.641 2.098 -10.672 1 92.62 356 PRO A O 1
ATOM 2829 N N . ALA A 1 357 ? 13.859 3.406 -10.375 1 94.19 357 ALA A N 1
ATOM 2830 C CA . ALA A 1 357 ? 13.578 2.801 -9.07 1 94.19 357 ALA A CA 1
ATOM 2831 C C . ALA A 1 357 ? 12.539 1.693 -9.195 1 94.19 357 ALA A C 1
ATOM 2833 O O . ALA A 1 357 ? 11.977 1.24 -8.195 1 94.19 357 ALA A O 1
ATOM 2834 N N . ASN A 1 358 ? 12.273 1.276 -10.469 1 93.44 358 ASN A N 1
ATOM 2835 C CA . ASN A 1 358 ? 11.391 0.133 -10.688 1 93.44 358 ASN A CA 1
ATOM 2836 C C . ASN A 1 358 ? 11.945 -1.135 -10.047 1 93.44 358 ASN A C 1
ATOM 2838 O O . ASN A 1 358 ? 13.148 -1.385 -10.102 1 93.44 358 ASN A O 1
ATOM 2842 N N . ARG A 1 359 ? 11.047 -1.877 -9.477 1 92.12 359 ARG A N 1
ATOM 2843 C CA . ARG A 1 359 ? 11.445 -3.072 -8.742 1 92.12 359 ARG A CA 1
ATOM 2844 C C . ARG A 1 359 ? 12.227 -4.031 -9.633 1 92.12 359 ARG A C 1
ATOM 2846 O O . ARG A 1 359 ? 13.297 -4.504 -9.25 1 92.12 359 ARG A O 1
ATOM 2853 N N . TYR A 1 360 ? 11.773 -4.328 -10.812 1 91.5 360 TYR A N 1
ATOM 2854 C CA . TYR A 1 360 ? 12.445 -5.266 -11.703 1 91.5 360 TYR A CA 1
ATOM 2855 C C . TYR A 1 360 ? 13.789 -4.723 -12.156 1 91.5 360 TYR A C 1
ATOM 2857 O O . TYR A 1 360 ? 14.766 -5.473 -12.266 1 91.5 360 TYR A O 1
ATOM 2865 N N . ARG A 1 361 ? 13.828 -3.451 -12.477 1 92.38 361 ARG A N 1
ATOM 2866 C CA . ARG A 1 361 ? 15.102 -2.846 -12.844 1 92.38 361 ARG A CA 1
ATOM 2867 C C . ARG A 1 361 ? 16.094 -2.928 -11.695 1 92.38 361 ARG A C 1
ATOM 2869 O O . ARG A 1 361 ? 17.281 -3.178 -11.906 1 92.38 361 ARG A O 1
ATOM 2876 N N . THR A 1 362 ? 15.578 -2.689 -10.477 1 96.06 362 THR A N 1
ATOM 2877 C CA . THR A 1 362 ? 16.438 -2.783 -9.297 1 96.06 362 THR A CA 1
ATOM 2878 C C . THR A 1 362 ? 16.906 -4.219 -9.086 1 96.06 362 THR A C 1
ATOM 2880 O O . THR A 1 362 ? 18.062 -4.445 -8.727 1 96.06 362 THR A O 1
ATOM 2883 N N . ARG A 1 363 ? 16.016 -5.18 -9.297 1 93.94 363 ARG A N 1
ATOM 2884 C CA . ARG A 1 363 ? 16.406 -6.586 -9.227 1 93.94 363 ARG A CA 1
ATOM 2885 C C . ARG A 1 363 ? 17.484 -6.902 -10.25 1 93.94 363 ARG A C 1
ATOM 2887 O O . ARG A 1 363 ? 18.422 -7.652 -9.961 1 93.94 363 ARG A O 1
ATOM 2894 N N . PHE A 1 364 ? 17.375 -6.344 -11.469 1 94.12 364 PHE A N 1
ATOM 2895 C CA . PHE A 1 364 ? 18.391 -6.539 -12.508 1 94.12 364 PHE A CA 1
ATOM 2896 C C . PHE A 1 364 ? 19.734 -5.973 -12.062 1 94.12 364 PHE A C 1
ATOM 2898 O O . PHE A 1 364 ? 20.766 -6.621 -12.219 1 94.12 364 PHE A O 1
ATOM 2905 N N . LEU A 1 365 ? 19.688 -4.762 -11.477 1 95.44 365 LEU A N 1
ATOM 2906 C CA . LEU A 1 365 ? 20.906 -4.152 -10.953 1 95.44 365 LEU A CA 1
ATOM 2907 C C . LEU A 1 365 ? 21.578 -5.055 -9.922 1 95.44 365 LEU A C 1
ATOM 2909 O O . LEU A 1 365 ? 22.781 -5.281 -9.977 1 95.44 365 LEU A O 1
ATOM 2913 N N . ARG A 1 366 ? 20.781 -5.559 -8.992 1 95.56 366 ARG A N 1
ATOM 2914 C CA . ARG A 1 366 ? 21.281 -6.434 -7.945 1 95.56 366 ARG A CA 1
ATOM 2915 C C . ARG A 1 366 ? 21.891 -7.707 -8.531 1 95.56 366 ARG A C 1
ATOM 2917 O O . ARG A 1 366 ? 22.984 -8.117 -8.156 1 95.56 366 ARG A O 1
ATOM 2924 N N . ALA A 1 367 ? 21.172 -8.32 -9.414 1 92.69 367 ALA A N 1
ATOM 2925 C CA . ALA A 1 367 ? 21.641 -9.555 -10.047 1 92.69 367 ALA A CA 1
ATOM 2926 C C . ALA A 1 367 ? 23 -9.336 -10.727 1 92.69 367 ALA A C 1
ATOM 2928 O O . ALA A 1 367 ? 23.875 -10.195 -10.664 1 92.69 367 ALA A O 1
ATOM 2929 N N . LYS A 1 368 ? 23.156 -8.211 -11.352 1 92 368 LYS A N 1
ATOM 2930 C CA . LYS A 1 368 ? 24.344 -7.918 -12.141 1 92 368 LYS A CA 1
ATOM 2931 C C . LYS A 1 368 ? 25.5 -7.484 -11.242 1 92 368 LYS A C 1
ATOM 2933 O O . LYS A 1 368 ? 26.641 -7.875 -11.477 1 92 368 LYS A O 1
ATOM 2938 N N . ARG A 1 369 ? 25.188 -6.668 -10.227 1 95.56 369 ARG A N 1
ATOM 2939 C CA . ARG A 1 369 ? 26.266 -5.91 -9.602 1 95.56 369 ARG A CA 1
ATOM 2940 C C . ARG A 1 369 ? 26.547 -6.414 -8.195 1 95.56 369 ARG A C 1
ATOM 2942 O O . ARG A 1 369 ? 27.578 -6.102 -7.609 1 95.56 369 ARG A O 1
ATOM 2949 N N . PHE A 1 370 ? 25.609 -7.129 -7.539 1 95.75 370 PHE A N 1
ATOM 2950 C CA . PHE A 1 370 ? 25.828 -7.598 -6.176 1 95.75 370 PHE A CA 1
ATOM 2951 C C . PHE A 1 370 ? 26.531 -8.953 -6.176 1 95.75 370 PHE A C 1
ATOM 2953 O O . PHE A 1 370 ? 26.219 -9.82 -6.996 1 95.75 370 PHE A O 1
ATOM 2960 N N . ASP A 1 371 ? 27.453 -9.164 -5.328 1 94.56 371 ASP A N 1
ATOM 2961 C CA . ASP A 1 371 ? 28.078 -10.477 -5.176 1 94.56 371 ASP A CA 1
ATOM 2962 C C . ASP A 1 371 ? 27.297 -11.336 -4.184 1 94.56 371 ASP A C 1
ATOM 2964 O O . ASP A 1 371 ? 26.25 -10.914 -3.676 1 94.56 371 ASP A O 1
ATOM 2968 N N . ASP A 1 372 ? 27.719 -12.469 -3.928 1 91.12 372 ASP A N 1
ATOM 2969 C CA . ASP A 1 372 ? 27 -13.445 -3.111 1 91.12 372 ASP A CA 1
ATOM 2970 C C . ASP A 1 372 ? 26.922 -12.984 -1.657 1 91.12 372 ASP A C 1
ATOM 2972 O O . ASP A 1 372 ? 26.031 -13.422 -0.915 1 91.12 372 ASP A O 1
ATOM 2976 N N . ALA A 1 373 ? 27.859 -12.062 -1.268 1 92.62 373 ALA A N 1
ATOM 2977 C CA . ALA A 1 373 ? 27.875 -11.578 0.108 1 92.62 373 ALA A CA 1
ATOM 2978 C C . ALA A 1 373 ? 27.016 -10.328 0.256 1 92.62 373 ALA A C 1
ATOM 2980 O O . ALA A 1 373 ? 26.875 -9.789 1.354 1 92.62 373 ALA A O 1
ATOM 2981 N N . GLY A 1 374 ? 26.422 -9.891 -0.882 1 94.25 374 GLY A N 1
ATOM 2982 C CA . GLY A 1 374 ? 25.516 -8.742 -0.833 1 94.25 374 GLY A CA 1
ATOM 2983 C C . GLY A 1 374 ? 26.234 -7.418 -1.026 1 94.25 374 GLY A C 1
ATOM 2984 O O . GLY A 1 374 ? 25.672 -6.359 -0.734 1 94.25 374 GLY A O 1
ATOM 2985 N N . ASN A 1 375 ? 27.484 -7.441 -1.537 1 96.19 375 ASN A N 1
ATOM 2986 C CA . ASN A 1 375 ? 28.25 -6.211 -1.757 1 96.19 375 ASN A CA 1
ATOM 2987 C C . ASN A 1 375 ? 28 -5.648 -3.154 1 96.19 375 ASN A C 1
ATOM 2989 O O . ASN A 1 375 ? 28.156 -6.359 -4.148 1 96.19 375 ASN A O 1
ATOM 2993 N N . LEU A 1 376 ? 27.641 -4.418 -3.166 1 96.31 376 LEU A N 1
ATOM 2994 C CA . LEU A 1 376 ? 27.5 -3.719 -4.438 1 96.31 376 LEU A CA 1
ATOM 2995 C C . LEU A 1 376 ? 28.828 -3.652 -5.168 1 96.31 376 LEU A C 1
ATOM 2997 O O . LEU A 1 376 ? 29.844 -3.264 -4.582 1 96.31 376 LEU A O 1
ATOM 3001 N N . SER A 1 377 ? 28.875 -4.094 -6.43 1 94.81 377 SER A N 1
ATOM 3002 C CA . SER A 1 377 ? 30.062 -4.141 -7.27 1 94.81 377 SER A CA 1
ATOM 3003 C C . SER A 1 377 ? 31.141 -5.008 -6.637 1 94.81 377 SER A C 1
ATOM 3005 O O . SER A 1 377 ? 32.344 -4.812 -6.902 1 94.81 377 SER A O 1
ATOM 3007 N N . GLY A 1 378 ? 30.766 -5.859 -5.668 1 93.88 378 GLY A N 1
ATOM 3008 C CA . GLY A 1 378 ? 31.719 -6.742 -5 1 93.88 378 GLY A CA 1
ATOM 3009 C C . GLY A 1 378 ? 32.594 -6.02 -4.012 1 93.88 378 GLY A C 1
ATOM 3010 O O . GLY A 1 378 ? 33.562 -6.594 -3.504 1 93.88 378 GLY A O 1
ATOM 3011 N N . THR A 1 379 ? 32.344 -4.719 -3.721 1 95.31 379 THR A N 1
ATOM 3012 C CA . THR A 1 379 ? 33.156 -3.938 -2.795 1 95.31 379 THR A CA 1
ATOM 3013 C C . THR A 1 379 ? 32.781 -4.254 -1.351 1 95.31 379 THR A C 1
ATOM 3015 O O . THR A 1 379 ? 31.672 -3.928 -0.903 1 95.31 379 THR A O 1
ATOM 3018 N N . PRO A 1 380 ? 33.656 -4.832 -0.583 1 94.69 380 PRO A N 1
ATOM 3019 C CA . PRO A 1 380 ? 33.312 -5.184 0.799 1 94.69 380 PRO A CA 1
ATOM 3020 C C . PRO A 1 380 ? 33.188 -3.961 1.707 1 94.69 380 PRO A C 1
ATOM 3022 O O . PRO A 1 380 ? 33.812 -2.924 1.436 1 94.69 380 PRO A O 1
ATOM 3025 N N . THR A 1 381 ? 32.438 -4.043 2.73 1 94.31 381 THR A N 1
ATOM 3026 C CA . THR A 1 381 ? 32.25 -2.963 3.691 1 94.31 381 THR A CA 1
ATOM 3027 C C . THR A 1 381 ? 33.5 -2.748 4.516 1 94.31 381 THR A C 1
ATOM 3029 O O . THR A 1 381 ? 33.969 -1.616 4.676 1 94.31 381 THR A O 1
ATOM 3032 N N . GLU A 1 382 ? 34.062 -3.848 5.086 1 91.62 382 GLU A N 1
ATOM 3033 C CA . GLU A 1 382 ? 35.312 -3.797 5.836 1 91.62 382 GLU A CA 1
ATOM 3034 C C . GLU A 1 382 ? 36.469 -4.328 5.004 1 91.62 382 GLU A C 1
ATOM 3036 O O . GLU A 1 382 ? 36.312 -5.266 4.219 1 91.62 382 GLU A O 1
ATOM 3041 N N . PRO A 1 383 ? 37.719 -3.617 5.066 1 79.44 383 PRO A N 1
ATOM 3042 C CA . PRO A 1 383 ? 38.875 -4.109 4.324 1 79.44 383 PRO A CA 1
ATOM 3043 C C . PRO A 1 383 ? 39.25 -5.531 4.711 1 79.44 383 PRO A C 1
ATOM 3045 O O . PRO A 1 383 ? 39.031 -5.953 5.848 1 79.44 383 PRO A O 1
ATOM 3048 N N . ASP A 1 384 ? 39.562 -6.461 3.682 1 64.31 384 ASP A N 1
ATOM 3049 C CA . ASP A 1 384 ? 40.094 -7.797 3.967 1 64.31 384 ASP A CA 1
ATOM 3050 C C . ASP A 1 384 ? 41.344 -7.73 4.844 1 64.31 384 ASP A C 1
ATOM 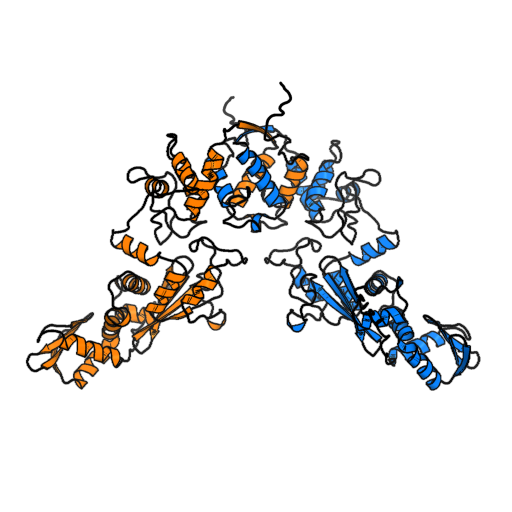3052 O O . ASP A 1 384 ? 42.188 -6.879 4.637 1 64.31 384 ASP A O 1
ATOM 3056 N N . ASP A 1 385 ? 41.219 -8.07 6.094 1 53.91 385 ASP A N 1
ATOM 3057 C CA . ASP A 1 385 ? 42.375 -8.18 6.969 1 53.91 385 ASP A CA 1
ATOM 3058 C C . ASP A 1 385 ? 43.562 -8.828 6.238 1 53.91 385 ASP A C 1
ATOM 3060 O O . ASP A 1 385 ? 44.625 -9.023 6.82 1 53.91 385 ASP A O 1
ATOM 3064 N N . GLY A 1 386 ? 43.594 -9.602 5.176 1 43.94 386 GLY A N 1
ATOM 3065 C CA . GLY A 1 386 ? 44.812 -10.336 4.879 1 43.94 386 GLY A CA 1
ATOM 3066 C C . GLY A 1 386 ? 46 -9.43 4.574 1 43.94 386 GLY A C 1
ATOM 3067 O O . GLY A 1 386 ? 47.094 -9.914 4.285 1 43.94 386 GLY A O 1
ATOM 3068 N N . SER A 1 387 ? 45.938 -8.227 4.098 1 38.19 387 SER A N 1
ATOM 3069 C CA . SER A 1 387 ? 47.281 -7.703 3.801 1 38.19 387 SER A CA 1
ATOM 3070 C C . SER A 1 387 ? 48 -7.266 5.074 1 38.19 387 SER A C 1
ATOM 3072 O O . SER A 1 387 ? 47.969 -6.082 5.418 1 38.19 387 SER A O 1
ATOM 3074 N N . GLN A 1 388 ? 47.719 -7.852 6.301 1 29.27 388 GLN A N 1
ATOM 3075 C CA . GLN A 1 388 ? 49 -7.926 6.996 1 29.27 388 GLN A CA 1
ATOM 3076 C C . GLN A 1 388 ? 49.906 -8.984 6.375 1 29.27 388 GLN A C 1
ATOM 3078 O O . GLN A 1 388 ? 49.469 -10.078 6.035 1 29.27 388 GLN A O 1
ATOM 3083 N N . MET B 1 1 ? 2.748 -44.469 31.688 1 27.58 1 MET B N 1
ATOM 3084 C CA . MET B 1 1 ? 2.158 -45.375 30.703 1 27.58 1 MET B CA 1
ATOM 3085 C C . MET B 1 1 ? 0.866 -44.781 30.141 1 27.58 1 MET B C 1
ATOM 3087 O O . MET B 1 1 ? -0.216 -45.031 30.672 1 27.58 1 MET B O 1
ATOM 3091 N N . SER B 1 2 ? 0.922 -43.469 29.766 1 32.31 2 SER B N 1
ATOM 3092 C CA . SER B 1 2 ? -0.165 -42.625 29.312 1 32.31 2 SER B CA 1
ATOM 3093 C C . SER B 1 2 ? -0.791 -43.156 28.031 1 32.31 2 SER B C 1
ATOM 3095 O O . SER B 1 2 ? -0.08 -43.469 27.078 1 32.31 2 SER B O 1
ATOM 3097 N N . ASP B 1 3 ? -2.039 -43.781 28.188 1 31.69 3 ASP B N 1
ATOM 3098 C CA . ASP B 1 3 ? -2.936 -44.312 27.172 1 31.69 3 ASP B CA 1
ATOM 3099 C C . ASP B 1 3 ? -3.281 -43.25 26.125 1 31.69 3 ASP B C 1
ATOM 3101 O O . ASP B 1 3 ? -3.832 -42.219 26.469 1 31.69 3 ASP B O 1
ATOM 3105 N N . THR B 1 4 ? -2.406 -43.125 25.109 1 31.84 4 THR B N 1
ATOM 3106 C CA . THR B 1 4 ? -2.674 -42.281 23.938 1 31.84 4 THR B CA 1
ATOM 3107 C C . THR B 1 4 ? -3.973 -42.688 23.25 1 31.84 4 THR B C 1
ATOM 3109 O O . THR B 1 4 ? -4.031 -43.75 22.609 1 31.84 4 THR B O 1
ATOM 3112 N N . ALA B 1 5 ? -5.168 -42.344 23.906 1 33.5 5 ALA B N 1
ATOM 3113 C CA . ALA B 1 5 ? -6.441 -42.562 23.234 1 33.5 5 ALA B CA 1
ATOM 3114 C C . ALA B 1 5 ? -6.355 -42.156 21.766 1 33.5 5 ALA B C 1
ATOM 3116 O O . ALA B 1 5 ? -6.172 -41 21.438 1 33.5 5 ALA B O 1
ATOM 3117 N N . SER B 1 6 ? -5.895 -43.062 20.906 1 30.8 6 SER B N 1
ATOM 3118 C CA . SER B 1 6 ? -5.91 -42.781 19.469 1 30.8 6 SER B CA 1
ATOM 3119 C C . SER B 1 6 ? -7.293 -42.344 19 1 30.8 6 SER B C 1
ATOM 3121 O O . SER B 1 6 ? -8.273 -43.094 19.172 1 30.8 6 SER B O 1
ATOM 3123 N N . VAL B 1 7 ? -7.676 -41.094 19.203 1 36.19 7 VAL B N 1
ATOM 3124 C CA . VAL B 1 7 ? -8.859 -40.625 18.5 1 36.19 7 VAL B CA 1
ATOM 3125 C C . VAL B 1 7 ? -8.961 -41.312 17.141 1 36.19 7 VAL B C 1
ATOM 3127 O O . VAL B 1 7 ? -8.055 -41.188 16.312 1 36.19 7 VAL B O 1
ATOM 3130 N N . ALA B 1 8 ? -9.531 -42.406 17.078 1 37.25 8 ALA B N 1
ATOM 3131 C CA . ALA B 1 8 ? -9.844 -43.188 15.891 1 37.25 8 ALA B CA 1
ATOM 3132 C C . ALA B 1 8 ? -10.328 -42.281 14.758 1 37.25 8 ALA B C 1
ATOM 3134 O O . ALA B 1 8 ? -11.297 -41.531 14.914 1 37.25 8 ALA B O 1
ATOM 3135 N N . GLU B 1 9 ? -9.492 -41.688 13.945 1 41.28 9 GLU B N 1
ATOM 3136 C CA . GLU B 1 9 ? -9.891 -40.938 12.742 1 41.28 9 GLU B CA 1
ATOM 3137 C C . GLU B 1 9 ? -11.039 -41.656 12.023 1 41.28 9 GLU B C 1
ATOM 3139 O O . GLU B 1 9 ? -10.906 -42.812 11.617 1 41.28 9 GLU B O 1
ATOM 3144 N N . ASP B 1 10 ? -12.266 -41.625 12.461 1 46.88 10 ASP B N 1
ATOM 3145 C CA . ASP B 1 10 ? -13.461 -42.188 11.844 1 46.88 10 ASP B CA 1
ATOM 3146 C C . ASP B 1 10 ? -13.375 -42.125 10.32 1 46.88 10 ASP B C 1
ATOM 3148 O O . ASP B 1 10 ? -13.094 -41.062 9.758 1 46.88 10 ASP B O 1
ATOM 3152 N N . ASP B 1 11 ? -12.992 -43.156 9.68 1 54.91 11 ASP B N 1
ATOM 3153 C CA . ASP B 1 11 ? -12.969 -43.312 8.227 1 54.91 11 ASP B CA 1
ATOM 3154 C C . ASP B 1 11 ? -14.219 -42.719 7.586 1 54.91 11 ASP B C 1
ATOM 3156 O O . ASP B 1 11 ? -15.336 -42.969 8.023 1 54.91 11 ASP B O 1
ATOM 3160 N N . PRO B 1 12 ? -14.172 -41.656 6.875 1 66.69 12 PRO B N 1
ATOM 3161 C CA . PRO B 1 12 ? -15.336 -41 6.281 1 66.69 12 PRO B CA 1
ATOM 3162 C C . PRO B 1 12 ? -16.266 -41.969 5.559 1 66.69 12 PRO B C 1
ATOM 3164 O O . PRO B 1 12 ? -15.789 -42.906 4.91 1 66.69 12 PRO B O 1
ATOM 3167 N N . GLU B 1 13 ? -17.484 -42.125 5.98 1 81.94 13 GLU B N 1
ATOM 3168 C CA . GLU B 1 13 ? -18.531 -42.969 5.418 1 81.94 13 GLU B CA 1
ATOM 3169 C C . GLU B 1 13 ? -18.906 -42.531 4.008 1 81.94 13 GLU B C 1
ATOM 3171 O O . GLU B 1 13 ? -18.984 -41.312 3.729 1 81.94 13 GLU B O 1
ATOM 3176 N N . VAL B 1 14 ? -18.969 -43.469 3.043 1 88 14 VAL B N 1
ATOM 3177 C CA . VAL B 1 14 ? -19.422 -43.219 1.677 1 88 14 VAL B CA 1
ATOM 3178 C C . VAL B 1 14 ? -20.828 -42.625 1.689 1 88 14 VAL B C 1
ATOM 3180 O O . VAL B 1 14 ? -21.734 -43.219 2.318 1 88 14 VAL B O 1
ATOM 3183 N N . PRO B 1 15 ? -21.016 -41.562 1.12 1 92.94 15 PRO B N 1
ATOM 3184 C CA . PRO B 1 15 ? -22.344 -40.938 1.126 1 92.94 15 PRO B CA 1
ATOM 3185 C C . PRO B 1 15 ? -23.359 -41.688 0.271 1 92.94 15 PRO B C 1
ATOM 3187 O O . PRO B 1 15 ? -22.969 -42.375 -0.686 1 92.94 15 PRO B O 1
ATOM 3190 N N . GLU B 1 16 ? -24.625 -41.562 0.682 1 93.88 16 GLU B N 1
ATOM 3191 C CA . GLU B 1 16 ? -25.703 -42.125 -0.151 1 93.88 16 GLU B CA 1
ATOM 3192 C C . GLU B 1 16 ? -25.953 -41.219 -1.366 1 93.88 16 GLU B C 1
ATOM 3194 O O . GLU B 1 16 ? -26.141 -40 -1.229 1 93.88 16 GLU B O 1
ATOM 3199 N N . ILE B 1 17 ? -25.875 -41.812 -2.566 1 96.88 17 ILE B N 1
ATOM 3200 C CA . ILE B 1 17 ? -26.094 -41.094 -3.809 1 96.88 17 ILE B CA 1
ATOM 3201 C C . ILE B 1 17 ? -27.359 -41.562 -4.492 1 96.88 17 ILE B C 1
ATOM 3203 O O . ILE B 1 17 ? -27.547 -42.781 -4.66 1 96.88 17 ILE B O 1
ATOM 3207 N N . ASP B 1 18 ? -28.25 -40.656 -4.789 1 96.88 18 ASP B N 1
ATOM 3208 C CA . ASP B 1 18 ? -29.406 -40.969 -5.617 1 96.88 18 ASP B CA 1
ATOM 3209 C C . ASP B 1 18 ? -29.047 -40.906 -7.102 1 96.88 18 ASP B C 1
ATOM 3211 O O . ASP B 1 18 ? -28.672 -39.844 -7.613 1 96.88 18 ASP B O 1
ATOM 3215 N N . LEU B 1 19 ? -29.188 -42.031 -7.742 1 97.69 19 LEU B N 1
ATOM 3216 C CA . LEU B 1 19 ? -28.797 -42.094 -9.141 1 97.69 19 LEU B CA 1
ATOM 3217 C C . LEU B 1 19 ? -29.688 -41.219 -10.016 1 97.69 19 LEU B C 1
ATOM 3219 O O . LEU B 1 19 ? -30.891 -41.469 -10.125 1 97.69 19 LEU B O 1
ATOM 3223 N N . PRO B 1 20 ? -29.094 -40.25 -10.617 1 97.06 20 PRO B N 1
ATOM 3224 C CA . PRO B 1 20 ? -29.906 -39.375 -11.477 1 97.06 20 PRO B CA 1
ATOM 3225 C C . PRO B 1 20 ? -30.375 -40.062 -12.75 1 97.06 20 PRO B C 1
ATOM 3227 O O . PRO B 1 20 ? -29.656 -40.906 -13.289 1 97.06 20 PRO B O 1
ATOM 3230 N N . SER B 1 21 ? -31.469 -39.594 -13.266 1 96.5 21 SER B N 1
ATOM 3231 C CA . SER B 1 21 ? -32.031 -40.156 -14.477 1 96.5 21 SER B CA 1
ATOM 3232 C C . SER B 1 21 ? -31.094 -40 -15.672 1 96.5 21 SER B C 1
ATOM 3234 O O . SER B 1 21 ? -30.984 -40.906 -16.5 1 96.5 21 SER B O 1
ATOM 3236 N N . ASP B 1 22 ? -30.469 -38.875 -15.672 1 96.44 22 ASP B N 1
ATOM 3237 C CA . ASP B 1 22 ? -29.578 -38.594 -16.797 1 96.44 22 ASP B CA 1
ATOM 3238 C C . ASP B 1 22 ? -28.391 -39.562 -16.812 1 96.44 22 ASP B C 1
ATOM 3240 O O . ASP B 1 22 ? -27.953 -40 -17.875 1 96.44 22 ASP B O 1
ATOM 3244 N N . ALA B 1 23 ? -27.875 -39.875 -15.688 1 97.12 23 ALA B N 1
ATOM 3245 C CA . ALA B 1 23 ? -26.75 -40.844 -15.594 1 97.12 23 ALA B CA 1
ATOM 3246 C C . ALA B 1 23 ? -27.188 -42.25 -16 1 97.12 23 ALA B C 1
ATOM 3248 O O . ALA B 1 23 ? -26.469 -42.938 -16.703 1 97.12 23 ALA B O 1
ATOM 3249 N N . PHE B 1 24 ? -28.391 -42.625 -15.547 1 97.69 24 PHE B N 1
ATOM 3250 C CA . PHE B 1 24 ? -28.922 -43.938 -15.914 1 97.69 24 PHE B CA 1
ATOM 3251 C C . PHE B 1 24 ? -29.141 -44.031 -17.422 1 97.69 24 PHE B C 1
ATOM 3253 O O . PHE B 1 24 ? -28.75 -45.031 -18.047 1 97.69 24 PHE B O 1
ATOM 3260 N N . ASP B 1 25 ? -29.75 -42.938 -17.938 1 97.44 25 ASP B N 1
ATOM 3261 C CA . ASP B 1 25 ? -29.984 -42.875 -19.375 1 97.44 25 ASP B CA 1
ATOM 3262 C C . ASP B 1 25 ? -28.672 -43 -20.156 1 97.44 25 ASP B C 1
ATOM 3264 O O . ASP B 1 25 ? -28.594 -43.656 -21.188 1 97.44 25 ASP B O 1
ATOM 3268 N N . ALA B 1 26 ? -27.672 -42.344 -19.625 1 96.62 26 ALA B N 1
ATOM 3269 C CA . ALA B 1 26 ? -26.359 -42.406 -20.281 1 96.62 26 ALA B CA 1
ATOM 3270 C C . ALA B 1 26 ? -25.797 -43.812 -20.281 1 96.62 26 ALA B C 1
ATOM 3272 O O . ALA B 1 26 ? -25.156 -44.219 -21.25 1 96.62 26 ALA B O 1
ATOM 3273 N N . VAL B 1 27 ? -26 -44.562 -19.203 1 96.56 27 VAL B N 1
ATOM 3274 C CA . VAL B 1 27 ? -25.531 -45.938 -19.141 1 96.56 27 VAL B CA 1
ATOM 3275 C C . VAL B 1 27 ? -26.281 -46.781 -20.156 1 96.56 27 VAL B C 1
ATOM 3277 O O . VAL B 1 27 ? -25.672 -47.594 -20.875 1 96.56 27 VAL B O 1
ATOM 3280 N N . LEU B 1 28 ? -27.625 -46.531 -20.25 1 96 28 LEU B N 1
ATOM 3281 C CA . LEU B 1 28 ? -28.422 -47.281 -21.234 1 96 28 LEU B CA 1
ATOM 3282 C C . LEU B 1 28 ? -27.906 -47.031 -22.641 1 96 28 LEU B C 1
ATOM 3284 O O . LEU B 1 28 ? -27.766 -47.969 -23.422 1 96 28 LEU B O 1
ATOM 3288 N N . ASP B 1 29 ? -27.641 -45.812 -22.875 1 95.75 29 ASP B N 1
ATOM 3289 C CA . ASP B 1 29 ? -27.141 -45.438 -24.203 1 95.75 29 ASP B CA 1
ATOM 3290 C C . ASP B 1 29 ? -25.781 -46.094 -24.469 1 95.75 29 ASP B C 1
ATOM 3292 O O . ASP B 1 29 ? -25.547 -46.625 -25.547 1 95.75 29 ASP B O 1
ATOM 3296 N N . ALA B 1 30 ? -24.922 -46.094 -23.484 1 95.44 30 ALA B N 1
ATOM 3297 C CA . ALA B 1 30 ? -23.562 -46.625 -23.641 1 95.44 30 ALA B CA 1
ATOM 3298 C C . ALA B 1 30 ? -23.578 -48.125 -23.875 1 95.44 30 ALA B C 1
ATOM 3300 O O . ALA B 1 30 ? -22.859 -48.625 -24.75 1 95.44 30 ALA B O 1
ATOM 3301 N N . VAL B 1 31 ? -24.438 -48.781 -23.156 1 94.94 31 VAL B N 1
ATOM 3302 C CA . VAL B 1 31 ? -24.516 -50.25 -23.281 1 94.94 31 VAL B CA 1
ATOM 3303 C C . VAL B 1 31 ? -25.141 -50.594 -24.641 1 94.94 31 VAL B C 1
ATOM 3305 O O . VAL B 1 31 ? -24.766 -51.594 -25.25 1 94.94 31 VAL B O 1
ATOM 3308 N N . SER B 1 32 ? -26.094 -49.781 -25.078 1 92.62 32 SER B N 1
ATOM 3309 C CA . SER B 1 32 ? -26.75 -50.031 -26.375 1 92.62 32 SER B CA 1
ATOM 3310 C C . SER B 1 32 ? -25.766 -49.844 -27.516 1 92.62 32 SER B C 1
ATOM 3312 O O . SER B 1 32 ? -25.891 -50.5 -28.562 1 92.62 32 SER B O 1
ATOM 3314 N N . ASP B 1 33 ? -24.828 -48.938 -27.328 1 93.56 33 ASP B N 1
ATOM 3315 C CA . ASP B 1 33 ? -23.844 -48.656 -28.375 1 93.56 33 ASP B CA 1
ATOM 3316 C C . ASP B 1 33 ? -22.781 -49.75 -28.453 1 93.56 33 ASP B C 1
ATOM 3318 O O . ASP B 1 33 ? -22.062 -49.875 -29.438 1 93.56 33 ASP B O 1
ATOM 3322 N N . LEU B 1 34 ? -22.75 -50.562 -27.391 1 93.19 34 LEU B N 1
ATOM 3323 C CA . LEU B 1 34 ? -21.797 -51.688 -27.344 1 93.19 34 LEU B CA 1
ATOM 3324 C C . LEU B 1 34 ? -22.422 -52.938 -27.938 1 93.19 34 LEU B C 1
ATOM 3326 O O . LEU B 1 34 ? -23.641 -53.062 -28.016 1 93.19 34 LEU B O 1
ATOM 3330 N N . GLY B 1 35 ? -21.594 -53.844 -28.391 1 90.94 35 GLY B N 1
ATOM 3331 C CA . GLY B 1 35 ? -22.094 -55.125 -28.891 1 90.94 35 GLY B CA 1
ATOM 3332 C C . GLY B 1 35 ? -22.656 -56 -27.781 1 90.94 35 GLY B C 1
ATOM 3333 O O . GLY B 1 35 ? -22.344 -55.812 -26.609 1 90.94 35 GLY B O 1
ATOM 3334 N N . PRO B 1 36 ? -23.547 -56.969 -28.297 1 88.56 36 PRO B N 1
ATOM 3335 C CA . PRO B 1 36 ? -24.062 -57.875 -27.281 1 88.56 36 PRO B CA 1
ATOM 3336 C C . PRO B 1 36 ? -22.969 -58.562 -26.5 1 88.56 36 PRO B C 1
ATOM 3338 O O . PRO B 1 36 ? -22.031 -59.125 -27.078 1 88.56 36 PRO B O 1
ATOM 3341 N N . GLY B 1 37 ? -23.031 -58.406 -25.219 1 89.44 37 GLY B N 1
ATOM 3342 C CA . GLY B 1 37 ? -22.078 -59.094 -24.359 1 89.44 37 GLY B CA 1
ATOM 3343 C C . GLY B 1 37 ? -20.875 -58.25 -24.016 1 89.44 37 GLY B C 1
ATOM 3344 O O . GLY B 1 37 ? -20.109 -58.562 -23.094 1 89.44 37 GLY B O 1
ATOM 3345 N N . GLU B 1 38 ? -20.641 -57.25 -24.766 1 93.94 38 GLU B N 1
ATOM 3346 C CA . GLU B 1 38 ? -19.531 -56.344 -24.469 1 93.94 38 GLU B CA 1
ATOM 3347 C C . GLU B 1 38 ? -19.812 -55.5 -23.234 1 93.94 38 GLU B C 1
ATOM 3349 O O . GLU B 1 38 ? -20.828 -54.844 -23.156 1 93.94 38 GLU B O 1
ATOM 3354 N N . PRO B 1 39 ? -18.938 -55.438 -22.281 1 95.06 39 PRO B N 1
ATOM 3355 C CA . PRO B 1 39 ? -19.266 -54.812 -21 1 95.06 39 PRO B CA 1
ATOM 3356 C C . PRO B 1 39 ? -18.844 -53.344 -20.953 1 95.06 39 PRO B C 1
ATOM 3358 O O . PRO B 1 39 ? -17.844 -52.938 -21.547 1 95.06 39 PRO B O 1
ATOM 3361 N N . LEU B 1 40 ? -19.641 -52.531 -20.359 1 96.06 40 LEU B N 1
ATOM 3362 C CA . LEU B 1 40 ? -19.25 -51.219 -19.812 1 96.06 40 LEU B CA 1
ATOM 3363 C C . LEU B 1 40 ? -18.688 -51.375 -18.406 1 96.06 40 LEU B C 1
ATOM 3365 O O . LEU B 1 40 ? -19.359 -51.875 -17.516 1 96.06 40 LEU B O 1
ATOM 3369 N N . ARG B 1 41 ? -17.516 -50.906 -18.203 1 94.62 41 ARG B N 1
ATOM 3370 C CA . ARG B 1 41 ? -16.828 -51.219 -16.953 1 94.62 41 ARG B CA 1
ATOM 3371 C C . ARG B 1 41 ? -16.859 -50 -16.016 1 94.62 41 ARG B C 1
ATOM 3373 O O . ARG B 1 41 ? -16.688 -48.875 -16.453 1 94.62 41 ARG B O 1
ATOM 3380 N N . PHE B 1 42 ? -17.141 -50.219 -14.805 1 94.31 42 PHE B N 1
ATOM 3381 C CA . PHE B 1 42 ? -17.031 -49.312 -13.68 1 94.31 42 PHE B CA 1
ATOM 3382 C C . PHE B 1 42 ? -16.047 -49.844 -12.641 1 94.31 42 PHE B C 1
ATOM 3384 O O . PHE B 1 42 ? -15.492 -50.906 -12.805 1 94.31 42 PHE B O 1
ATOM 3391 N N . GLU B 1 43 ? -15.742 -48.938 -11.719 1 90.19 43 GLU B N 1
ATOM 3392 C CA . GLU B 1 43 ? -14.922 -49.469 -10.633 1 90.19 43 GLU B CA 1
ATOM 3393 C C . GLU B 1 43 ? -15.664 -50.531 -9.836 1 90.19 43 GLU B C 1
ATOM 3395 O O . GLU B 1 43 ? -16.703 -50.25 -9.227 1 90.19 43 GLU B O 1
ATOM 3400 N N . GLY B 1 44 ? -15.203 -51.812 -9.891 1 89.62 44 GLY B N 1
ATOM 3401 C CA . GLY B 1 44 ? -15.719 -52.875 -9.047 1 89.62 44 GLY B CA 1
ATOM 3402 C C . GLY B 1 44 ? -16.766 -53.719 -9.734 1 89.62 44 GLY B C 1
ATOM 3403 O O . GLY B 1 44 ? -17.188 -54.75 -9.195 1 89.62 44 GLY B O 1
ATOM 3404 N N . PHE B 1 45 ? -17.344 -53.219 -10.898 1 93.81 45 PHE B N 1
ATOM 3405 C CA . PHE B 1 45 ? -18.344 -54.031 -11.578 1 93.81 45 PHE B CA 1
ATOM 3406 C C . PHE B 1 45 ? -18.469 -53.625 -13.039 1 93.81 45 PHE B C 1
ATOM 3408 O O . PHE B 1 45 ? -17.797 -52.688 -13.492 1 93.81 45 PHE B O 1
ATOM 3415 N N . SER B 1 46 ? -19.266 -54.375 -13.812 1 96.88 46 SER B N 1
ATOM 3416 C CA . SER B 1 46 ? -19.531 -54.062 -15.219 1 96.88 46 SER B CA 1
ATOM 3417 C C . SER B 1 46 ? -20.969 -54.406 -15.594 1 96.88 46 SER B C 1
ATOM 3419 O O . SER B 1 46 ? -21.656 -55.125 -14.883 1 96.88 46 SER B O 1
ATOM 3421 N N . VAL B 1 47 ? -21.422 -53.812 -16.656 1 96.75 47 VAL B N 1
ATOM 3422 C CA . VAL B 1 47 ? -22.781 -54.062 -17.125 1 96.75 47 VAL B CA 1
ATOM 3423 C C . VAL B 1 47 ? -22.75 -54.312 -18.641 1 96.75 47 VAL B C 1
ATOM 3425 O O . VAL B 1 47 ? -21.828 -53.875 -19.328 1 96.75 47 VAL B O 1
ATOM 3428 N N . ALA B 1 48 ? -23.766 -54.969 -19.094 1 96.06 48 ALA B N 1
ATOM 3429 C CA . ALA B 1 48 ? -23.859 -55.281 -20.516 1 96.06 48 ALA B CA 1
ATOM 3430 C C . ALA B 1 48 ? -25.297 -55.625 -20.891 1 96.06 48 ALA B C 1
ATOM 3432 O O . ALA B 1 48 ? -26.188 -55.688 -20.031 1 96.06 48 ALA B O 1
ATOM 3433 N N . ARG B 1 49 ? -25.453 -55.656 -22.156 1 94.06 49 ARG B N 1
ATOM 3434 C CA . ARG B 1 49 ? -26.672 -56.25 -22.719 1 94.06 49 ARG B CA 1
ATOM 3435 C C . ARG B 1 49 ? -26.391 -57.594 -23.375 1 94.06 49 ARG B C 1
ATOM 3437 O O . ARG B 1 49 ? -25.375 -57.75 -24.078 1 94.06 49 ARG B O 1
ATOM 3444 N N . ASP B 1 50 ? -27.219 -58.531 -23.141 1 90 50 ASP B N 1
ATOM 3445 C CA . ASP B 1 50 ? -26.984 -59.844 -23.734 1 90 50 ASP B CA 1
ATOM 3446 C C . ASP B 1 50 ? -27.641 -59.938 -25.109 1 90 50 ASP B C 1
ATOM 3448 O O . ASP B 1 50 ? -28.156 -58.938 -25.625 1 90 50 ASP B O 1
ATOM 3452 N N . ALA B 1 51 ? -27.609 -61.156 -25.656 1 88.81 51 ALA B N 1
ATOM 3453 C CA . ALA B 1 51 ? -28.094 -61.375 -27.016 1 88.81 51 ALA B CA 1
ATOM 3454 C C . ALA B 1 51 ? -29.609 -61.188 -27.109 1 88.81 51 ALA B C 1
ATOM 3456 O O . ALA B 1 51 ? -30.141 -60.875 -28.172 1 88.81 51 ALA B O 1
ATOM 3457 N N . ASP B 1 52 ? -30.328 -61.438 -26.031 1 89.06 52 ASP B N 1
ATOM 3458 C CA . ASP B 1 52 ? -31.781 -61.281 -26 1 89.06 52 ASP B CA 1
ATOM 3459 C C . ASP B 1 52 ? -32.156 -59.844 -25.578 1 89.06 52 ASP B C 1
ATOM 3461 O O . ASP B 1 52 ? -33.312 -59.594 -25.203 1 89.06 52 ASP B O 1
ATOM 3465 N N . ASP B 1 53 ? -31.188 -58.938 -25.484 1 87.5 53 ASP B N 1
ATOM 3466 C CA . ASP B 1 53 ? -31.375 -57.531 -25.188 1 87.5 53 ASP B CA 1
ATOM 3467 C C . ASP B 1 53 ? -31.75 -57.344 -23.719 1 87.5 53 ASP B C 1
ATOM 3469 O O . ASP B 1 53 ? -32.406 -56.344 -23.375 1 87.5 53 ASP B O 1
ATOM 3473 N N . GLN B 1 54 ? -31.375 -58.312 -22.922 1 92.38 54 GLN B N 1
ATOM 3474 C CA . GLN B 1 54 ? -31.562 -58.188 -21.484 1 92.38 54 GLN B CA 1
ATOM 3475 C C . GLN B 1 54 ? -30.297 -57.656 -20.812 1 92.38 54 GLN B C 1
ATOM 3477 O O . GLN B 1 54 ? -29.188 -57.875 -21.312 1 92.38 54 GLN B O 1
ATOM 3482 N N . TYR B 1 55 ? -30.5 -56.938 -19.719 1 95.31 55 TYR B N 1
ATOM 3483 C CA . TYR B 1 55 ? -29.375 -56.312 -19.047 1 95.31 55 TYR B CA 1
ATOM 3484 C C . TYR B 1 55 ? -28.656 -57.281 -18.125 1 95.31 55 TYR B C 1
ATOM 3486 O O . TYR B 1 55 ? -29.281 -58.188 -17.531 1 95.31 55 TYR B O 1
ATOM 3494 N N . VAL B 1 56 ? -27.359 -57.156 -18.094 1 95.88 56 VAL B N 1
ATOM 3495 C CA . VAL B 1 56 ? -26.484 -58 -17.266 1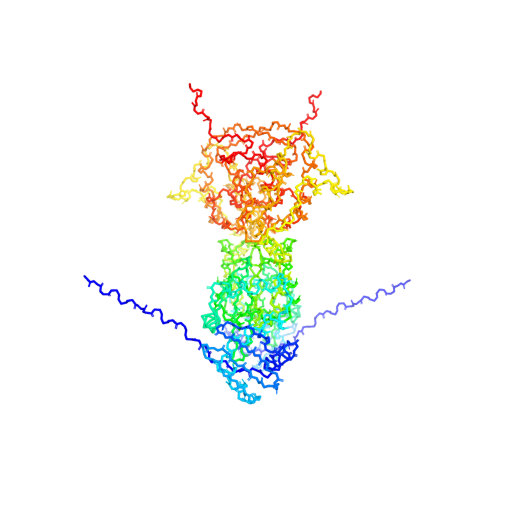 95.88 56 VAL B CA 1
ATOM 3496 C C . VAL B 1 56 ? -25.625 -57.125 -16.375 1 95.88 56 VAL B C 1
ATOM 3498 O O . VAL B 1 56 ? -25.125 -56.062 -16.797 1 95.88 56 VAL B O 1
ATOM 3501 N N . ILE B 1 57 ? -25.516 -57.406 -15.078 1 95.56 57 ILE B N 1
ATOM 3502 C CA . ILE B 1 57 ? -24.578 -56.75 -14.172 1 95.56 57 ILE B CA 1
ATOM 3503 C C . ILE B 1 57 ? -23.641 -57.812 -13.562 1 95.56 57 ILE B C 1
ATOM 3505 O O . ILE B 1 57 ? -24.078 -58.875 -13.172 1 95.56 57 ILE B O 1
ATOM 3509 N N . ALA B 1 58 ? -22.391 -57.594 -13.641 1 93.31 58 ALA B N 1
ATOM 3510 C CA . ALA B 1 58 ? -21.375 -58.469 -13.078 1 93.31 58 ALA B CA 1
ATOM 3511 C C . ALA B 1 58 ? -20.609 -57.812 -11.945 1 93.31 58 ALA B C 1
ATOM 3513 O O . ALA B 1 58 ? -19.859 -56.875 -12.172 1 93.31 58 ALA B O 1
ATOM 3514 N N . TYR B 1 59 ? -20.812 -58.062 -10.727 1 88.25 59 TYR B N 1
ATOM 3515 C CA . TYR B 1 59 ? -20.125 -57.625 -9.523 1 88.25 59 TYR B CA 1
ATOM 3516 C C . TYR B 1 59 ? -19.844 -58.812 -8.594 1 88.25 59 TYR B C 1
ATOM 3518 O O . TYR B 1 59 ? -20.688 -59.188 -7.777 1 88.25 59 TYR B O 1
ATOM 3526 N N . GLY B 1 60 ? -18.766 -59.625 -8.719 1 80.06 60 GLY B N 1
ATOM 3527 C CA . GLY B 1 60 ? -18.547 -60.906 -8.102 1 80.06 60 GLY B CA 1
ATOM 3528 C C . GLY B 1 60 ? -19.297 -62.031 -8.789 1 80.06 60 GLY B C 1
ATOM 3529 O O . GLY B 1 60 ? -18.672 -62.938 -9.367 1 80.06 60 GLY B O 1
ATOM 3530 N N . ASP B 1 61 ? -20.734 -61.844 -8.703 1 84.38 61 ASP B N 1
ATOM 3531 C CA . ASP B 1 61 ? -21.609 -62.781 -9.422 1 84.38 61 ASP B CA 1
ATOM 3532 C C . ASP B 1 61 ? -22.297 -62.094 -10.594 1 84.38 61 ASP B C 1
ATOM 3534 O O . ASP B 1 61 ? -22.5 -60.875 -10.578 1 84.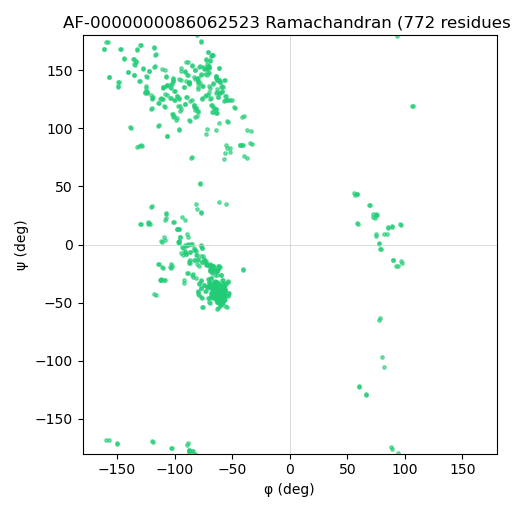38 61 ASP B O 1
ATOM 3538 N N . ARG B 1 62 ? -22.578 -62.875 -11.555 1 90.38 62 ARG B N 1
ATOM 3539 C CA . ARG B 1 62 ? -23.234 -62.375 -12.758 1 90.38 62 ARG B CA 1
ATOM 3540 C C . ARG B 1 62 ? -24.734 -62.562 -12.688 1 90.38 62 ARG B C 1
ATOM 3542 O O . ARG B 1 62 ? -25.219 -63.656 -12.461 1 90.38 62 ARG B O 1
ATOM 3549 N N . GLN B 1 63 ? -25.422 -61.406 -12.664 1 91.75 63 GLN B N 1
ATOM 3550 C CA . GLN B 1 63 ? -26.875 -61.438 -12.75 1 91.75 63 GLN B CA 1
ATOM 3551 C C . GLN B 1 63 ? -27.344 -61.125 -14.164 1 91.75 63 GLN B C 1
ATOM 3553 O O . GLN B 1 63 ? -27.031 -60.062 -14.719 1 91.75 63 GLN B O 1
ATOM 3558 N N . THR B 1 64 ? -28.141 -62.031 -14.742 1 93 64 THR B N 1
ATOM 3559 C CA . THR B 1 64 ? -28.594 -61.906 -16.125 1 93 64 THR B CA 1
ATOM 3560 C C . THR B 1 64 ? -30.109 -61.75 -16.188 1 93 64 THR B C 1
ATOM 3562 O O . THR B 1 64 ? -30.797 -61.938 -15.188 1 93 64 THR B O 1
ATOM 3565 N N . GLY B 1 65 ? -30.531 -61.312 -17.312 1 92.19 65 GLY B N 1
ATOM 3566 C CA . GLY B 1 65 ? -31.953 -61.25 -17.578 1 92.19 65 GLY B CA 1
ATOM 3567 C C . GLY B 1 65 ? -32.656 -60.156 -16.812 1 92.19 65 GLY B C 1
ATOM 3568 O O . GLY B 1 65 ? -33.844 -60.281 -16.453 1 92.19 65 GLY B O 1
ATOM 3569 N N . LEU B 1 66 ? -31.938 -59.125 -16.469 1 94.81 66 LEU B N 1
ATOM 3570 C CA . LEU B 1 66 ? -32.531 -58.031 -15.672 1 94.81 66 LEU B CA 1
ATOM 3571 C C . LEU B 1 66 ? -33.438 -57.156 -16.531 1 94.81 66 LEU B C 1
ATOM 3573 O O . LEU B 1 66 ? -33.094 -56.844 -17.672 1 94.81 66 LEU B O 1
ATOM 3577 N N . SER B 1 67 ? -34.656 -56.781 -15.977 1 93.25 67 SER B N 1
ATOM 3578 C CA . SER B 1 67 ? -35.5 -55.75 -16.578 1 93.25 67 SER B CA 1
ATOM 3579 C C . SER B 1 67 ? -34.844 -54.375 -16.391 1 93.25 67 SER B C 1
ATOM 3581 O O . SER B 1 67 ? -33.875 -54.219 -15.648 1 93.25 67 SER B O 1
ATOM 3583 N N . GLU B 1 68 ? -35.344 -53.438 -17.125 1 94.44 68 GLU B N 1
ATOM 3584 C CA . GLU B 1 68 ? -34.844 -52.062 -16.984 1 94.44 68 GLU B CA 1
ATOM 3585 C C . GLU B 1 68 ? -35 -51.562 -15.547 1 94.44 68 GLU B C 1
ATOM 3587 O O . GLU B 1 68 ? -34.094 -50.875 -15.023 1 94.44 68 GLU B O 1
ATOM 3592 N N . ARG B 1 69 ? -36.094 -51.844 -14.906 1 95.19 69 ARG B N 1
ATOM 3593 C CA . ARG B 1 69 ? -36.312 -51.438 -13.523 1 95.19 69 ARG B CA 1
ATOM 3594 C C . ARG B 1 69 ? -35.344 -52.094 -12.57 1 95.19 69 ARG B C 1
ATOM 3596 O O . ARG B 1 69 ? -34.781 -51.438 -11.695 1 95.19 69 ARG B O 1
ATOM 3603 N N . GLU B 1 70 ? -35.125 -53.438 -12.758 1 94.75 70 GLU B N 1
ATOM 3604 C CA . GLU B 1 70 ? -34.188 -54.188 -11.938 1 94.75 70 GLU B CA 1
ATOM 3605 C C . GLU B 1 70 ? -32.75 -53.688 -12.164 1 94.75 70 GLU B C 1
ATOM 3607 O O . GLU B 1 70 ? -31.953 -53.625 -11.234 1 94.75 70 GLU B O 1
ATOM 3612 N N . PHE B 1 71 ? -32.562 -53.406 -13.422 1 96.38 71 PHE B N 1
ATOM 3613 C CA . PHE B 1 71 ? -31.25 -52.875 -13.797 1 96.38 71 PHE B CA 1
ATOM 3614 C C . PHE B 1 71 ? -31.016 -51.5 -13.125 1 96.38 71 PHE B C 1
ATOM 3616 O O . PHE B 1 71 ? -29.938 -51.281 -12.562 1 96.38 71 PHE B O 1
ATOM 3623 N N . HIS B 1 72 ? -31.984 -50.625 -13.094 1 97.06 72 HIS B N 1
ATOM 3624 C CA . HIS B 1 72 ? -31.922 -49.344 -12.438 1 97.06 72 HIS B CA 1
ATOM 3625 C C . HIS B 1 72 ? -31.656 -49.5 -10.938 1 97.06 72 HIS B C 1
ATOM 3627 O O . HIS B 1 72 ? -30.828 -48.781 -10.367 1 97.06 72 HIS B O 1
ATOM 3633 N N . GLU B 1 73 ? -32.312 -50.406 -10.297 1 95.75 73 GLU B N 1
ATOM 3634 C CA . GLU B 1 73 ? -32.156 -50.625 -8.867 1 95.75 73 GLU B CA 1
ATOM 3635 C C . GLU B 1 73 ? -30.734 -51.094 -8.547 1 95.75 73 GLU B C 1
ATOM 3637 O O . GLU B 1 73 ? -30.141 -50.656 -7.559 1 95.75 73 GLU B O 1
ATOM 3642 N N . ALA B 1 74 ? -30.266 -52 -9.391 1 94.69 74 ALA B N 1
ATOM 3643 C CA . ALA B 1 74 ? -28.906 -52.5 -9.203 1 94.69 74 ALA B CA 1
ATOM 3644 C C . ALA B 1 74 ? -27.875 -51.375 -9.32 1 94.69 74 ALA B C 1
ATOM 3646 O O . ALA B 1 74 ? -26.906 -51.344 -8.562 1 94.69 74 ALA B O 1
ATOM 3647 N N . LEU B 1 75 ? -28.047 -50.531 -10.328 1 96.81 75 LEU B N 1
ATOM 3648 C CA . LEU B 1 75 ? -27.125 -49.406 -10.531 1 96.81 75 LEU B CA 1
ATOM 3649 C C . LEU B 1 75 ? -27.266 -48.375 -9.422 1 96.81 75 LEU B C 1
ATOM 3651 O O . LEU B 1 75 ? -26.281 -47.75 -9.031 1 96.81 75 LEU B O 1
ATOM 3655 N N . ASP B 1 76 ? -28.453 -48.156 -8.914 1 96.5 76 ASP B N 1
ATOM 3656 C CA . ASP B 1 76 ? -28.703 -47.219 -7.82 1 96.5 76 ASP B CA 1
ATOM 3657 C C . ASP B 1 76 ? -27.922 -47.625 -6.574 1 96.5 76 ASP B C 1
ATOM 3659 O O . ASP B 1 76 ? -27.422 -46.781 -5.836 1 96.5 76 ASP B O 1
ATOM 3663 N N . GLU B 1 77 ? -27.812 -48.906 -6.32 1 94.06 77 GLU B N 1
ATOM 3664 C CA . GLU B 1 77 ? -27.062 -49.438 -5.191 1 94.06 77 GLU B CA 1
ATOM 3665 C C . GLU B 1 77 ? -25.562 -49.156 -5.348 1 94.06 77 GLU B C 1
ATOM 3667 O O . GLU B 1 77 ? -24.812 -49.188 -4.371 1 94.06 77 GLU B O 1
ATOM 3672 N N . ARG B 1 78 ? -25.125 -48.906 -6.523 1 95.56 78 ARG B N 1
ATOM 3673 C CA . ARG B 1 78 ? -23.734 -48.625 -6.863 1 95.56 78 ARG B CA 1
ATOM 3674 C C . ARG B 1 78 ? -23.578 -47.25 -7.492 1 95.56 78 ARG B C 1
ATOM 3676 O O . ARG B 1 78 ? -22.75 -47.062 -8.391 1 95.56 78 ARG B O 1
ATOM 3683 N N . ALA B 1 79 ? -24.406 -46.344 -7.047 1 96.81 79 ALA B N 1
ATOM 3684 C CA . ALA B 1 79 ? -24.594 -45.031 -7.66 1 96.81 79 ALA B CA 1
ATOM 3685 C C . ALA B 1 79 ? -23.281 -44.25 -7.68 1 96.81 79 ALA B C 1
ATOM 3687 O O . ALA B 1 79 ? -22.984 -43.562 -8.648 1 96.81 79 ALA B O 1
ATOM 3688 N N . PRO B 1 80 ? -22.422 -44.375 -6.645 1 96.62 80 PRO B N 1
ATOM 3689 C CA . PRO B 1 80 ? -21.156 -43.625 -6.68 1 96.62 80 PRO B CA 1
ATOM 3690 C C . PRO B 1 80 ? -20.297 -43.969 -7.887 1 96.62 80 PRO B C 1
ATOM 3692 O O . PRO B 1 80 ? -19.766 -43.062 -8.555 1 96.62 80 PRO B O 1
ATOM 3695 N N . ALA B 1 81 ? -20.172 -45.188 -8.219 1 96.31 81 ALA B N 1
ATOM 3696 C CA . ALA B 1 81 ? -19.359 -45.625 -9.352 1 96.31 81 ALA B CA 1
ATOM 3697 C C . ALA B 1 81 ? -19.984 -45.156 -10.672 1 96.31 81 ALA B C 1
ATOM 3699 O O . ALA B 1 81 ? -19.266 -44.75 -11.586 1 96.31 81 ALA B O 1
ATOM 3700 N N . VAL B 1 82 ? -21.281 -45.219 -10.766 1 97.06 82 VAL B N 1
ATOM 3701 C CA . VAL B 1 82 ? -21.984 -44.844 -11.984 1 97.06 82 VAL B CA 1
ATOM 3702 C C . VAL B 1 82 ? -21.875 -43.344 -12.211 1 97.06 82 VAL B C 1
ATOM 3704 O O . VAL B 1 82 ? -21.578 -42.906 -13.312 1 97.06 82 VAL B O 1
ATOM 3707 N N . THR B 1 83 ? -22.094 -42.594 -11.125 1 97.5 83 THR B N 1
ATOM 3708 C CA . THR B 1 83 ? -22.062 -41.125 -11.258 1 97.5 83 THR B CA 1
ATOM 3709 C C . THR B 1 83 ? -20.625 -40.656 -11.484 1 97.5 83 THR B C 1
ATOM 3711 O O . THR B 1 83 ? -20.406 -39.625 -12.117 1 97.5 83 THR B O 1
ATOM 3714 N N . ASP B 1 84 ? -19.656 -41.344 -10.977 1 96.56 84 ASP B N 1
ATOM 3715 C CA . ASP B 1 84 ? -18.25 -41.031 -11.281 1 96.56 84 ASP B CA 1
ATOM 3716 C C . ASP B 1 84 ? -17.984 -41.188 -12.781 1 96.56 84 ASP B C 1
ATOM 3718 O O . ASP B 1 84 ? -17.422 -40.281 -13.398 1 96.56 84 ASP B O 1
ATOM 3722 N N . TRP B 1 85 ? -18.391 -42.312 -13.266 1 95.62 85 TRP B N 1
ATOM 3723 C CA . TRP B 1 85 ? -18.266 -42.531 -14.703 1 95.62 85 TRP B CA 1
ATOM 3724 C C . TRP B 1 85 ? -19 -41.469 -15.5 1 95.62 85 TRP B C 1
ATOM 3726 O O . TRP B 1 85 ? -18.453 -40.906 -16.453 1 95.62 85 TRP B O 1
ATOM 3736 N N . TYR B 1 86 ? -20.188 -41.156 -15.133 1 96.56 86 TYR B N 1
ATOM 3737 C CA . TYR B 1 86 ? -21.016 -40.188 -15.836 1 96.56 86 TYR B CA 1
ATOM 3738 C C . TYR B 1 86 ? -20.359 -38.812 -15.852 1 96.56 86 TYR B C 1
ATOM 3740 O O . TYR B 1 86 ? -20.328 -38.156 -16.891 1 96.56 86 TYR B O 1
ATOM 3748 N N . THR B 1 87 ? -19.797 -38.406 -14.688 1 96.12 87 THR B N 1
ATOM 3749 C CA . THR B 1 87 ? -19.156 -37.094 -14.555 1 96.12 87 THR B CA 1
ATOM 3750 C C . THR B 1 87 ? -17.984 -36.969 -15.516 1 96.12 87 THR B C 1
ATOM 3752 O O . THR B 1 87 ? -17.906 -36 -16.281 1 96.12 87 THR B O 1
ATOM 3755 N N . PHE B 1 88 ? -17.109 -37.906 -15.586 1 94.62 88 PHE B N 1
ATOM 3756 C CA . PHE B 1 88 ? -15.867 -37.75 -16.328 1 94.62 88 PHE B CA 1
ATOM 3757 C C . PHE B 1 88 ? -16.047 -38.156 -17.781 1 94.62 88 PHE B C 1
ATOM 3759 O O . PHE B 1 88 ? -15.398 -37.594 -18.672 1 94.62 88 PHE B O 1
ATOM 3766 N N . GLU B 1 89 ? -17.031 -39.031 -18.078 1 92.44 89 GLU B N 1
ATOM 3767 C CA . GLU B 1 89 ? -17.219 -39.469 -19.453 1 92.44 89 GLU B CA 1
ATOM 3768 C C . GLU B 1 89 ? -18.203 -38.594 -20.203 1 92.44 89 GLU B C 1
ATOM 3770 O O . GLU B 1 89 ? -18.078 -38.406 -21.406 1 92.44 89 GLU B O 1
ATOM 3775 N N . HIS B 1 90 ? -19.156 -38.031 -19.531 1 91.94 90 HIS B N 1
ATOM 3776 C CA . HIS B 1 90 ? -20.234 -37.344 -20.234 1 91.94 90 HIS B CA 1
ATOM 3777 C C . HIS B 1 90 ? -20.266 -35.875 -19.891 1 91.94 90 HIS B C 1
ATOM 3779 O O . HIS B 1 90 ? -20.484 -35.031 -20.766 1 91.94 90 HIS B O 1
ATOM 3785 N N . VAL B 1 91 ? -20.094 -35.594 -18.625 1 93.44 91 VAL B N 1
ATOM 3786 C CA . VAL B 1 91 ? -20.172 -34.219 -18.219 1 93.44 91 VAL B CA 1
ATOM 3787 C C . VAL B 1 91 ? -18.891 -33.469 -18.625 1 93.44 91 VAL B C 1
ATOM 3789 O O . VAL B 1 91 ? -18.938 -32.438 -19.281 1 93.44 91 VAL B O 1
ATOM 3792 N N . VAL B 1 92 ? -17.75 -34.062 -18.172 1 93.69 92 VAL B N 1
ATOM 3793 C CA . VAL B 1 92 ? -16.469 -33.469 -18.516 1 93.69 92 VAL B CA 1
ATOM 3794 C C . VAL B 1 92 ? -16.078 -33.844 -19.938 1 93.69 92 VAL B C 1
ATOM 3796 O O . VAL B 1 92 ? -15.781 -32.969 -20.766 1 93.69 92 VAL B O 1
ATOM 3799 N N . GLY B 1 93 ? -16.297 -35.156 -20.281 1 82.56 93 GLY B N 1
ATOM 3800 C CA . GLY B 1 93 ? -16.156 -35.688 -21.625 1 82.56 93 GLY B CA 1
ATOM 3801 C C . GLY B 1 93 ? -14.711 -35.969 -22.016 1 82.56 93 GLY B C 1
ATOM 3802 O O . GLY B 1 93 ? -14.062 -36.844 -21.422 1 82.56 93 GLY B O 1
ATOM 3803 N N . GLU B 1 94 ? -14.055 -34.969 -22.766 1 76.56 94 GLU B N 1
ATOM 3804 C CA . GLU B 1 94 ? -12.812 -35.062 -23.531 1 76.56 94 GLU B CA 1
ATOM 3805 C C . GLU B 1 94 ? -11.633 -35.375 -22.625 1 76.56 94 GLU B C 1
ATOM 3807 O O . GLU B 1 94 ? -11.523 -34.844 -21.516 1 76.56 94 GLU B O 1
ATOM 3812 N N . PHE B 1 95 ? -10.875 -36.375 -23.172 1 81.44 95 PHE B N 1
ATOM 3813 C CA . PHE B 1 95 ? -9.609 -36.656 -22.516 1 81.44 95 PHE B CA 1
ATOM 3814 C C . PHE B 1 95 ? -8.594 -35.562 -22.781 1 81.44 95 PHE B C 1
ATOM 3816 O O . PHE B 1 95 ? -8.117 -35.406 -23.906 1 81.44 95 PHE B O 1
ATOM 3823 N N . GLY B 1 96 ? -8.492 -34.656 -21.938 1 92.25 96 GLY B N 1
ATOM 3824 C CA . GLY B 1 96 ? -7.594 -33.531 -22.094 1 92.25 96 GLY B CA 1
ATOM 3825 C C . GLY B 1 96 ? -7.23 -32.875 -20.766 1 92.25 96 GLY B C 1
ATOM 3826 O O . GLY B 1 96 ? -7.367 -33.5 -19.703 1 92.25 96 GLY B O 1
ATOM 3827 N N . PRO B 1 97 ? -6.641 -31.75 -20.828 1 95.06 97 PRO B N 1
ATOM 3828 C CA . PRO B 1 97 ? -6.141 -31.062 -19.641 1 95.06 97 PRO B CA 1
ATOM 3829 C C . PRO B 1 97 ? -7.234 -30.797 -18.609 1 95.06 97 PRO B C 1
ATOM 3831 O O . PRO B 1 97 ? -6.996 -30.922 -17.406 1 95.06 97 PRO B O 1
ATOM 3834 N N . ARG B 1 98 ? -8.438 -30.469 -19.047 1 96.12 98 ARG B N 1
ATOM 3835 C CA . ARG B 1 98 ? -9.539 -30.203 -18.125 1 96.12 98 ARG B CA 1
ATOM 3836 C C . ARG B 1 98 ? -9.852 -31.422 -17.266 1 96.12 98 ARG B C 1
ATOM 3838 O O . ARG B 1 98 ? -9.906 -31.328 -16.047 1 96.12 98 ARG B O 1
ATOM 3845 N N . ARG B 1 99 ? -10.07 -32.562 -17.938 1 95.81 99 ARG B N 1
ATOM 3846 C CA . ARG B 1 99 ? -10.383 -33.812 -17.234 1 95.81 99 ARG B CA 1
ATOM 3847 C C . ARG B 1 99 ? -9.266 -34.188 -16.266 1 95.81 99 ARG B C 1
ATOM 3849 O O . ARG B 1 99 ? -9.523 -34.531 -15.109 1 95.81 99 ARG B O 1
ATOM 3856 N N . ALA B 1 100 ? -8.039 -34.156 -16.781 1 95.69 100 ALA B N 1
ATOM 3857 C CA . ALA B 1 100 ? -6.891 -34.5 -15.953 1 95.69 100 ALA B CA 1
ATOM 3858 C C . ALA B 1 100 ? -6.82 -33.625 -14.719 1 95.69 100 ALA B C 1
ATOM 3860 O O . ALA B 1 100 ? -6.535 -34.094 -13.617 1 95.69 100 ALA B O 1
ATOM 3861 N N . PHE B 1 101 ? -7.031 -32.344 -14.906 1 97.25 101 PHE B N 1
ATOM 3862 C CA . PHE B 1 101 ? -6.957 -31.359 -13.828 1 97.25 101 PHE B CA 1
ATOM 3863 C C . PHE B 1 101 ? -8.023 -31.625 -12.773 1 97.25 101 PHE B C 1
ATOM 3865 O O . PHE B 1 101 ? -7.73 -31.656 -11.578 1 97.25 101 PHE B O 1
ATOM 3872 N N . LEU B 1 102 ? -9.258 -31.812 -13.172 1 97.69 102 LEU B N 1
ATOM 3873 C CA . LEU B 1 102 ? -10.352 -32.062 -12.234 1 97.69 102 LEU B CA 1
ATOM 3874 C C . LEU B 1 102 ? -10.125 -33.375 -11.484 1 97.69 102 LEU B C 1
ATOM 3876 O O . LEU B 1 102 ? -10.391 -33.469 -10.289 1 97.69 102 LEU B O 1
ATOM 3880 N N . ARG B 1 103 ? -9.664 -34.406 -12.203 1 96.38 103 ARG B N 1
ATOM 3881 C CA . ARG B 1 103 ? -9.336 -35.656 -11.547 1 96.38 103 ARG B CA 1
ATOM 3882 C C . ARG B 1 103 ? -8.234 -35.469 -10.516 1 96.38 103 ARG B C 1
ATOM 3884 O O . ARG B 1 103 ? -8.258 -36.094 -9.445 1 96.38 103 ARG B O 1
ATOM 3891 N N . TRP B 1 104 ? -7.266 -34.625 -10.891 1 96.5 104 TRP B N 1
ATOM 3892 C CA . TRP B 1 104 ? -6.195 -34.312 -9.953 1 96.5 104 TRP B CA 1
ATOM 3893 C C . TRP B 1 104 ? -6.738 -33.625 -8.703 1 96.5 104 TRP B C 1
ATOM 3895 O O . TRP B 1 104 ? -6.348 -33.938 -7.586 1 96.5 104 TRP B O 1
ATOM 3905 N N . ILE B 1 105 ? -7.672 -32.656 -8.844 1 97.44 105 ILE B N 1
ATOM 3906 C CA . ILE B 1 105 ? -8.281 -31.953 -7.715 1 97.44 105 ILE B CA 1
ATOM 3907 C C . ILE B 1 105 ? -8.938 -32.938 -6.773 1 97.44 105 ILE B C 1
ATOM 3909 O O . ILE B 1 105 ? -8.836 -32.812 -5.551 1 97.44 105 ILE B O 1
ATOM 3913 N N . GLU B 1 106 ? -9.523 -34 -7.352 1 97.06 106 GLU B N 1
ATOM 3914 C CA . GLU B 1 106 ? -10.297 -34.938 -6.566 1 97.06 106 GLU B CA 1
ATOM 3915 C C . GLU B 1 106 ? -9.43 -36.125 -6.105 1 97.06 106 GLU B C 1
ATOM 3917 O O . GLU B 1 106 ? -9.922 -37.031 -5.453 1 97.06 106 GLU B O 1
ATOM 3922 N N . ASP B 1 107 ? -8.156 -36.188 -6.492 1 94.25 107 ASP B N 1
ATOM 3923 C CA . ASP B 1 107 ? -7.246 -37.281 -6.215 1 94.25 107 ASP B CA 1
ATOM 3924 C C . ASP B 1 107 ? -7.789 -38.594 -6.773 1 94.25 107 ASP B C 1
ATOM 3926 O O . ASP B 1 107 ? -7.812 -39.625 -6.074 1 94.25 107 ASP B O 1
ATOM 3930 N N . ALA B 1 108 ? -8.281 -38.562 -7.938 1 91.75 108 ALA B N 1
ATOM 3931 C CA . ALA B 1 108 ? -8.977 -39.688 -8.555 1 91.75 108 ALA B CA 1
ATOM 3932 C C . ALA B 1 108 ? -8.008 -40.812 -8.859 1 91.75 108 ALA B C 1
ATOM 3934 O O . ALA B 1 108 ? -8.422 -41.969 -8.984 1 91.75 108 ALA B O 1
ATOM 3935 N N . ASP B 1 109 ? -6.77 -40.594 -8.984 1 86.88 109 ASP B N 1
ATOM 3936 C CA . ASP B 1 109 ? -5.801 -41.656 -9.281 1 86.88 109 ASP B CA 1
ATOM 3937 C C . ASP B 1 109 ? -5.305 -42.312 -8.008 1 86.88 109 ASP B C 1
ATOM 3939 O O . ASP B 1 109 ? -4.777 -43.438 -8.047 1 86.88 109 ASP B O 1
ATOM 3943 N N . GLY B 1 110 ? -5.527 -41.688 -6.902 1 87.81 110 GLY B N 1
ATOM 3944 C CA . GLY B 1 110 ? -4.996 -42.219 -5.652 1 87.81 110 GLY B CA 1
ATOM 3945 C C . GLY B 1 110 ? -6.039 -42.906 -4.805 1 87.81 110 GLY B C 1
ATOM 3946 O O . GLY B 1 110 ? -5.703 -43.719 -3.928 1 87.81 110 GLY B O 1
ATOM 3947 N N . ARG B 1 111 ? -7.32 -42.656 -5.102 1 87.44 111 ARG B N 1
ATOM 3948 C CA . ARG B 1 111 ? -8.391 -43.156 -4.254 1 87.44 111 ARG B CA 1
ATOM 3949 C C . ARG B 1 111 ? -9.359 -44.031 -5.059 1 87.44 111 ARG B C 1
ATOM 3951 O O . ARG B 1 111 ? -9.586 -43.781 -6.242 1 87.44 111 ARG B O 1
ATOM 3958 N N . THR B 1 112 ? -9.914 -44.969 -4.328 1 93.62 112 THR B N 1
ATOM 3959 C CA . THR B 1 112 ? -11.062 -45.656 -4.918 1 93.62 112 THR B CA 1
ATOM 3960 C C . THR B 1 112 ? -12.25 -44.719 -5.031 1 93.62 112 THR B C 1
ATOM 3962 O O . THR B 1 112 ? -12.281 -43.656 -4.383 1 93.62 112 THR B O 1
ATOM 3965 N N . VAL B 1 113 ? -13.188 -45.062 -5.832 1 95.75 113 VAL B N 1
ATOM 3966 C CA . VAL B 1 113 ? -14.367 -44.219 -5.988 1 95.75 113 VAL B CA 1
ATOM 3967 C C . VAL B 1 113 ? -15.07 -44.062 -4.641 1 95.75 113 VAL B C 1
ATOM 3969 O O . VAL B 1 113 ? -15.492 -42.938 -4.281 1 95.75 113 VAL B O 1
ATOM 3972 N N . ALA B 1 114 ? -15.211 -45.156 -3.887 1 93.5 114 ALA B N 1
ATOM 3973 C CA . ALA B 1 114 ? -15.875 -45.125 -2.586 1 93.5 114 ALA B CA 1
ATOM 3974 C C . ALA B 1 114 ? -15.156 -44.156 -1.639 1 93.5 114 ALA B C 1
ATOM 3976 O O . ALA B 1 114 ? -15.781 -43.281 -1.027 1 93.5 114 ALA B O 1
ATOM 3977 N N . ASP B 1 115 ? -13.836 -44.344 -1.549 1 95.06 115 ASP B N 1
ATOM 3978 C CA . ASP B 1 115 ? -13.039 -43.469 -0.685 1 95.06 115 ASP B CA 1
ATOM 3979 C C . ASP B 1 115 ? -13.109 -42.031 -1.143 1 95.06 115 ASP B C 1
ATOM 3981 O O . ASP B 1 115 ? -13.164 -41.125 -0.317 1 95.06 115 ASP B O 1
ATOM 3985 N N . ARG B 1 116 ? -13.039 -41.781 -2.41 1 96.69 116 ARG B N 1
ATOM 3986 C CA . ARG B 1 116 ? -13.078 -40.438 -2.973 1 96.69 116 ARG B CA 1
ATOM 3987 C C . ARG B 1 116 ? -14.422 -39.781 -2.701 1 96.69 116 ARG B C 1
ATOM 3989 O O . ARG B 1 116 ? -14.477 -38.594 -2.35 1 96.69 116 ARG B O 1
ATOM 3996 N N . TYR B 1 117 ? -15.5 -40.5 -2.852 1 96.94 117 TYR B N 1
ATOM 3997 C CA . TYR B 1 117 ? -16.828 -39.938 -2.588 1 96.94 117 TYR B CA 1
ATOM 3998 C C . TYR B 1 117 ? -16.969 -39.562 -1.116 1 96.94 117 TYR B C 1
ATOM 4000 O O . TYR B 1 117 ? -17.609 -38.562 -0.782 1 96.94 117 TYR B O 1
ATOM 4008 N N . ALA B 1 118 ? -16.422 -40.438 -0.268 1 96.31 118 ALA B N 1
ATOM 4009 C CA . ALA B 1 118 ? -16.406 -40.094 1.149 1 96.31 118 ALA B CA 1
ATOM 4010 C C . ALA B 1 118 ? -15.641 -38.812 1.388 1 96.31 118 ALA B C 1
ATOM 4012 O O . ALA B 1 118 ? -16.109 -37.938 2.115 1 96.31 118 ALA B O 1
ATOM 4013 N N . ALA B 1 119 ? -14.461 -38.656 0.769 1 96.88 119 ALA B N 1
ATOM 4014 C CA . ALA B 1 119 ? -13.648 -37.469 0.888 1 96.88 119 ALA B CA 1
ATOM 4015 C C . ALA B 1 119 ? -14.359 -36.25 0.277 1 96.88 119 ALA B C 1
ATOM 4017 O O . ALA B 1 119 ? -14.305 -35.156 0.827 1 96.88 119 ALA B O 1
ATOM 4018 N N . LEU B 1 120 ? -15.031 -36.438 -0.88 1 97.62 120 LEU B N 1
ATOM 4019 C CA . LEU B 1 120 ? -15.766 -35.375 -1.556 1 97.62 120 LEU B CA 1
ATOM 4020 C C . LEU B 1 120 ? -16.906 -34.875 -0.689 1 97.62 120 LEU B C 1
ATOM 4022 O O . LEU B 1 120 ? -17.234 -33.688 -0.702 1 97.62 120 LEU B O 1
ATOM 4026 N N . ALA B 1 121 ? -17.578 -35.812 0.012 1 96.44 121 ALA B N 1
ATOM 4027 C CA . ALA B 1 121 ? -18.672 -35.438 0.899 1 96.44 121 ALA B CA 1
ATOM 4028 C C . ALA B 1 121 ? -18.188 -34.469 1.976 1 96.44 121 ALA B C 1
ATOM 4030 O O . ALA B 1 121 ? -18.906 -33.562 2.377 1 96.44 121 ALA B O 1
ATOM 4031 N N . ALA B 1 122 ? -16.969 -34.688 2.414 1 94.69 122 ALA B N 1
ATOM 4032 C CA . ALA B 1 122 ? -16.359 -33.812 3.408 1 94.69 122 ALA B CA 1
ATOM 4033 C C . ALA B 1 122 ? -15.75 -32.594 2.748 1 94.69 122 ALA B C 1
ATOM 4035 O O . ALA B 1 122 ? -15.625 -31.531 3.383 1 94.69 122 ALA B O 1
ATOM 4036 N N . GLY B 1 123 ? -15.344 -32.688 1.53 1 96.94 123 GLY B N 1
ATOM 4037 C CA . GLY B 1 123 ? -14.656 -31.641 0.787 1 96.94 123 GLY B CA 1
ATOM 4038 C C . GLY B 1 123 ? -13.18 -31.922 0.598 1 96.94 123 GLY B C 1
ATOM 4039 O O . GLY B 1 123 ? -12.445 -32.094 1.573 1 96.94 123 GLY B O 1
ATOM 4040 N N . ILE B 1 124 ? -12.766 -32.031 -0.629 1 97.38 124 ILE B N 1
ATOM 4041 C CA . ILE B 1 124 ? -11.359 -32.188 -0.955 1 97.38 124 ILE B CA 1
ATOM 4042 C C . ILE B 1 124 ? -10.75 -30.844 -1.338 1 97.38 124 ILE B C 1
ATOM 4044 O O . ILE B 1 124 ? -11.258 -30.156 -2.234 1 97.38 124 ILE B O 1
ATOM 4048 N N . GLU B 1 125 ? -9.672 -30.469 -0.727 1 97.12 125 GLU B N 1
ATOM 4049 C CA . GLU B 1 125 ? -9.047 -29.172 -0.978 1 97.12 125 GLU B CA 1
ATOM 4050 C C . GLU B 1 125 ? -7.723 -29.328 -1.715 1 97.12 125 GLU B C 1
ATOM 4052 O O . GLU B 1 125 ? -6.945 -30.234 -1.415 1 97.12 125 GLU B O 1
ATOM 4057 N N . ARG B 1 126 ? -7.488 -28.531 -2.691 1 96.44 126 ARG B N 1
ATOM 4058 C CA . ARG B 1 126 ? -6.242 -28.453 -3.445 1 96.44 126 ARG B CA 1
ATOM 4059 C C . ARG B 1 126 ? -5.824 -27 -3.662 1 96.44 126 ARG B C 1
ATOM 4061 O O . ARG B 1 126 ? -6.672 -26.125 -3.797 1 96.44 126 ARG B O 1
ATOM 4068 N N . ALA B 1 127 ? -4.574 -26.812 -3.66 1 96.69 127 ALA B N 1
ATOM 4069 C CA . ALA B 1 127 ? -4.047 -25.484 -3.951 1 96.69 127 ALA B CA 1
ATOM 4070 C C . ALA B 1 127 ? -3.543 -25.406 -5.391 1 96.69 127 ALA B C 1
ATOM 4072 O O . ALA B 1 127 ? -2.965 -26.359 -5.91 1 96.69 127 ALA B O 1
ATOM 4073 N N . TRP B 1 128 ? -3.77 -24.312 -6.07 1 97.31 128 TRP B N 1
ATOM 4074 C CA . TRP B 1 128 ? -3.258 -23.969 -7.391 1 97.31 128 TRP B CA 1
ATOM 4075 C C . TRP B 1 128 ? -2.83 -22.5 -7.441 1 97.31 128 TRP B C 1
ATOM 4077 O O . TRP B 1 128 ? -3.666 -21.609 -7.586 1 97.31 128 TRP B O 1
ATOM 4087 N N . GLY B 1 129 ? -1.456 -22.297 -7.332 1 96.62 129 GLY B N 1
ATOM 4088 C CA . GLY B 1 129 ? -1.012 -20.922 -7.098 1 96.62 129 GLY B CA 1
ATOM 4089 C C . GLY B 1 129 ? -1.557 -20.344 -5.812 1 96.62 129 GLY B C 1
ATOM 4090 O O . GLY B 1 129 ? -1.365 -20.906 -4.73 1 96.62 129 GLY B O 1
ATOM 4091 N N . GLN B 1 130 ? -2.27 -19.219 -5.984 1 97.5 130 GLN B N 1
ATOM 4092 C CA . GLN B 1 130 ? -2.857 -18.578 -4.809 1 97.5 130 GLN B CA 1
ATOM 4093 C C . GLN B 1 130 ? -4.344 -18.906 -4.691 1 97.5 130 GLN B C 1
ATOM 4095 O O . GLN B 1 130 ? -5.09 -18.188 -4.023 1 97.5 130 GLN B O 1
ATOM 4100 N N . LEU B 1 131 ? -4.758 -19.984 -5.363 1 98.31 131 LEU B N 1
ATOM 4101 C CA . LEU B 1 131 ? -6.141 -20.422 -5.273 1 98.31 131 LEU B CA 1
ATOM 4102 C C . LEU B 1 131 ? -6.266 -21.609 -4.32 1 98.31 131 LEU B C 1
ATOM 4104 O O . LEU B 1 131 ? -5.363 -22.453 -4.238 1 98.31 131 LEU B O 1
ATOM 4108 N N . ARG B 1 132 ? -7.328 -21.625 -3.602 1 98.38 132 ARG B N 1
ATOM 4109 C CA . ARG B 1 132 ? -7.816 -22.812 -2.9 1 98.38 132 ARG B CA 1
ATOM 4110 C C . ARG B 1 132 ? -9.086 -23.344 -3.555 1 98.38 132 ARG B C 1
ATOM 4112 O O . ARG B 1 132 ? -10.086 -22.625 -3.668 1 98.38 132 ARG B O 1
ATOM 4119 N N . ILE B 1 133 ? -9.008 -24.516 -4.004 1 98.31 133 ILE B N 1
ATOM 4120 C CA . ILE B 1 133 ? -10.125 -25.156 -4.691 1 98.31 133 ILE B CA 1
ATOM 4121 C C . ILE B 1 133 ? -10.68 -26.297 -3.83 1 98.31 133 ILE B C 1
ATOM 4123 O O . ILE B 1 133 ? -9.93 -27.156 -3.375 1 98.31 133 ILE B O 1
ATOM 4127 N N . THR B 1 134 ? -11.969 -26.25 -3.561 1 98.38 134 THR B N 1
ATOM 4128 C CA . THR B 1 134 ? -12.625 -27.312 -2.795 1 98.38 134 THR B CA 1
ATOM 4129 C C . THR B 1 134 ? -13.625 -28.062 -3.664 1 98.38 134 THR B C 1
ATOM 4131 O O . THR B 1 134 ? -14.547 -27.453 -4.219 1 98.38 134 THR B O 1
ATOM 4134 N N . ALA B 1 135 ? -13.477 -29.312 -3.807 1 98.44 135 ALA B N 1
ATOM 4135 C CA . ALA B 1 135 ? -14.391 -30.172 -4.562 1 98.44 135 ALA B CA 1
ATOM 4136 C C . ALA B 1 135 ? -15.344 -30.906 -3.635 1 98.44 135 ALA B C 1
ATOM 4138 O O . ALA B 1 135 ? -14.93 -31.469 -2.613 1 98.44 135 ALA B O 1
ATOM 4139 N N . THR B 1 136 ? -16.609 -30.875 -3.953 1 98.25 136 THR B N 1
ATOM 4140 C CA . THR B 1 136 ? -17.625 -31.609 -3.213 1 98.25 136 THR B CA 1
ATOM 4141 C C . THR B 1 136 ? -18.547 -32.375 -4.164 1 98.25 136 THR B C 1
ATOM 4143 O O . THR B 1 136 ? -18.469 -32.219 -5.383 1 98.25 136 THR B O 1
ATOM 4146 N N . VAL B 1 137 ? -19.328 -33.25 -3.578 1 98.12 137 VAL B N 1
ATOM 4147 C CA . VAL B 1 137 ? -20.312 -34.031 -4.336 1 98.12 137 VAL B CA 1
ATOM 4148 C C . VAL B 1 137 ? -21.703 -33.844 -3.725 1 98.12 137 VAL B C 1
ATOM 4150 O O . VAL B 1 137 ? -21.844 -33.812 -2.5 1 98.12 137 VAL B O 1
ATOM 4153 N N . THR B 1 138 ? -22.719 -33.656 -4.516 1 97.62 138 THR B N 1
ATOM 4154 C CA . THR B 1 138 ? -24.094 -33.531 -4.039 1 97.62 138 THR B CA 1
ATOM 4155 C C . THR B 1 138 ? -24.688 -34.938 -3.799 1 97.62 138 THR B C 1
ATOM 4157 O O . THR B 1 138 ? -24.062 -35.938 -4.109 1 97.62 138 THR B O 1
ATOM 4160 N N . ASP B 1 139 ? -25.906 -35 -3.373 1 96.81 139 ASP B N 1
ATOM 4161 C CA . ASP B 1 139 ? -26.594 -36.281 -3.127 1 96.81 139 ASP B CA 1
ATOM 4162 C C . ASP B 1 139 ? -27.031 -36.938 -4.438 1 96.81 139 ASP B C 1
ATOM 4164 O O . ASP B 1 139 ? -27.516 -38.062 -4.441 1 96.81 139 ASP B O 1
ATOM 4168 N N . ARG B 1 140 ? -26.797 -36.281 -5.523 1 96.56 140 ARG B N 1
ATOM 4169 C CA . ARG B 1 140 ? -27.094 -36.812 -6.836 1 96.56 140 ARG B CA 1
ATOM 4170 C C . ARG B 1 140 ? -25.828 -37.188 -7.594 1 96.56 140 ARG B C 1
ATOM 4172 O O . ARG B 1 140 ? -25.859 -37.469 -8.797 1 96.56 140 ARG B O 1
ATOM 4179 N N . GLY B 1 141 ? -24.688 -37.031 -6.883 1 96.5 141 GLY B N 1
ATOM 4180 C CA . GLY B 1 141 ? -23.406 -37.406 -7.48 1 96.5 141 GLY B CA 1
ATOM 4181 C C . GLY B 1 141 ? -22.812 -36.312 -8.352 1 96.5 141 GLY B C 1
ATOM 4182 O O . GLY B 1 141 ? -21.859 -36.562 -9.086 1 96.5 141 GLY B O 1
ATOM 4183 N N . GLU B 1 142 ? -23.375 -35.125 -8.336 1 97.38 142 GLU B N 1
ATOM 4184 C CA . GLU B 1 142 ? -22.859 -34 -9.094 1 97.38 142 GLU B CA 1
ATOM 4185 C C . GLU B 1 142 ? -21.672 -33.344 -8.375 1 97.38 142 GLU B C 1
ATOM 4187 O O . GLU B 1 142 ? -21.672 -33.219 -7.152 1 97.38 142 GLU B O 1
ATOM 4192 N N . ARG B 1 143 ? -20.719 -32.969 -9.18 1 97.75 143 ARG B N 1
ATOM 4193 C CA . ARG B 1 143 ? -19.547 -32.312 -8.617 1 97.75 143 ARG B CA 1
ATOM 4194 C C . ARG B 1 143 ? -19.766 -30.797 -8.516 1 97.75 143 ARG B C 1
ATOM 4196 O O . ARG B 1 143 ? -20.359 -30.188 -9.406 1 97.75 143 ARG B O 1
ATOM 4203 N N . ARG B 1 144 ? -19.312 -30.25 -7.422 1 98.12 144 ARG B N 1
ATOM 4204 C CA . ARG B 1 144 ? -19.281 -28.812 -7.215 1 98.12 144 ARG B CA 1
ATOM 4205 C C . ARG B 1 144 ? -17.906 -28.359 -6.746 1 98.12 144 ARG B C 1
ATOM 4207 O O . ARG B 1 144 ? -17.25 -29.047 -5.953 1 98.12 144 ARG B O 1
ATOM 4214 N N . TYR B 1 145 ? -17.484 -27.25 -7.246 1 98.56 145 TYR B N 1
ATOM 4215 C CA . TYR B 1 145 ? -16.188 -26.719 -6.902 1 98.56 145 TYR B CA 1
ATOM 4216 C C . TYR B 1 145 ? -16.297 -25.297 -6.352 1 98.56 145 TYR B C 1
ATOM 4218 O O . TYR B 1 145 ? -16.984 -24.453 -6.934 1 98.56 145 TYR B O 1
ATOM 4226 N N . ASP B 1 146 ? -15.664 -25.062 -5.25 1 98.31 146 ASP B N 1
ATOM 4227 C CA . ASP B 1 146 ? -15.492 -23.719 -4.695 1 98.31 146 ASP B CA 1
ATOM 4228 C C . ASP B 1 146 ? -14.078 -23.203 -4.938 1 98.31 146 ASP B C 1
ATOM 4230 O O . ASP B 1 146 ? -13.102 -23.891 -4.621 1 98.31 146 ASP B O 1
ATOM 4234 N N . ILE B 1 147 ? -13.984 -22.016 -5.547 1 98.75 147 ILE B N 1
ATOM 4235 C CA . ILE B 1 147 ? -12.672 -21.438 -5.805 1 98.75 147 ILE B CA 1
ATOM 4236 C C . ILE B 1 147 ? -12.562 -20.094 -5.086 1 98.75 147 ILE B C 1
ATOM 4238 O O . ILE B 1 147 ? -13.445 -19.234 -5.207 1 98.75 147 ILE B O 1
ATOM 4242 N N . ARG B 1 148 ? -11.547 -19.938 -4.301 1 98.69 148 ARG B N 1
ATOM 4243 C CA . ARG B 1 148 ? -11.273 -18.703 -3.576 1 98.69 148 ARG B CA 1
ATOM 4244 C C . ARG B 1 148 ? -9.773 -18.484 -3.406 1 98.69 148 ARG B C 1
ATOM 4246 O O . ARG B 1 148 ? -8.969 -19.328 -3.803 1 98.69 148 ARG B O 1
ATOM 4253 N N . HIS B 1 149 ? -9.406 -17.297 -2.982 1 98.56 149 HIS B N 1
ATOM 4254 C CA . HIS B 1 149 ? -8 -17.047 -2.658 1 98.56 149 HIS B CA 1
ATOM 4255 C C . HIS B 1 149 ? -7.547 -17.906 -1.484 1 98.56 149 HIS B C 1
ATOM 4257 O O . HIS B 1 149 ? -8.312 -18.141 -0.547 1 98.56 149 HIS B O 1
ATOM 4263 N N . ALA B 1 150 ? -6.371 -18.375 -1.476 1 97.38 150 ALA B N 1
ATOM 4264 C CA . ALA B 1 150 ? -5.805 -19.234 -0.436 1 97.38 150 ALA B CA 1
ATOM 4265 C C . ALA B 1 150 ? -5.922 -18.578 0.937 1 97.38 150 ALA B C 1
ATOM 4267 O O . ALA B 1 150 ? -6.129 -19.266 1.942 1 97.38 150 ALA B O 1
ATOM 4268 N N . ASP B 1 151 ? -5.816 -17.25 1.018 1 96.06 151 ASP B N 1
ATOM 4269 C CA . ASP B 1 151 ? -5.879 -16.516 2.281 1 96.06 151 ASP B CA 1
ATOM 4270 C C . ASP B 1 151 ? -7.293 -16.531 2.855 1 96.06 151 ASP B C 1
ATOM 4272 O O . ASP B 1 151 ? -7.492 -16.219 4.031 1 96.06 151 ASP B O 1
ATOM 4276 N N . ASP B 1 152 ? -8.227 -16.844 2.043 1 97.38 152 ASP B N 1
ATOM 4277 C CA . ASP B 1 152 ? -9.625 -16.844 2.477 1 97.38 152 ASP B CA 1
ATOM 4278 C C . ASP B 1 152 ? -10.086 -18.25 2.836 1 97.38 152 ASP B C 1
ATOM 4280 O O . ASP B 1 152 ? -11.281 -18.516 2.951 1 97.38 152 ASP B O 1
ATOM 4284 N N . ALA B 1 153 ? -9.102 -19.141 2.967 1 93.5 153 ALA B N 1
ATOM 4285 C CA . ALA B 1 153 ? -9.445 -20.5 3.377 1 93.5 153 ALA B CA 1
ATOM 4286 C C . ALA B 1 153 ? -10.219 -20.5 4.695 1 93.5 153 ALA B C 1
ATOM 4288 O O . ALA B 1 153 ? -9.82 -19.828 5.652 1 93.5 153 ALA B O 1
ATOM 4289 N N . GLY B 1 154 ? -11.359 -21.141 4.766 1 91.38 154 GLY B N 1
ATOM 4290 C CA . GLY B 1 154 ? -12.125 -21.266 5.992 1 91.38 154 GLY B CA 1
ATOM 4291 C C . GLY B 1 154 ? -13.117 -20.125 6.199 1 91.38 154 GLY B C 1
ATOM 4292 O O . GLY B 1 154 ? -13.953 -20.188 7.105 1 91.38 154 GLY B O 1
ATOM 4293 N N . VAL B 1 155 ? -12.945 -19.078 5.414 1 94.25 155 VAL B N 1
ATOM 4294 C CA . VAL B 1 155 ? -13.875 -17.953 5.527 1 94.25 155 VAL B CA 1
ATOM 4295 C C . VAL B 1 155 ? -15.219 -18.328 4.918 1 94.25 155 VAL B C 1
ATOM 4297 O O . VAL B 1 155 ? -15.281 -18.844 3.795 1 94.25 155 VAL B O 1
ATOM 4300 N N . PRO B 1 156 ? -16.281 -18.141 5.645 1 95.06 156 PRO B N 1
ATOM 4301 C CA . PRO B 1 156 ? -17.594 -18.453 5.086 1 95.06 156 PRO B CA 1
ATOM 4302 C C . PRO B 1 156 ? -17.891 -17.688 3.795 1 95.06 156 PRO B C 1
ATOM 4304 O O . PRO B 1 156 ? -17.531 -16.516 3.678 1 95.06 156 PRO B O 1
ATOM 4307 N N . ALA B 1 157 ? -18.531 -18.344 2.859 1 93.5 157 ALA B N 1
ATOM 4308 C CA . ALA B 1 157 ? -18.828 -17.75 1.556 1 93.5 157 ALA B CA 1
ATOM 4309 C C . ALA B 1 157 ? -19.641 -16.469 1.708 1 93.5 157 ALA B C 1
ATOM 4311 O O . ALA B 1 157 ? -19.484 -15.539 0.917 1 93.5 157 ALA B O 1
ATOM 4312 N N . ALA B 1 158 ? -20.422 -16.422 2.723 1 94 158 ALA B N 1
ATOM 4313 C CA . ALA B 1 158 ? -21.312 -15.273 2.945 1 94 158 ALA B CA 1
ATOM 4314 C C . ALA B 1 158 ? -20.5 -14.023 3.293 1 94 158 ALA B C 1
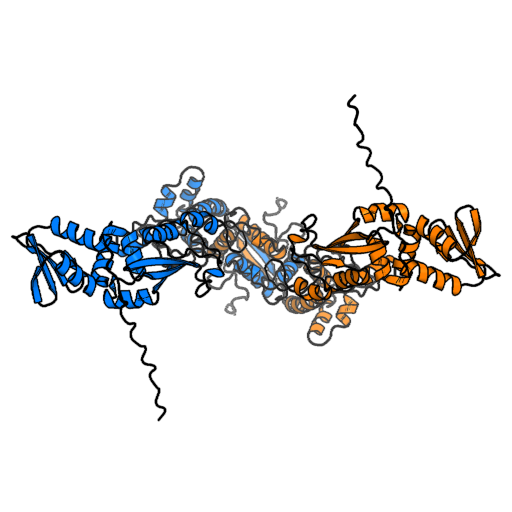ATOM 4316 O O . ALA B 1 158 ? -21 -12.898 3.176 1 94 158 ALA B O 1
ATOM 4317 N N . GLU B 1 159 ? -19.266 -14.211 3.713 1 95.19 159 GLU B N 1
ATOM 4318 C CA . GLU B 1 159 ? -18.406 -13.117 4.113 1 95.19 159 GLU B CA 1
ATOM 4319 C C . GLU B 1 159 ? -17.484 -12.688 2.969 1 95.19 159 GLU B C 1
ATOM 4321 O O . GLU B 1 159 ? -16.688 -11.766 3.119 1 95.19 159 GLU B O 1
ATOM 4326 N N . LEU B 1 160 ? -17.625 -13.312 1.811 1 97.56 160 LEU B N 1
ATOM 4327 C CA . LEU B 1 160 ? -16.812 -13.023 0.628 1 97.56 160 LEU B CA 1
ATOM 4328 C C . LEU B 1 160 ? -17.688 -12.523 -0.514 1 97.56 160 LEU B C 1
ATOM 4330 O O . LEU B 1 160 ? -18.906 -12.758 -0.524 1 97.56 160 LEU B O 1
ATOM 4334 N N . ASP B 1 161 ? -17.141 -11.734 -1.399 1 97 161 ASP B N 1
ATOM 4335 C CA . ASP B 1 161 ? -17.844 -11.359 -2.617 1 97 161 ASP B CA 1
ATOM 4336 C C . ASP B 1 161 ? -18.047 -12.57 -3.529 1 97 161 ASP B C 1
ATOM 4338 O O . ASP B 1 161 ? -17.078 -13.125 -4.059 1 97 161 ASP B O 1
ATOM 4342 N N . ALA B 1 162 ? -19.25 -12.992 -3.744 1 97.56 162 ALA B N 1
ATOM 4343 C CA . ALA B 1 162 ? -19.547 -14.203 -4.504 1 97.56 162 ALA B CA 1
ATOM 4344 C C . ALA B 1 162 ? -19.75 -13.891 -5.984 1 97.56 162 ALA B C 1
ATOM 4346 O O . ALA B 1 162 ? -20.406 -12.898 -6.332 1 97.56 162 ALA B O 1
ATOM 4347 N N . TYR B 1 163 ? -19.203 -14.656 -6.855 1 97.44 163 TYR B N 1
ATOM 4348 C CA . TYR B 1 163 ? -19.344 -14.57 -8.305 1 97.44 163 TYR B CA 1
ATOM 4349 C C . TYR B 1 163 ? -19.828 -15.883 -8.891 1 97.44 163 TYR B C 1
ATOM 4351 O O . TYR B 1 163 ? -19.438 -16.953 -8.43 1 97.44 163 TYR B O 1
ATOM 4359 N N . GLU B 1 164 ? -20.625 -15.836 -9.922 1 95.25 164 GLU B N 1
ATOM 4360 C CA . GLU B 1 164 ? -21.172 -17.062 -10.508 1 95.25 164 GLU B CA 1
ATOM 4361 C C . GLU B 1 164 ? -20.594 -17.297 -11.906 1 95.25 164 GLU B C 1
ATOM 4363 O O . GLU B 1 164 ? -20.453 -18.438 -12.336 1 95.25 164 GLU B O 1
ATOM 4368 N N . ASP B 1 165 ? -20.297 -16.234 -12.555 1 96.94 165 ASP B N 1
ATOM 4369 C CA . ASP B 1 165 ? -19.75 -16.344 -13.906 1 96.94 165 ASP B CA 1
ATOM 4370 C C . ASP B 1 165 ? -18.219 -16.406 -13.875 1 96.94 165 ASP B C 1
ATOM 4372 O O . ASP B 1 165 ? -17.562 -15.445 -13.461 1 96.94 165 ASP B O 1
ATOM 4376 N N . PRO B 1 166 ? -17.672 -17.484 -14.414 1 96.5 166 PRO B N 1
ATOM 4377 C CA . PRO B 1 166 ? -16.219 -17.625 -14.438 1 96.5 166 PRO B CA 1
ATOM 4378 C C . PRO B 1 166 ? -15.523 -16.422 -15.07 1 96.5 166 PRO B C 1
ATOM 4380 O O . PRO B 1 166 ? -14.43 -16.047 -14.648 1 96.5 166 PRO B O 1
ATOM 4383 N N . LEU B 1 167 ? -16.125 -15.742 -16.016 1 95 167 LEU B N 1
ATOM 4384 C CA . LEU B 1 167 ? -15.484 -14.656 -16.766 1 95 167 LEU B CA 1
ATOM 4385 C C . LEU B 1 167 ? -15.359 -13.406 -15.891 1 95 167 LEU B C 1
ATOM 4387 O O . LEU B 1 167 ? -14.594 -12.5 -16.203 1 95 167 LEU B O 1
ATOM 4391 N N . ASP B 1 168 ? -16.078 -13.406 -14.766 1 95.19 168 ASP B N 1
ATOM 4392 C CA . ASP B 1 168 ? -15.961 -12.297 -13.828 1 95.19 168 ASP B CA 1
ATOM 4393 C C . ASP B 1 168 ? -14.57 -12.266 -13.188 1 95.19 168 ASP B C 1
ATOM 4395 O O . ASP B 1 168 ? -14.156 -11.234 -12.648 1 95.19 168 ASP B O 1
ATOM 4399 N N . ALA B 1 169 ? -13.906 -13.422 -13.297 1 97.06 169 ALA B N 1
ATOM 4400 C CA . ALA B 1 169 ? -12.555 -13.492 -12.758 1 97.06 169 ALA B CA 1
ATOM 4401 C C . ALA B 1 169 ? -11.633 -12.5 -13.469 1 97.06 169 ALA B C 1
ATOM 4403 O O . ALA B 1 169 ? -10.609 -12.086 -12.906 1 97.06 169 ALA B O 1
ATOM 4404 N N . ARG B 1 170 ? -11.984 -11.992 -14.68 1 94.44 170 ARG B N 1
ATOM 4405 C CA . ARG B 1 170 ? -11.172 -11.062 -15.453 1 94.44 170 ARG B CA 1
ATOM 4406 C C . ARG B 1 170 ? -10.992 -9.742 -14.703 1 94.44 170 ARG B C 1
ATOM 4408 O O . ARG B 1 170 ? -9.93 -9.125 -14.773 1 94.44 170 ARG B O 1
ATOM 4415 N N . ASP B 1 171 ? -12 -9.391 -13.961 1 91.94 171 ASP B N 1
ATOM 4416 C CA . ASP B 1 171 ? -11.938 -8.148 -13.203 1 91.94 171 ASP B CA 1
ATOM 4417 C C . ASP B 1 171 ? -11.109 -8.312 -11.93 1 91.94 171 ASP B C 1
ATOM 4419 O O . ASP B 1 171 ? -10.375 -7.406 -11.531 1 91.94 171 ASP B O 1
ATOM 4423 N N . ILE B 1 172 ? -11.188 -9.477 -11.391 1 95 172 ILE B N 1
ATOM 4424 C CA . ILE B 1 172 ? -10.492 -9.789 -10.148 1 95 172 ILE B CA 1
ATOM 4425 C C . ILE B 1 172 ? -8.984 -9.789 -10.391 1 95 172 ILE B C 1
ATOM 4427 O O . ILE B 1 172 ? -8.219 -9.305 -9.555 1 95 172 ILE B O 1
ATOM 4431 N N . VAL B 1 173 ? -8.562 -10.242 -11.562 1 96.06 173 VAL B N 1
ATOM 4432 C CA . VAL B 1 173 ? -7.141 -10.492 -11.797 1 96.06 173 VAL B CA 1
ATOM 4433 C C . VAL B 1 173 ? -6.469 -9.219 -12.305 1 96.06 173 VAL B C 1
ATOM 4435 O O . VAL B 1 173 ? -5.246 -9.18 -12.477 1 96.06 173 VAL B O 1
ATOM 4438 N N . LYS B 1 174 ? -7.184 -8.094 -12.469 1 93.06 174 LYS B N 1
ATOM 4439 C CA . LYS B 1 174 ? -6.648 -6.871 -13.062 1 93.06 174 LYS B CA 1
ATOM 4440 C C . LYS B 1 174 ? -5.773 -6.113 -12.07 1 93.06 174 LYS B C 1
ATOM 4442 O O . LYS B 1 174 ? -4.77 -5.516 -12.453 1 93.06 174 LYS B O 1
ATOM 4447 N N . LEU B 1 175 ? -6.215 -6.133 -10.766 1 92.12 175 LEU B N 1
ATOM 4448 C CA . LEU B 1 175 ? -5.539 -5.32 -9.758 1 92.12 175 LEU B CA 1
ATOM 4449 C C . LEU B 1 175 ? -5.137 -6.168 -8.555 1 92.12 175 LEU B C 1
ATOM 4451 O O . LEU B 1 175 ? -5.758 -7.199 -8.281 1 92.12 175 LEU B O 1
ATOM 4455 N N . ASP B 1 176 ? -4.109 -5.766 -7.91 1 91.5 176 ASP B N 1
ATOM 4456 C CA . ASP B 1 176 ? -3.744 -6.41 -6.652 1 91.5 176 ASP B CA 1
ATOM 4457 C C . ASP B 1 176 ? -4.461 -5.754 -5.473 1 91.5 176 ASP B C 1
ATOM 4459 O O . ASP B 1 176 ? -5.348 -4.922 -5.664 1 91.5 176 ASP B O 1
ATOM 4463 N N . ALA B 1 177 ? -4.156 -6.219 -4.273 1 87 177 ALA B N 1
ATOM 4464 C CA . ALA B 1 177 ? -4.855 -5.785 -3.064 1 87 177 ALA B CA 1
ATOM 4465 C C . ALA B 1 177 ? -4.66 -4.293 -2.822 1 87 177 ALA B C 1
ATOM 4467 O O . ALA B 1 177 ? -5.469 -3.658 -2.137 1 87 177 ALA B O 1
ATOM 4468 N N . LYS B 1 178 ? -3.615 -3.637 -3.379 1 77.75 178 LYS B N 1
ATOM 4469 C CA . LYS B 1 178 ? -3.312 -2.221 -3.189 1 77.75 178 LYS B CA 1
ATOM 4470 C C . LYS B 1 178 ? -3.875 -1.381 -4.332 1 77.75 178 LYS B C 1
ATOM 4472 O O . LYS B 1 178 ? -3.584 -0.187 -4.434 1 77.75 178 LYS B O 1
ATOM 4477 N N . GLY B 1 179 ? -4.582 -2.045 -5.266 1 82.88 179 GLY B N 1
ATOM 4478 C CA . GLY B 1 179 ? -5.211 -1.34 -6.375 1 82.88 179 GLY B CA 1
ATOM 4479 C C . GLY B 1 179 ? -4.273 -1.11 -7.543 1 82.88 179 GLY B C 1
ATOM 4480 O O . GLY B 1 179 ? -4.539 -0.271 -8.406 1 82.88 179 GLY B O 1
ATOM 4481 N N . ARG B 1 180 ? -3.209 -1.758 -7.57 1 84.31 180 ARG B N 1
ATOM 4482 C CA . ARG B 1 180 ? -2.246 -1.621 -8.656 1 84.31 180 ARG B CA 1
ATOM 4483 C C . ARG B 1 180 ? -2.523 -2.631 -9.766 1 84.31 180 ARG B C 1
ATOM 4485 O O . ARG B 1 180 ? -2.889 -3.775 -9.492 1 84.31 180 ARG B O 1
ATOM 4492 N N . TYR B 1 181 ? -2.209 -2.242 -11 1 87.62 181 TYR B N 1
ATOM 4493 C CA . TYR B 1 181 ? -2.396 -3.104 -12.164 1 87.62 181 TYR B CA 1
ATOM 4494 C C . TYR B 1 181 ? -1.46 -4.305 -12.109 1 87.62 181 TYR B C 1
ATOM 4496 O O . TYR B 1 181 ? -0.285 -4.168 -11.758 1 87.62 181 TYR B O 1
ATOM 4504 N N . ARG B 1 182 ? -1.977 -5.52 -12.477 1 90.81 182 ARG B N 1
ATOM 4505 C CA . ARG B 1 182 ? -1.223 -6.77 -12.5 1 90.81 182 ARG B CA 1
ATOM 4506 C C . ARG B 1 182 ? -0.906 -7.191 -13.93 1 90.81 182 ARG B C 1
ATOM 4508 O O . ARG B 1 182 ? -1.659 -7.957 -14.539 1 90.81 182 ARG B O 1
ATOM 4515 N N . PRO B 1 183 ? 0.243 -6.824 -14.438 1 85.75 183 PRO B N 1
ATOM 4516 C CA . PRO B 1 183 ? 0.561 -7.223 -15.812 1 85.75 183 PRO B CA 1
ATOM 4517 C C . PRO B 1 183 ? 0.808 -8.727 -15.945 1 85.75 183 PRO B C 1
ATOM 4519 O O . PRO B 1 183 ? 0.553 -9.305 -17 1 85.75 183 PRO B O 1
ATOM 4522 N N .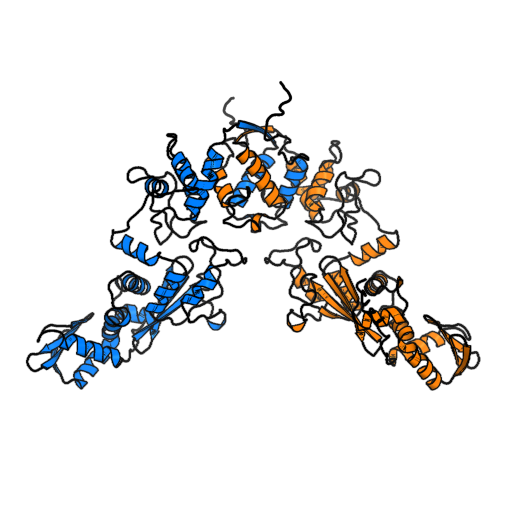 LEU B 1 184 ? 1.372 -9.312 -14.914 1 91.62 184 LEU B N 1
ATOM 4523 C CA . LEU B 1 184 ? 1.617 -10.75 -14.859 1 91.62 184 LEU B CA 1
ATOM 4524 C C . LEU B 1 184 ? 0.579 -11.445 -13.984 1 91.62 184 LEU B C 1
ATOM 4526 O O . LEU B 1 184 ? 0.588 -11.289 -12.766 1 91.62 184 LEU B O 1
ATOM 4530 N N . LYS B 1 185 ? -0.244 -12.227 -14.539 1 93.5 185 LYS B N 1
ATOM 4531 C CA . LYS B 1 185 ? -1.335 -12.883 -13.828 1 93.5 185 LYS B CA 1
ATOM 4532 C C . LYS B 1 185 ? -0.802 -13.906 -12.828 1 93.5 185 LYS B C 1
ATOM 4534 O O . LYS B 1 185 ? -1.46 -14.211 -11.836 1 93.5 185 LYS B O 1
ATOM 4539 N N . THR B 1 186 ? 0.354 -14.383 -13.078 1 95.31 186 THR B N 1
ATOM 4540 C CA . THR B 1 186 ? 0.916 -15.398 -12.188 1 95.31 186 THR B CA 1
ATOM 4541 C C . THR B 1 186 ? 1.828 -14.758 -11.148 1 95.31 186 THR B C 1
ATOM 4543 O O . THR B 1 186 ? 2.57 -15.461 -10.453 1 95.31 186 THR B O 1
ATOM 4546 N N . ALA B 1 187 ? 1.877 -13.414 -11.102 1 93.38 187 ALA B N 1
ATOM 4547 C CA . ALA B 1 187 ? 2.512 -12.773 -9.953 1 93.38 187 ALA B CA 1
ATOM 4548 C C . ALA B 1 187 ? 1.782 -13.125 -8.656 1 93.38 187 ALA B C 1
ATOM 4550 O O . ALA B 1 187 ? 0.555 -13.25 -8.641 1 93.38 187 ALA B O 1
ATOM 4551 N N . PRO B 1 188 ? 2.488 -13.328 -7.594 1 93.75 188 PRO B N 1
ATOM 4552 C CA . PRO B 1 188 ? 1.845 -13.703 -6.332 1 93.75 188 PRO B CA 1
ATOM 4553 C C . PRO B 1 188 ? 1.202 -12.508 -5.621 1 93.75 188 PRO B C 1
ATOM 4555 O O . PRO B 1 188 ? 1.451 -12.289 -4.434 1 93.75 188 PRO B O 1
ATOM 4558 N N . THR B 1 189 ? 0.341 -11.758 -6.34 1 93.12 189 THR B N 1
ATOM 4559 C CA . THR B 1 189 ? -0.26 -10.539 -5.797 1 93.12 189 THR B CA 1
ATOM 4560 C C . THR B 1 189 ? -1.772 -10.555 -5.996 1 93.12 189 THR B C 1
ATOM 4562 O O . THR B 1 189 ? -2.416 -9.5 -5.957 1 93.12 189 THR B O 1
ATOM 4565 N N . LEU B 1 190 ? -2.328 -11.758 -6.262 1 96.81 190 LEU B N 1
ATOM 4566 C CA . LEU B 1 190 ? -3.771 -11.867 -6.441 1 96.81 190 LEU B CA 1
ATOM 4567 C C . LEU B 1 190 ? -4.516 -11.398 -5.199 1 96.81 190 LEU B C 1
ATOM 4569 O O . LEU B 1 190 ? -4.168 -11.781 -4.078 1 96.81 190 LEU B O 1
ATOM 4573 N N . ASP B 1 191 ? -5.523 -10.523 -5.414 1 95.88 191 ASP B N 1
ATOM 4574 C CA . ASP B 1 191 ? -6.305 -10 -4.293 1 95.88 191 ASP B CA 1
ATOM 4575 C C . ASP B 1 191 ? -7.242 -11.07 -3.736 1 95.88 191 ASP B C 1
ATOM 4577 O O . ASP B 1 191 ? -7.582 -12.031 -4.434 1 95.88 191 ASP B O 1
ATOM 4581 N N . SER B 1 192 ? -7.547 -10.992 -2.465 1 97.44 192 SER B N 1
ATOM 4582 C CA . SER B 1 192 ? -8.445 -11.914 -1.788 1 97.44 192 SER B CA 1
ATOM 4583 C C . SER B 1 192 ? -9.828 -11.297 -1.581 1 97.44 192 SER B C 1
ATOM 4585 O O . SER B 1 192 ? -10.125 -10.242 -2.139 1 97.44 192 SER B O 1
ATOM 4587 N N . GLY B 1 193 ? -10.719 -11.992 -0.887 1 97.38 193 GLY B N 1
ATOM 4588 C CA . GLY B 1 193 ? -12.023 -11.453 -0.531 1 97.38 193 GLY B CA 1
ATOM 4589 C C . GLY B 1 193 ? -13.125 -11.867 -1.488 1 97.38 193 GLY B C 1
ATOM 4590 O O . GLY B 1 193 ? -14.18 -11.234 -1.538 1 97.38 193 GLY B O 1
ATOM 4591 N N . TRP B 1 194 ? -12.914 -12.867 -2.268 1 98.38 194 TRP B N 1
ATOM 4592 C CA . TRP B 1 194 ? -13.898 -13.305 -3.252 1 98.38 194 TRP B CA 1
ATOM 4593 C C . TRP B 1 194 ? -14.039 -14.82 -3.242 1 98.38 194 TRP B C 1
ATOM 4595 O O . TRP B 1 194 ? -13.18 -15.523 -2.713 1 98.38 194 TRP B O 1
ATOM 4605 N N . VAL B 1 195 ? -15.148 -15.336 -3.764 1 98.56 195 VAL B N 1
ATOM 4606 C CA . VAL B 1 195 ? -15.352 -16.781 -3.902 1 98.56 195 VAL B CA 1
ATOM 4607 C C . VAL B 1 195 ? -16.234 -17.062 -5.117 1 98.56 195 VAL B C 1
ATOM 4609 O O . VAL B 1 195 ? -17.141 -16.297 -5.43 1 98.56 195 VAL B O 1
ATOM 4612 N N . PHE B 1 196 ? -15.93 -17.984 -5.918 1 98.62 196 PHE B N 1
ATOM 4613 C CA . PHE B 1 196 ? -16.812 -18.641 -6.871 1 98.62 196 PHE B CA 1
ATOM 4614 C C . PHE B 1 196 ? -17.375 -19.938 -6.293 1 98.62 196 PHE B C 1
ATOM 4616 O O . PHE B 1 196 ? -16.703 -20.969 -6.305 1 98.62 196 PHE B O 1
ATOM 4623 N N . PRO B 1 197 ? -18.562 -19.906 -5.793 1 98 197 PRO B N 1
ATOM 4624 C CA . PRO B 1 197 ? -19.094 -21.094 -5.105 1 98 197 PRO B CA 1
ATOM 4625 C C . PRO B 1 197 ? -19.797 -22.062 -6.059 1 98 197 PRO B C 1
ATOM 4627 O O . PRO B 1 197 ? -20.359 -21.625 -7.07 1 98 197 PRO B O 1
ATOM 4630 N N . ALA B 1 198 ? -19.688 -23.359 -5.766 1 96.94 198 ALA B N 1
ATOM 4631 C CA . ALA B 1 198 ? -20.516 -24.438 -6.32 1 96.94 198 ALA B CA 1
ATOM 4632 C C . ALA B 1 198 ? -20.438 -24.438 -7.844 1 96.94 198 ALA B C 1
ATOM 4634 O O . ALA B 1 198 ? -21.469 -24.531 -8.516 1 96.94 198 ALA B O 1
ATOM 4635 N N . LEU B 1 199 ? -19.281 -24.266 -8.375 1 98.06 199 LEU B N 1
ATOM 4636 C CA . LEU B 1 199 ? -19.078 -24.266 -9.82 1 98.06 199 LEU B CA 1
ATOM 4637 C C . LEU B 1 199 ? -19.219 -25.672 -10.383 1 98.06 199 LEU B C 1
ATOM 4639 O O . LEU B 1 199 ? -18.906 -26.656 -9.703 1 98.06 199 LEU B O 1
ATOM 4643 N N . SER B 1 200 ? -19.75 -25.75 -11.602 1 97.25 200 SER B N 1
ATOM 4644 C CA . SER B 1 200 ? -19.688 -27 -12.352 1 97.25 200 SER B CA 1
ATOM 4645 C C . SER B 1 200 ? -18.234 -27.344 -12.727 1 97.25 200 SER B C 1
ATOM 4647 O O . SER B 1 200 ? -17.359 -26.484 -12.633 1 97.25 200 SER B O 1
ATOM 4649 N N . PRO B 1 201 ? -17.969 -28.594 -13.109 1 96.94 201 PRO B N 1
ATOM 4650 C CA . PRO B 1 201 ? -16.625 -28.953 -13.547 1 96.94 201 PRO B CA 1
ATOM 4651 C C . PRO B 1 201 ? -16.094 -28.047 -14.656 1 96.94 201 PRO B C 1
ATOM 4653 O O . PRO B 1 201 ? -14.953 -27.594 -14.594 1 96.94 201 PRO B O 1
ATOM 4656 N N . ARG B 1 202 ? -16.891 -27.75 -15.625 1 95.38 202 ARG B N 1
ATOM 4657 C CA . ARG B 1 202 ? -16.484 -26.891 -16.734 1 95.38 202 ARG B CA 1
ATOM 4658 C C . ARG B 1 202 ? -16.172 -25.484 -16.25 1 95.38 202 ARG B C 1
ATOM 4660 O O . ARG B 1 202 ? -15.148 -24.906 -16.625 1 95.38 202 ARG B O 1
ATOM 4667 N N . ASP B 1 203 ? -17.031 -24.984 -15.422 1 97.69 203 ASP B N 1
ATOM 4668 C CA . ASP B 1 203 ? -16.859 -23.609 -14.945 1 97.69 203 ASP B CA 1
ATOM 4669 C C . ASP B 1 203 ? -15.656 -23.484 -14.023 1 97.69 203 ASP B C 1
ATOM 4671 O O . ASP B 1 203 ? -14.984 -22.453 -14 1 97.69 203 ASP B O 1
ATOM 4675 N N . ALA B 1 204 ? -15.391 -24.516 -13.25 1 98.31 204 ALA B N 1
ATOM 4676 C CA . ALA B 1 204 ? -14.211 -24.516 -12.391 1 98.31 204 ALA B CA 1
ATOM 4677 C C . ALA B 1 204 ? -12.938 -24.391 -13.211 1 98.31 204 ALA B C 1
ATOM 4679 O O . ALA B 1 204 ? -12.078 -23.562 -12.914 1 98.31 204 ALA B O 1
ATOM 4680 N N . TYR B 1 205 ? -12.891 -25.172 -14.273 1 97.44 205 TYR B N 1
ATOM 4681 C CA . TYR B 1 205 ? -11.734 -25.125 -15.164 1 97.44 205 TYR B CA 1
ATOM 4682 C C . TYR B 1 205 ? -11.609 -23.75 -15.812 1 97.44 205 TYR B C 1
ATOM 4684 O O . TYR B 1 205 ? -10.516 -23.188 -15.852 1 97.44 205 TYR B O 1
ATOM 4692 N N . GLU B 1 206 ? -12.742 -23.234 -16.266 1 97.56 206 GLU B N 1
ATOM 4693 C CA . GLU B 1 206 ? -12.734 -21.922 -16.938 1 97.56 206 GLU B CA 1
ATOM 4694 C C . GLU B 1 206 ? -12.289 -20.828 -15.984 1 97.56 206 GLU B C 1
ATOM 4696 O O . GLU B 1 206 ? -11.57 -19.906 -16.391 1 97.56 206 GLU B O 1
ATOM 4701 N N . THR B 1 207 ? -12.734 -20.938 -14.734 1 98.56 207 THR B N 1
ATOM 4702 C CA . THR B 1 207 ? -12.344 -19.953 -13.734 1 98.56 207 THR B CA 1
ATOM 4703 C C . THR B 1 207 ? -10.828 -19.969 -13.523 1 98.56 207 THR B C 1
ATOM 4705 O O . THR B 1 207 ? -10.18 -18.922 -13.57 1 98.56 207 THR B O 1
ATOM 4708 N N . VAL B 1 208 ? -10.25 -21.156 -13.391 1 98.19 208 VAL B N 1
ATOM 4709 C CA . VAL B 1 208 ? -8.812 -21.297 -13.18 1 98.19 208 VAL B CA 1
ATOM 4710 C C . VAL B 1 208 ? -8.055 -20.781 -14.406 1 98.19 208 VAL B C 1
ATOM 4712 O O . VAL B 1 208 ? -7.062 -20.062 -14.273 1 98.19 208 VAL B O 1
ATOM 4715 N N . GLU B 1 209 ? -8.602 -21.078 -15.586 1 97.25 209 GLU B N 1
ATOM 4716 C CA . GLU B 1 209 ? -7.977 -20.625 -16.828 1 97.25 209 GLU B CA 1
ATOM 4717 C C . GLU B 1 209 ? -8.008 -19.109 -16.953 1 97.25 209 GLU B C 1
ATOM 4719 O O . GLU B 1 209 ? -7.086 -18.5 -17.5 1 97.25 209 GLU B O 1
ATOM 4724 N N . THR B 1 210 ? -9.07 -18.562 -16.453 1 97.31 210 THR B N 1
ATOM 4725 C CA . THR B 1 210 ? -9.195 -17.109 -16.5 1 97.31 210 THR B CA 1
ATOM 4726 C C . THR B 1 210 ? -8.234 -16.453 -15.523 1 97.31 210 THR B C 1
ATOM 4728 O O . THR B 1 210 ? -7.613 -15.438 -15.836 1 97.31 210 THR B O 1
ATOM 4731 N N . VAL B 1 211 ? -7.977 -17.031 -14.344 1 98 211 VAL B N 1
ATOM 4732 C CA . VAL B 1 211 ? -7.102 -16.484 -13.312 1 98 211 VAL B CA 1
ATOM 4733 C C . VAL B 1 211 ? -5.645 -16.719 -13.703 1 98 211 VAL B C 1
ATOM 4735 O O . VAL B 1 211 ? -4.816 -15.805 -13.594 1 98 211 VAL B O 1
ATOM 4738 N N . TYR B 1 212 ? -5.379 -17.969 -14.156 1 97.56 212 TYR B N 1
ATOM 4739 C CA . TYR B 1 212 ? -4.031 -18.344 -14.562 1 97.56 212 TYR B CA 1
ATOM 4740 C C . TYR B 1 212 ? -4.039 -18.984 -15.945 1 97.56 212 TYR B C 1
ATOM 4742 O O . TYR B 1 212 ? -3.965 -20.203 -16.078 1 97.56 212 TYR B O 1
ATOM 4750 N N . PRO B 1 213 ? -3.988 -18.188 -16.969 1 95.81 213 PRO B N 1
ATOM 4751 C CA . PRO B 1 213 ? -4.098 -18.719 -18.328 1 95.81 213 PRO B CA 1
ATOM 4752 C C . PRO B 1 213 ? -2.979 -19.703 -18.672 1 95.81 213 PRO B C 1
ATOM 4754 O O . PRO B 1 213 ? -1.812 -19.453 -18.359 1 95.81 213 PRO B O 1
ATOM 4757 N N . ALA B 1 214 ? -3.361 -20.844 -19.188 1 95.75 214 ALA B N 1
ATOM 4758 C CA . ALA B 1 214 ? -2.49 -21.844 -19.812 1 95.75 214 ALA B CA 1
ATOM 4759 C C . ALA B 1 214 ? -1.746 -22.656 -18.766 1 95.75 214 ALA B C 1
ATOM 4761 O O . ALA B 1 214 ? -0.923 -23.5 -19.094 1 95.75 214 ALA B O 1
ATOM 4762 N N . THR B 1 215 ? -1.96 -22.406 -17.469 1 97.31 215 THR B N 1
ATOM 4763 C CA . THR B 1 215 ? -1.218 -23.125 -16.453 1 97.31 215 THR B CA 1
ATOM 4764 C C . THR B 1 215 ? -1.641 -24.594 -16.406 1 97.31 215 THR B C 1
ATOM 4766 O O . THR B 1 215 ? -0.799 -25.484 -16.266 1 97.31 215 THR B O 1
ATOM 4769 N N . VAL B 1 216 ? -2.932 -24.859 -16.594 1 97.5 216 VAL B N 1
ATOM 4770 C CA . VAL B 1 216 ? -3.418 -26.234 -16.516 1 97.5 216 VAL B CA 1
ATOM 4771 C C . VAL B 1 216 ? -2.924 -27.031 -17.719 1 97.5 216 VAL B C 1
ATOM 4773 O O . VAL B 1 216 ? -2.455 -28.156 -17.594 1 97.5 216 VAL B O 1
ATOM 4776 N N . VAL B 1 217 ? -3.059 -26.438 -18.891 1 97 217 VAL B N 1
ATOM 4777 C CA . VAL B 1 217 ? -2.635 -27.125 -20.109 1 97 217 VAL B CA 1
ATOM 4778 C C . VAL B 1 217 ? -1.145 -27.453 -20.016 1 97 217 VAL B C 1
ATOM 4780 O O . VAL B 1 217 ? -0.729 -28.578 -20.344 1 97 217 VAL B O 1
ATOM 4783 N N . ASN B 1 218 ? -0.339 -26.531 -19.594 1 97.38 218 ASN B N 1
ATOM 4784 C CA . ASN B 1 218 ? 1.099 -26.75 -19.484 1 97.38 218 ASN B CA 1
ATOM 4785 C C . ASN B 1 218 ? 1.432 -27.781 -18.406 1 97.38 218 ASN B C 1
ATOM 4787 O O . ASN B 1 218 ? 2.338 -28.594 -18.578 1 97.38 218 ASN B O 1
ATOM 4791 N N . TRP B 1 219 ? 0.783 -27.703 -17.344 1 97.12 219 TRP B N 1
ATOM 4792 C CA . TRP B 1 219 ? 0.924 -28.703 -16.297 1 97.12 219 TRP B CA 1
ATOM 4793 C C . TRP B 1 219 ? 0.615 -30.109 -16.828 1 97.12 219 TRP B C 1
ATOM 4795 O O . TRP B 1 219 ? 1.355 -31.047 -16.578 1 97.12 219 TRP B O 1
ATOM 4805 N N . HIS B 1 220 ? -0.487 -30.203 -17.562 1 96.62 220 HIS B N 1
ATOM 4806 C CA . HIS B 1 220 ? -0.883 -31.484 -18.141 1 96.62 220 HIS B CA 1
ATOM 4807 C C . HIS B 1 220 ? 0.171 -31.984 -19.125 1 96.62 220 HIS B C 1
ATOM 4809 O O . HIS B 1 220 ? 0.551 -33.156 -19.078 1 96.62 220 HIS B O 1
ATOM 4815 N N . ARG B 1 221 ? 0.662 -31.125 -19.969 1 96.69 221 ARG B N 1
ATOM 4816 C CA . ARG B 1 221 ? 1.706 -31.5 -20.922 1 96.69 221 ARG B CA 1
ATOM 4817 C C . ARG B 1 221 ? 2.949 -32 -20.203 1 96.69 221 ARG B C 1
ATOM 4819 O O . ARG B 1 221 ? 3.562 -32.969 -20.625 1 96.69 221 ARG B O 1
ATOM 4826 N N . GLU B 1 222 ? 3.334 -31.344 -19.188 1 96.75 222 GLU B N 1
ATOM 4827 C CA . GLU B 1 222 ? 4.488 -31.75 -18.406 1 96.75 222 GLU B CA 1
ATOM 4828 C C . GLU B 1 222 ? 4.297 -33.156 -17.844 1 96.75 222 GLU B C 1
ATOM 4830 O O . GLU B 1 222 ? 5.195 -34 -17.922 1 96.75 222 GLU B O 1
ATOM 4835 N N . ARG B 1 223 ? 3.189 -33.406 -17.297 1 94 223 ARG B N 1
ATOM 4836 C CA . ARG B 1 223 ? 2.883 -34.719 -16.703 1 94 223 ARG B CA 1
ATOM 4837 C C . ARG B 1 223 ? 2.926 -35.812 -17.75 1 94 223 ARG B C 1
ATOM 4839 O O . ARG B 1 223 ? 3.25 -36.969 -17.438 1 94 223 ARG B O 1
ATOM 4846 N N . GLN B 1 224 ? 2.541 -35.469 -18.969 1 95.38 224 GLN B N 1
ATOM 4847 C CA . GLN B 1 224 ? 2.559 -36.406 -20.062 1 95.38 224 GLN B CA 1
ATOM 4848 C C . GLN B 1 224 ? 3.951 -36.531 -20.672 1 95.38 224 GLN B C 1
ATOM 4850 O O . GLN B 1 224 ? 4.168 -37.312 -21.609 1 95.38 224 GLN B O 1
ATOM 4855 N N . GLY B 1 225 ? 4.879 -35.719 -20.219 1 95.62 225 GLY B N 1
ATOM 4856 C CA . GLY B 1 225 ? 6.215 -35.719 -20.797 1 95.62 225 GLY B CA 1
ATOM 4857 C C . GLY B 1 225 ? 6.277 -35.031 -22.141 1 95.62 225 GLY B C 1
ATOM 4858 O O . GLY B 1 225 ? 7.156 -35.312 -22.953 1 95.62 225 GLY B O 1
ATOM 4859 N N . GLU B 1 226 ? 5.297 -34.094 -22.344 1 96.38 226 GLU B N 1
ATOM 4860 C CA . GLU B 1 226 ? 5.184 -33.469 -23.656 1 96.38 226 GLU B CA 1
ATOM 4861 C C . GLU B 1 226 ? 5.293 -31.953 -23.547 1 96.38 226 GLU B C 1
ATOM 4863 O O . GLU B 1 226 ? 4.812 -31.234 -24.422 1 96.38 226 GLU B O 1
ATOM 4868 N N . LEU B 1 227 ? 5.805 -31.5 -22.469 1 96.88 227 LEU B N 1
ATOM 4869 C CA . LEU B 1 227 ? 5.941 -30.062 -22.328 1 96.88 227 LEU B CA 1
ATOM 4870 C C . LEU B 1 227 ? 6.898 -29.5 -23.375 1 96.88 227 LEU B C 1
ATOM 4872 O O . LEU B 1 227 ? 8.055 -29.906 -23.453 1 96.88 227 LEU B O 1
ATOM 4876 N N . ASP B 1 228 ? 6.465 -28.656 -24.266 1 96.25 228 ASP B N 1
ATOM 4877 C CA . ASP B 1 228 ? 7.293 -28.016 -25.281 1 96.25 228 ASP B CA 1
ATOM 4878 C C . ASP B 1 228 ? 7.914 -26.719 -24.734 1 96.25 228 ASP B C 1
ATOM 4880 O O . ASP B 1 228 ? 7.23 -25.703 -24.609 1 96.25 228 ASP B O 1
ATOM 4884 N N . VAL B 1 229 ? 9.133 -26.781 -24.484 1 97 229 VAL B N 1
ATOM 4885 C CA . VAL B 1 229 ? 9.836 -25.641 -23.891 1 97 229 VAL B CA 1
ATOM 4886 C C . VAL B 1 229 ? 10.516 -24.828 -25 1 97 229 VAL B C 1
ATOM 4888 O O . VAL B 1 229 ? 11.188 -25.391 -25.875 1 97 229 VAL B O 1
ATOM 4891 N N . THR B 1 230 ? 10.266 -23.516 -25.109 1 97 230 THR B N 1
ATOM 4892 C CA . THR B 1 230 ? 10.992 -22.578 -25.938 1 97 230 THR B CA 1
ATOM 4893 C C . THR B 1 230 ? 12 -21.781 -25.109 1 97 230 THR B C 1
ATOM 4895 O O . THR B 1 230 ? 11.609 -20.953 -24.281 1 97 230 THR B O 1
ATOM 4898 N N . HIS B 1 231 ? 13.266 -22.062 -25.344 1 96.06 231 HIS B N 1
ATOM 4899 C CA . HIS B 1 231 ? 14.32 -21.5 -24.531 1 96.06 231 HIS B CA 1
ATOM 4900 C C . HIS B 1 231 ? 14.586 -20.047 -24.891 1 96.06 231 HIS B C 1
ATOM 4902 O O . HIS B 1 231 ? 13.969 -19.516 -25.828 1 96.06 231 HIS B O 1
ATOM 4908 N N . TRP B 1 232 ? 15.477 -19.375 -24.125 1 93.88 232 TRP B N 1
ATOM 4909 C CA . TRP B 1 232 ? 15.797 -17.953 -24.234 1 93.88 232 TRP B CA 1
ATOM 4910 C C . TRP B 1 232 ? 16.25 -17.609 -25.641 1 93.88 232 TRP B C 1
ATOM 4912 O O . TRP B 1 232 ? 15.688 -16.703 -26.266 1 93.88 232 TRP B O 1
ATOM 4922 N N . ARG B 1 233 ? 17.219 -18.297 -26.188 1 91 233 ARG B N 1
ATOM 4923 C CA . ARG B 1 233 ? 17.797 -17.984 -27.484 1 91 233 ARG B CA 1
ATOM 4924 C C . ARG B 1 233 ? 16.75 -18.016 -28.594 1 91 233 ARG B C 1
ATOM 4926 O O . ARG B 1 233 ? 16.703 -17.125 -29.438 1 91 233 ARG B O 1
ATOM 4933 N N . GLU B 1 234 ? 15.977 -19.062 -28.531 1 91.31 234 GLU B N 1
ATOM 4934 C CA . GLU B 1 234 ? 14.93 -19.219 -29.547 1 91.31 234 GLU B CA 1
ATOM 4935 C C . GLU B 1 234 ? 13.898 -18.094 -29.438 1 91.31 234 GLU B C 1
ATOM 4937 O O . GLU B 1 234 ? 13.492 -17.516 -30.453 1 91.31 234 GLU B O 1
ATOM 4942 N N . THR B 1 235 ? 13.414 -17.797 -28.234 1 91.56 235 THR B N 1
ATOM 4943 C CA . THR B 1 235 ? 12.438 -16.734 -28.016 1 91.56 235 THR B CA 1
ATOM 4944 C C . THR B 1 235 ? 12.977 -15.391 -28.484 1 91.56 235 THR B C 1
ATOM 4946 O O . THR B 1 235 ? 12.273 -14.633 -29.172 1 91.56 235 THR B O 1
ATOM 4949 N N . MET B 1 236 ? 14.234 -15.062 -28.141 1 88.06 236 MET B N 1
ATOM 4950 C CA . MET B 1 236 ? 14.836 -13.781 -28.484 1 88.06 236 MET B CA 1
ATOM 4951 C C . MET B 1 236 ? 15.047 -13.664 -30 1 88.06 236 MET B C 1
ATOM 4953 O O . MET B 1 236 ? 14.891 -12.586 -30.562 1 88.06 236 MET B O 1
ATOM 4957 N N . ALA B 1 237 ? 15.375 -14.781 -30.625 1 86.44 237 ALA B N 1
ATOM 4958 C CA . ALA B 1 237 ? 15.609 -14.797 -32.062 1 86.44 237 ALA B CA 1
ATOM 4959 C C . ALA B 1 237 ? 14.344 -14.445 -32.844 1 86.44 237 ALA B C 1
ATOM 4961 O O . ALA B 1 237 ? 14.406 -13.945 -33.969 1 86.44 237 ALA B O 1
ATOM 4962 N N . ARG B 1 238 ? 13.211 -14.633 -32.188 1 85.31 238 ARG B N 1
ATOM 4963 C CA . ARG B 1 238 ? 11.93 -14.398 -32.844 1 85.31 238 ARG B CA 1
ATOM 4964 C C . ARG B 1 238 ? 11.5 -12.945 -32.719 1 85.31 238 ARG B C 1
ATOM 4966 O O . ARG B 1 238 ? 10.547 -12.508 -33.344 1 85.31 238 ARG B O 1
ATOM 4973 N N . GLN B 1 239 ? 12.227 -12.297 -31.797 1 82.44 239 GLN B N 1
ATOM 4974 C CA . GLN B 1 239 ? 11.82 -10.914 -31.531 1 82.44 239 GLN B CA 1
ATOM 4975 C C . GLN B 1 239 ? 12.133 -10.016 -32.719 1 82.44 239 GLN B C 1
ATOM 4977 O O . GLN B 1 239 ? 13.164 -10.188 -33.375 1 82.44 239 GLN B O 1
ATOM 4982 N N . SER B 1 240 ? 11.281 -9.164 -33.156 1 81.56 240 SER B N 1
ATOM 4983 C CA . SER B 1 240 ? 11.438 -8.242 -34.25 1 81.56 240 SER B CA 1
ATOM 4984 C C . SER B 1 240 ? 11.078 -6.816 -33.844 1 81.56 240 SER B C 1
ATOM 4986 O O . SER B 1 240 ? 10.672 -6.574 -32.719 1 81.56 240 SER B O 1
ATOM 4988 N N . GLY B 1 241 ? 11.359 -5.852 -34.75 1 76.38 241 GLY B N 1
ATOM 4989 C CA . GLY B 1 241 ? 11.023 -4.461 -34.5 1 76.38 241 GLY B CA 1
ATOM 4990 C C . GLY B 1 241 ? 11.82 -3.871 -33.344 1 76.38 241 GLY B C 1
ATOM 4991 O O . GLY B 1 241 ? 13.047 -3.975 -33.312 1 76.38 241 GLY B O 1
ATOM 4992 N N . ILE B 1 242 ? 11.109 -3.24 -32.375 1 70.94 242 ILE B N 1
ATOM 4993 C CA . ILE B 1 242 ? 11.75 -2.561 -31.234 1 70.94 242 ILE B CA 1
ATOM 4994 C C . ILE B 1 242 ? 12.383 -3.592 -30.312 1 70.94 242 ILE B C 1
ATOM 4996 O O . ILE B 1 242 ? 13.336 -3.281 -29.578 1 70.94 242 ILE B O 1
ATOM 5000 N N . TYR B 1 243 ? 11.961 -4.824 -30.312 1 72.88 243 TYR B N 1
ATOM 5001 C CA . TYR B 1 243 ? 12.492 -5.879 -29.453 1 72.88 243 TYR B CA 1
ATOM 5002 C C . TYR B 1 243 ? 13.695 -6.555 -30.094 1 72.88 243 TYR B C 1
ATOM 5004 O O . TYR B 1 243 ? 14.406 -7.316 -29.438 1 72.88 243 TYR B O 1
ATOM 5012 N N . GLY B 1 244 ? 13.984 -6.191 -31.328 1 75.12 244 GLY B N 1
ATOM 5013 C CA . GLY B 1 244 ? 15.102 -6.789 -32.031 1 75.12 244 GLY B CA 1
ATOM 5014 C C . GLY B 1 244 ? 16.438 -6.512 -31.375 1 75.12 244 GLY B C 1
ATOM 5015 O O . GLY B 1 244 ? 17.391 -7.266 -31.562 1 75.12 244 GLY B O 1
ATOM 5016 N N . VAL B 1 245 ? 16.453 -5.512 -30.547 1 73.81 245 VAL B N 1
ATOM 5017 C CA . VAL B 1 245 ? 17.688 -5.105 -29.891 1 73.81 245 VAL B CA 1
ATOM 5018 C C . VAL B 1 245 ? 18.156 -6.211 -28.938 1 73.81 245 VAL B C 1
ATOM 5020 O O . VAL B 1 245 ? 19.359 -6.359 -28.688 1 73.81 245 VAL B O 1
ATOM 5023 N N . VAL B 1 246 ? 17.297 -7.059 -28.516 1 71.88 246 VAL B N 1
ATOM 5024 C CA . VAL B 1 246 ? 17.609 -8.094 -27.531 1 71.88 246 VAL B CA 1
ATOM 5025 C C . VAL B 1 246 ? 18.5 -9.156 -28.156 1 71.88 246 VAL B C 1
ATOM 5027 O O . VAL B 1 246 ? 19.188 -9.891 -27.453 1 71.88 246 VAL B O 1
ATOM 5030 N N . ARG B 1 247 ? 18.484 -9.133 -29.469 1 67.81 247 ARG B N 1
ATOM 5031 C CA . ARG B 1 247 ? 19.312 -10.109 -30.172 1 67.81 247 ARG B CA 1
ATOM 5032 C C . ARG B 1 247 ? 20.797 -9.805 -29.984 1 67.81 247 ARG B C 1
ATOM 5034 O O . ARG B 1 247 ? 21.641 -10.68 -30.203 1 67.81 247 ARG B O 1
ATOM 5041 N N . THR B 1 248 ? 21.031 -8.594 -29.562 1 65 248 THR B N 1
ATOM 5042 C CA . THR B 1 248 ? 22.422 -8.164 -29.469 1 65 248 THR B CA 1
ATOM 5043 C C . THR B 1 248 ? 23.016 -8.578 -28.125 1 65 248 THR B C 1
ATOM 5045 O O . THR B 1 248 ? 24.188 -8.281 -27.844 1 65 248 THR B O 1
ATOM 5048 N N . TRP B 1 249 ? 22.203 -9.242 -27.297 1 63.59 249 TRP B N 1
ATOM 5049 C CA . TRP B 1 249 ? 22.656 -9.625 -25.969 1 63.59 249 TRP B CA 1
ATOM 5050 C C . TRP B 1 249 ? 23.812 -10.617 -26.062 1 63.59 249 TRP B C 1
ATOM 5052 O O . TRP B 1 249 ? 24.688 -10.641 -25.188 1 63.59 249 TRP B O 1
ATOM 5062 N N . ASP B 1 250 ? 23.828 -11.508 -27.094 1 63.28 250 ASP B N 1
ATOM 5063 C CA . ASP B 1 250 ? 24.844 -12.547 -27.234 1 63.28 250 ASP B CA 1
ATOM 5064 C C . ASP B 1 250 ? 26.125 -11.977 -27.844 1 63.28 250 ASP B C 1
ATOM 5066 O O . ASP B 1 250 ? 26.797 -12.648 -28.641 1 63.28 250 ASP B O 1
ATOM 5070 N N . ARG B 1 251 ? 26.359 -10.758 -27.578 1 58.59 251 ARG B N 1
ATOM 5071 C CA . ARG B 1 251 ? 27.531 -10.164 -28.203 1 58.59 251 ARG B CA 1
ATOM 5072 C C . ARG B 1 251 ? 28.797 -10.961 -27.891 1 58.59 251 ARG B C 1
ATOM 5074 O O . ARG B 1 251 ? 29.875 -10.391 -27.781 1 58.59 251 ARG B O 1
ATOM 5081 N N . GLY B 1 252 ? 28.594 -12.305 -27.812 1 59.34 252 GLY B N 1
ATOM 5082 C CA . GLY B 1 252 ? 29.766 -13.141 -27.578 1 59.34 252 GLY B CA 1
ATOM 5083 C C . GLY B 1 252 ? 30.203 -13.156 -26.125 1 59.34 252 GLY B C 1
ATOM 5084 O O . GLY B 1 252 ? 31.25 -13.711 -25.797 1 59.34 252 GLY B O 1
ATOM 5085 N N . GLU B 1 253 ? 29.578 -12.414 -25.281 1 61.25 253 GLU B N 1
ATOM 5086 C CA . GLU B 1 253 ? 30.047 -12.266 -23.906 1 61.25 253 GLU B CA 1
ATOM 5087 C C . GLU B 1 253 ? 29.359 -13.266 -22.984 1 61.25 253 GLU B C 1
ATOM 5089 O O . GLU B 1 253 ? 29.375 -13.109 -21.766 1 61.25 253 GLU B O 1
ATOM 5094 N N . GLY B 1 254 ? 28.875 -14.367 -23.578 1 74.19 254 GLY B N 1
ATOM 5095 C CA . GLY B 1 254 ? 28.266 -15.367 -22.719 1 74.19 254 GLY B CA 1
ATOM 5096 C C . GLY B 1 254 ? 26.781 -15.133 -22.469 1 74.19 254 GLY B C 1
ATOM 5097 O O . GLY B 1 254 ? 26.141 -14.391 -23.203 1 74.19 254 GLY B O 1
ATOM 5098 N N . HIS B 1 255 ? 26.219 -15.953 -21.609 1 84.44 255 HIS B N 1
ATOM 5099 C CA . HIS B 1 255 ? 24.781 -15.859 -21.391 1 84.44 255 HIS B CA 1
ATOM 5100 C C . HIS B 1 255 ? 24.453 -15.25 -20.031 1 84.44 255 HIS B C 1
ATOM 5102 O O . HIS B 1 255 ? 23.391 -15.508 -19.469 1 84.44 255 HIS B O 1
ATOM 5108 N N . GLU B 1 256 ? 25.406 -14.398 -19.484 1 86.19 256 GLU B N 1
ATOM 5109 C CA . GLU B 1 256 ? 25.234 -13.773 -18.188 1 86.19 256 GLU B CA 1
ATOM 5110 C C . GLU B 1 256 ? 24.031 -12.844 -18.156 1 86.19 256 GLU B C 1
ATOM 5112 O O . GLU B 1 256 ? 23.328 -12.758 -17.156 1 86.19 256 GLU B O 1
ATOM 5117 N N . HIS B 1 257 ? 23.844 -12.18 -19.281 1 86.12 257 HIS B N 1
ATOM 5118 C CA . HIS B 1 257 ? 22.703 -11.266 -19.359 1 86.12 257 HIS B CA 1
ATOM 5119 C C . HIS B 1 257 ? 21.391 -12 -19.141 1 86.12 257 HIS B C 1
ATOM 5121 O O . HIS B 1 257 ? 20.5 -11.5 -18.453 1 86.12 257 HIS B O 1
ATOM 5127 N N . ALA B 1 258 ? 21.312 -13.18 -19.75 1 89.31 258 ALA B N 1
ATOM 5128 C CA . ALA B 1 258 ? 20.109 -13.992 -19.562 1 89.31 258 ALA B CA 1
ATOM 5129 C C . ALA B 1 258 ? 19.938 -14.406 -18.109 1 89.31 258 ALA B C 1
ATOM 5131 O O . ALA B 1 258 ? 18.812 -14.453 -17.594 1 89.31 258 ALA B O 1
ATOM 5132 N N . ASN B 1 259 ? 21.062 -14.719 -17.453 1 91.5 259 ASN B N 1
ATOM 5133 C CA . ASN B 1 259 ? 21.031 -15.055 -16.031 1 91.5 259 ASN B CA 1
ATOM 5134 C C . ASN B 1 259 ? 20.484 -13.898 -15.203 1 91.5 259 ASN B C 1
ATOM 5136 O O . ASN B 1 259 ? 19.625 -14.102 -14.336 1 91.5 259 ASN B O 1
ATOM 5140 N N . TRP B 1 260 ? 20.938 -12.68 -15.516 1 91.06 260 TRP B N 1
ATOM 5141 C CA . TRP B 1 260 ? 20.484 -11.516 -14.766 1 91.06 260 TRP B CA 1
ATOM 5142 C C . TRP B 1 260 ? 19 -11.266 -14.984 1 91.06 260 TRP B C 1
ATOM 5144 O O . TRP B 1 260 ? 18.266 -10.953 -14.039 1 91.06 260 TRP B O 1
ATOM 5154 N N . VAL B 1 261 ? 18.547 -11.414 -16.203 1 90.56 261 VAL B N 1
ATOM 5155 C CA . VAL B 1 261 ? 17.141 -11.195 -16.516 1 90.56 261 VAL B CA 1
ATOM 5156 C C . VAL B 1 261 ? 16.281 -12.234 -15.797 1 90.56 261 VAL B C 1
ATOM 5158 O O . VAL B 1 261 ? 15.258 -11.891 -15.188 1 90.56 261 VAL B O 1
ATOM 5161 N N . ALA B 1 262 ? 16.688 -13.469 -15.859 1 93.69 262 ALA B N 1
ATOM 5162 C CA . ALA B 1 262 ? 15.945 -14.539 -15.203 1 93.69 262 ALA B CA 1
ATOM 5163 C C . ALA B 1 262 ? 15.891 -14.32 -13.695 1 93.69 262 ALA B C 1
ATOM 5165 O O . ALA B 1 262 ? 14.836 -14.492 -13.078 1 93.69 262 ALA B O 1
ATOM 5166 N N . GLU B 1 263 ? 17.031 -13.984 -13.141 1 93.06 263 GLU B N 1
ATOM 5167 C CA . GLU B 1 263 ? 17.078 -13.727 -11.703 1 93.06 263 GLU B CA 1
ATOM 5168 C C . GLU B 1 263 ? 16.156 -12.562 -11.32 1 93.06 263 GLU B C 1
ATOM 5170 O O . GLU B 1 263 ? 15.523 -12.594 -10.266 1 93.06 263 GLU B O 1
ATOM 5175 N N . ALA B 1 264 ? 16.062 -11.578 -12.156 1 91.62 264 ALA B N 1
ATOM 5176 C CA . ALA B 1 264 ? 15.266 -10.383 -11.891 1 91.62 264 ALA B CA 1
ATOM 5177 C C . ALA B 1 264 ? 13.781 -10.68 -12.039 1 91.62 264 ALA B C 1
ATOM 5179 O O . ALA B 1 264 ? 12.953 -10.156 -11.289 1 91.62 264 ALA B O 1
ATOM 5180 N N . CYS B 1 265 ? 13.414 -11.547 -12.961 1 92.25 265 CYS B N 1
ATOM 5181 C CA . CYS B 1 265 ? 12.023 -11.641 -13.375 1 92.25 265 CYS B CA 1
ATOM 5182 C C . CYS B 1 265 ? 11.406 -12.961 -12.93 1 92.25 265 CYS B C 1
ATOM 5184 O O . CYS B 1 265 ? 10.195 -13.047 -12.727 1 92.25 265 CYS B O 1
ATOM 5186 N N . CYS B 1 266 ? 12.195 -13.961 -12.852 1 94.12 266 CYS B N 1
ATOM 5187 C CA . CYS B 1 266 ? 11.633 -15.305 -12.766 1 94.12 266 CYS B CA 1
ATOM 5188 C C . CYS B 1 266 ? 11.797 -15.883 -11.359 1 94.12 266 CYS B C 1
ATOM 5190 O O . CYS B 1 266 ? 11.711 -17.094 -11.172 1 94.12 266 CYS B O 1
ATOM 5192 N N . ASP B 1 267 ? 11.945 -15.156 -10.344 1 91.56 267 ASP B N 1
ATOM 5193 C CA . ASP B 1 267 ? 12.023 -15.555 -8.938 1 91.56 267 ASP B CA 1
ATOM 5194 C C . ASP B 1 267 ? 10.641 -15.836 -8.367 1 91.56 267 ASP B C 1
ATOM 5196 O O . ASP B 1 267 ? 9.648 -15.242 -8.805 1 91.56 267 ASP B O 1
ATOM 5200 N N . ASP B 1 268 ? 10.562 -16.734 -7.328 1 91.25 268 ASP B N 1
ATOM 5201 C CA . ASP B 1 268 ? 9.281 -17.125 -6.742 1 91.25 268 ASP B CA 1
ATOM 5202 C C . ASP B 1 268 ? 8.539 -15.922 -6.176 1 91.25 268 ASP B C 1
ATOM 5204 O O . ASP B 1 268 ? 7.309 -15.906 -6.141 1 91.25 268 ASP B O 1
ATOM 5208 N N . SER B 1 269 ? 9.328 -14.914 -5.809 1 89.06 269 SER B N 1
ATOM 5209 C CA . SER B 1 269 ? 8.695 -13.711 -5.27 1 89.06 269 SER B CA 1
ATOM 5210 C C . SER B 1 269 ? 8.039 -12.891 -6.375 1 89.06 269 SER B C 1
ATOM 5212 O O . SER B 1 269 ? 7.227 -12.008 -6.094 1 89.06 269 SER B O 1
ATOM 5214 N N . GLN B 1 270 ? 8.375 -13.25 -7.648 1 89.5 270 GLN B N 1
ATOM 5215 C CA . GLN B 1 270 ? 7.852 -12.469 -8.766 1 89.5 270 GLN B CA 1
ATOM 5216 C C . GLN B 1 270 ? 6.805 -13.266 -9.539 1 89.5 270 GLN B C 1
ATOM 5218 O O . GLN B 1 270 ? 5.902 -12.68 -10.148 1 89.5 270 GLN B O 1
ATOM 5223 N N . CYS B 1 271 ? 6.957 -14.508 -9.539 1 94 271 CYS B N 1
ATOM 5224 C CA . CYS B 1 271 ? 6.105 -15.336 -10.391 1 94 271 CYS B CA 1
ATOM 5225 C C . CYS B 1 271 ? 5.875 -16.703 -9.773 1 94 271 CYS B C 1
ATOM 5227 O O . CYS B 1 271 ? 6.812 -17.328 -9.266 1 94 271 CYS B O 1
ATOM 5229 N N . LEU B 1 272 ? 4.613 -17.219 -9.891 1 96.56 272 LEU B N 1
ATOM 5230 C CA . LEU B 1 272 ? 4.223 -18.484 -9.297 1 96.56 272 LEU B CA 1
ATOM 5231 C C . LEU B 1 272 ? 4.66 -19.656 -10.172 1 96.56 272 LEU B C 1
ATOM 5233 O O . LEU B 1 272 ? 4.586 -20.812 -9.75 1 96.56 272 LEU B O 1
ATOM 5237 N N . LYS B 1 273 ? 5.133 -19.406 -11.352 1 96.69 273 LYS B N 1
ATOM 5238 C CA . LYS B 1 273 ? 5.566 -20.469 -12.258 1 96.69 273 LYS B CA 1
ATOM 5239 C C . LYS B 1 273 ? 7.004 -20.891 -11.969 1 96.69 273 LYS B C 1
ATOM 5241 O O . LYS B 1 273 ? 7.793 -20.094 -11.445 1 96.69 273 LYS B O 1
ATOM 5246 N N . ARG B 1 274 ? 7.301 -22.094 -12.312 1 97.38 274 ARG B N 1
ATOM 5247 C CA . ARG B 1 274 ? 8.664 -22.609 -12.312 1 97.38 274 ARG B CA 1
ATOM 5248 C C . ARG B 1 274 ? 9.281 -22.531 -13.703 1 97.38 274 ARG B C 1
ATOM 5250 O O . ARG B 1 274 ? 8.773 -23.109 -14.656 1 97.38 274 ARG B O 1
ATOM 5257 N N . ARG B 1 275 ? 10.344 -21.812 -13.836 1 97.56 275 ARG B N 1
ATOM 5258 C CA . ARG B 1 275 ? 10.969 -21.609 -15.141 1 97.56 275 ARG B CA 1
ATOM 5259 C C . ARG B 1 275 ? 11.555 -22.922 -15.664 1 97.56 275 ARG B C 1
ATOM 5261 O O . ARG B 1 275 ? 12.43 -23.516 -15.031 1 97.56 275 ARG B O 1
ATOM 5268 N N . GLU B 1 276 ? 11.094 -23.359 -16.797 1 97.56 276 GLU B N 1
ATOM 5269 C CA . GLU B 1 276 ? 11.617 -24.562 -17.422 1 97.56 276 GLU B CA 1
ATOM 5270 C C . GLU B 1 276 ? 12.539 -24.219 -18.594 1 97.56 276 GLU B C 1
ATOM 5272 O O . GLU B 1 276 ? 13.328 -25.062 -19.031 1 97.56 276 GLU B O 1
ATOM 5277 N N . TRP B 1 277 ? 12.383 -22.969 -19.094 1 96.94 277 TRP B N 1
ATOM 5278 C CA . TRP B 1 277 ? 13.266 -22.594 -20.188 1 96.94 277 TRP B CA 1
ATOM 5279 C C . TRP B 1 277 ? 14.664 -22.25 -19.656 1 96.94 277 TRP B C 1
ATOM 5281 O O . TRP B 1 277 ? 14.812 -21.797 -18.516 1 96.94 277 TRP B O 1
ATOM 5291 N N . GLU B 1 278 ? 15.648 -22.547 -20.438 1 96.5 278 GLU B N 1
ATOM 5292 C CA . GLU B 1 278 ? 17.062 -22.297 -20.203 1 96.5 278 GLU B CA 1
ATOM 5293 C C . GLU B 1 278 ? 17.656 -21.391 -21.281 1 96.5 278 GLU B C 1
ATOM 5295 O O . GLU B 1 278 ? 16.922 -20.656 -21.953 1 96.5 278 GLU B O 1
ATOM 5300 N N . TYR B 1 279 ? 18.953 -21.297 -21.266 1 94.38 279 TYR B N 1
ATOM 5301 C CA . TYR B 1 279 ? 19.547 -20.484 -22.312 1 94.38 279 TYR B CA 1
ATOM 5302 C C . TYR B 1 279 ? 19.266 -21.094 -23.688 1 94.38 279 TYR B C 1
ATOM 5304 O O . TYR B 1 279 ? 18.781 -20.406 -24.594 1 94.38 279 TYR B O 1
ATOM 5312 N N . ASP B 1 280 ? 19.594 -22.281 -23.906 1 93.06 280 ASP B N 1
ATOM 5313 C CA . ASP B 1 280 ? 19.25 -23.125 -25.047 1 93.06 280 ASP B CA 1
ATOM 5314 C C . ASP B 1 280 ? 19.172 -24.609 -24.641 1 93.06 280 ASP B C 1
ATOM 5316 O O . ASP B 1 280 ? 19.203 -24.922 -23.453 1 93.06 280 ASP B O 1
ATOM 5320 N N . ASP B 1 281 ? 19.062 -25.484 -25.594 1 93.56 281 ASP B N 1
ATOM 5321 C CA . ASP B 1 281 ? 18.844 -26.906 -25.312 1 93.56 281 ASP B CA 1
ATOM 5322 C C . ASP B 1 281 ? 20.062 -27.516 -24.625 1 93.56 281 ASP B C 1
ATOM 5324 O O . ASP B 1 281 ? 19.938 -28.5 -23.891 1 93.56 281 ASP B O 1
ATOM 5328 N N . GLU B 1 282 ? 21.188 -26.891 -24.75 1 94.31 282 GLU B N 1
ATOM 5329 C CA . GLU B 1 282 ? 22.422 -27.5 -24.266 1 94.31 282 GLU B CA 1
ATOM 5330 C C . GLU B 1 282 ? 23 -26.703 -23.094 1 94.31 282 GLU B C 1
ATOM 5332 O O . GLU B 1 282 ? 23.906 -27.188 -22.406 1 94.31 282 GLU B O 1
ATOM 5337 N N . THR B 1 283 ? 22.547 -25.516 -22.953 1 93.69 283 THR B N 1
ATOM 5338 C CA . THR B 1 283 ? 23.141 -24.641 -21.953 1 93.69 283 THR B CA 1
ATOM 5339 C C . THR B 1 283 ? 22.094 -24.219 -20.922 1 93.69 283 THR B C 1
ATOM 5341 O O . THR B 1 283 ? 21.141 -23.5 -21.25 1 93.69 283 THR B O 1
ATOM 5344 N N . ASP B 1 284 ? 22.312 -24.594 -19.688 1 94.62 284 ASP B N 1
ATOM 5345 C CA . ASP B 1 284 ? 21.438 -24.203 -18.594 1 94.62 284 ASP B CA 1
ATOM 5346 C C . ASP B 1 284 ? 21.781 -22.797 -18.078 1 94.62 284 ASP B C 1
ATOM 5348 O O . ASP B 1 284 ? 22.938 -22.359 -18.188 1 94.62 284 ASP B O 1
ATOM 5352 N N . LEU B 1 285 ? 20.797 -22.109 -17.578 1 94.75 285 LEU B N 1
ATOM 5353 C CA . LEU B 1 285 ? 21.062 -20.891 -16.812 1 94.75 285 LEU B CA 1
ATOM 5354 C C . LEU B 1 285 ? 21.578 -21.234 -15.414 1 94.75 285 LEU B C 1
ATOM 5356 O O . LEU B 1 285 ? 21.281 -22.297 -14.883 1 94.75 285 LEU B O 1
ATOM 5360 N N . ASP B 1 286 ? 22.344 -20.359 -14.812 1 91.75 286 ASP B N 1
ATOM 5361 C CA . ASP B 1 286 ? 22.938 -20.594 -13.5 1 91.75 286 ASP B CA 1
ATOM 5362 C C . ASP B 1 286 ? 21.922 -20.328 -12.391 1 91.75 286 ASP B C 1
ATOM 5364 O O . ASP B 1 286 ? 22.125 -20.75 -11.25 1 91.75 286 ASP B O 1
ATOM 5368 N N . VAL B 1 287 ? 20.859 -19.641 -12.695 1 92.38 287 VAL B N 1
ATOM 5369 C CA . VAL B 1 287 ? 19.875 -19.203 -11.711 1 92.38 287 VAL B CA 1
ATOM 5370 C C . VAL B 1 287 ? 18.797 -20.281 -11.562 1 92.38 287 VAL B C 1
ATOM 5372 O O . VAL B 1 287 ? 18.359 -20.859 -12.555 1 92.38 287 VAL B O 1
ATOM 5375 N N . ASP B 1 288 ? 18.328 -20.531 -10.312 1 92.19 288 ASP B N 1
ATOM 5376 C CA . ASP B 1 288 ? 17.281 -21.5 -10.023 1 92.19 288 ASP B CA 1
ATOM 5377 C C . ASP B 1 288 ? 15.969 -21.094 -10.695 1 92.19 288 ASP B C 1
ATOM 5379 O O . ASP B 1 288 ? 15.633 -19.906 -10.75 1 92.19 288 ASP B O 1
ATOM 5383 N N . GLY B 1 289 ? 15.234 -22.016 -11.203 1 93.12 289 GLY B N 1
ATOM 5384 C CA . GLY B 1 289 ? 14 -21.75 -11.93 1 93.12 289 GLY B CA 1
ATOM 5385 C C . GLY B 1 289 ? 12.805 -21.562 -11.023 1 93.12 289 GLY B C 1
ATOM 5386 O O . GLY B 1 289 ? 11.711 -21.234 -11.492 1 93.12 289 GLY B O 1
ATOM 5387 N N . GLY B 1 290 ? 12.992 -21.75 -9.688 1 92 290 GLY B N 1
ATOM 5388 C CA . GLY B 1 290 ? 11.891 -21.594 -8.75 1 92 290 GLY B CA 1
ATOM 5389 C C . GLY B 1 290 ? 11.18 -22.906 -8.438 1 92 290 GLY B C 1
ATOM 5390 O O . GLY B 1 290 ? 11.516 -23.953 -9 1 92 290 GLY B O 1
ATOM 5391 N N . ASP B 1 291 ? 10.133 -22.844 -7.57 1 91.06 291 ASP B N 1
ATOM 5392 C CA . ASP B 1 291 ? 9.453 -24.016 -7.051 1 91.06 291 ASP B CA 1
ATOM 5393 C C . ASP B 1 291 ? 7.965 -23.984 -7.387 1 91.06 291 ASP B C 1
ATOM 5395 O O . ASP B 1 291 ? 7.172 -24.719 -6.789 1 91.06 291 ASP B O 1
ATOM 5399 N N . GLY B 1 292 ? 7.625 -23.203 -8.32 1 89.19 292 GLY B N 1
ATOM 5400 C CA . GLY B 1 292 ? 6.215 -23.078 -8.664 1 89.19 292 GLY B CA 1
ATOM 5401 C C . GLY B 1 292 ? 5.605 -24.391 -9.148 1 89.19 292 GLY B C 1
ATOM 5402 O O . GLY B 1 292 ? 6.305 -25.234 -9.703 1 89.19 292 GLY B O 1
ATOM 5403 N N . VAL B 1 293 ? 4.289 -24.578 -8.953 1 85.69 293 VAL B N 1
ATOM 5404 C CA . VAL B 1 293 ? 3.59 -25.828 -9.273 1 85.69 293 VAL B CA 1
ATOM 5405 C C . VAL B 1 293 ? 3.461 -25.969 -10.789 1 85.69 293 VAL B C 1
ATOM 5407 O O . VAL B 1 293 ? 3.594 -27.078 -11.32 1 85.69 293 VAL B O 1
ATOM 5410 N N . PHE B 1 294 ? 3.174 -24.891 -11.469 1 92.25 294 PHE B N 1
ATOM 5411 C CA . PHE B 1 294 ? 3.008 -25.031 -12.914 1 92.25 294 PHE B CA 1
ATOM 5412 C C . PHE B 1 294 ? 4.188 -24.422 -13.656 1 92.25 294 PHE B C 1
ATOM 5414 O O . PHE B 1 294 ? 4.77 -23.438 -13.203 1 92.25 294 PHE B O 1
ATOM 5421 N N . PRO B 1 295 ? 4.59 -25.031 -14.773 1 97.19 295 PRO B N 1
ATOM 5422 C CA . PRO B 1 295 ? 5.82 -24.719 -15.5 1 97.19 295 PRO B CA 1
ATOM 5423 C C . PRO B 1 295 ? 5.688 -23.484 -16.391 1 97.19 295 PRO B C 1
ATOM 5425 O O . PRO B 1 295 ? 4.605 -23.219 -16.922 1 97.19 295 PRO B O 1
ATOM 5428 N N . CYS B 1 296 ? 6.734 -22.734 -16.469 1 97.69 296 CYS B N 1
ATOM 5429 C CA . CYS B 1 296 ? 6.902 -21.672 -17.453 1 97.69 296 CYS B CA 1
ATOM 5430 C C . CYS B 1 296 ? 7.73 -22.141 -18.641 1 97.69 296 CYS B C 1
ATOM 5432 O O . CYS B 1 296 ? 8.945 -22.328 -18.516 1 97.69 296 CYS B O 1
ATOM 5434 N N . ARG B 1 297 ? 7.16 -22.312 -19.734 1 97.31 297 ARG B N 1
ATOM 5435 C CA . ARG B 1 297 ? 7.809 -23.031 -20.828 1 97.31 297 ARG B CA 1
ATOM 5436 C C . ARG B 1 297 ? 8.516 -22.062 -21.781 1 97.31 297 ARG B C 1
ATOM 5438 O O . ARG B 1 297 ? 9.156 -22.484 -22.75 1 97.31 297 ARG B O 1
ATOM 5445 N N . GLU B 1 298 ? 8.328 -20.75 -21.594 1 96.25 298 GLU B N 1
ATOM 5446 C CA . GLU B 1 298 ? 8.906 -19.75 -22.5 1 96.25 298 GLU B CA 1
ATOM 5447 C C . GLU B 1 298 ? 9.039 -18.391 -21.797 1 96.25 298 GLU B C 1
ATOM 5449 O O . GLU B 1 298 ? 8.203 -18.031 -20.953 1 96.25 298 GLU B O 1
ATOM 5454 N N . PRO B 1 299 ? 10.164 -17.594 -22.125 1 93.94 299 PRO B N 1
ATOM 5455 C CA . PRO B 1 299 ? 10.203 -16.219 -21.609 1 93.94 299 PRO B CA 1
ATOM 5456 C C . PRO B 1 299 ? 8.93 -15.445 -21.891 1 93.94 299 PRO B C 1
ATOM 5458 O O . PRO B 1 299 ? 8.508 -15.344 -23.047 1 93.94 299 PRO B O 1
ATOM 5461 N N . CYS B 1 300 ? 8.32 -14.93 -20.891 1 93.94 300 CYS B N 1
ATOM 5462 C CA . CYS B 1 300 ? 7.039 -14.25 -21.031 1 93.94 300 CYS B CA 1
ATOM 5463 C C . CYS B 1 300 ? 7.238 -12.789 -21.422 1 93.94 300 CYS B C 1
ATOM 5465 O O . CYS B 1 300 ? 8.367 -12.359 -21.672 1 93.94 300 CYS B O 1
ATOM 5467 N N . SER B 1 301 ? 6.133 -12.023 -21.531 1 88.12 301 SER B N 1
ATOM 5468 C CA . SER B 1 301 ? 6.168 -10.641 -22 1 88.12 301 SER B CA 1
ATOM 5469 C C . SER B 1 301 ? 6.945 -9.75 -21.031 1 88.12 301 SER B C 1
ATOM 5471 O O . SER B 1 301 ? 7.621 -8.812 -21.453 1 88.12 301 SER B O 1
ATOM 5473 N N . VAL B 1 302 ? 6.887 -10.086 -19.734 1 88.88 302 VAL B N 1
ATOM 5474 C CA . VAL B 1 302 ? 7.609 -9.312 -18.734 1 88.88 302 VAL B CA 1
ATOM 5475 C C . VAL B 1 302 ? 9.117 -9.492 -18.922 1 88.88 302 VAL B C 1
ATOM 5477 O O . VAL B 1 302 ? 9.867 -8.516 -18.906 1 88.88 302 VAL B O 1
ATOM 5480 N N . VAL B 1 303 ? 9.5 -10.727 -19.172 1 90.44 303 VAL B N 1
ATOM 5481 C CA . VAL B 1 303 ? 10.906 -11.039 -19.406 1 90.44 303 VAL B CA 1
ATOM 5482 C C . VAL B 1 303 ? 11.383 -10.344 -20.672 1 90.44 303 VAL B C 1
ATOM 5484 O O . VAL B 1 303 ? 12.43 -9.688 -20.672 1 90.44 303 VAL B O 1
ATOM 5487 N N . VAL B 1 304 ? 10.625 -10.445 -21.719 1 88 304 VAL B N 1
ATOM 5488 C CA . VAL B 1 304 ? 11.016 -9.883 -23.016 1 88 304 VAL B CA 1
ATOM 5489 C C . VAL B 1 304 ? 11.086 -8.359 -22.906 1 88 304 VAL B C 1
ATOM 5491 O O . VAL B 1 304 ? 12.039 -7.742 -23.391 1 88 304 VAL B O 1
ATOM 5494 N N . SER B 1 305 ? 10.109 -7.766 -22.297 1 85.5 305 SER B N 1
ATOM 5495 C CA . SER B 1 305 ? 10.102 -6.316 -22.125 1 85.5 305 SER B CA 1
ATOM 5496 C C . SER B 1 305 ? 11.273 -5.855 -21.281 1 85.5 305 SER B C 1
ATOM 5498 O O . SER B 1 305 ? 11.938 -4.867 -21.609 1 85.5 305 SER B O 1
ATOM 5500 N N . GLY B 1 306 ? 11.5 -6.578 -20.156 1 85.31 306 GLY B N 1
ATOM 5501 C CA . GLY B 1 306 ? 12.656 -6.281 -19.328 1 85.31 306 GLY B CA 1
ATOM 5502 C C . GLY B 1 306 ? 13.969 -6.398 -20.078 1 85.31 306 GLY B C 1
ATOM 5503 O O . GLY B 1 306 ? 14.812 -5.5 -20.016 1 85.31 306 GLY B O 1
ATOM 5504 N N . ALA B 1 307 ? 14.094 -7.488 -20.797 1 85.62 307 ALA B N 1
ATOM 5505 C CA . ALA B 1 307 ? 15.305 -7.73 -21.562 1 85.62 307 ALA B CA 1
ATOM 5506 C C . ALA B 1 307 ? 15.562 -6.598 -22.547 1 85.62 307 ALA B C 1
ATOM 5508 O O . ALA B 1 307 ? 16.703 -6.148 -22.719 1 85.62 307 ALA B O 1
ATOM 5509 N N . ARG B 1 308 ? 14.547 -6.156 -23.234 1 83.69 308 ARG B N 1
ATOM 5510 C CA . ARG B 1 308 ? 14.68 -5.066 -24.188 1 83.69 308 ARG B CA 1
ATOM 5511 C C . ARG B 1 308 ? 15.219 -3.809 -23.531 1 83.69 308 ARG B C 1
ATOM 5513 O O . ARG B 1 308 ? 16.172 -3.203 -24.016 1 83.69 308 ARG B O 1
ATOM 5520 N N . LYS B 1 309 ? 14.641 -3.445 -22.453 1 80.81 309 LYS B N 1
ATOM 5521 C CA . LYS B 1 309 ? 15.016 -2.221 -21.75 1 80.81 309 LYS B CA 1
ATOM 5522 C C . LYS B 1 309 ? 16.438 -2.314 -21.203 1 80.81 309 LYS B C 1
ATOM 5524 O O . LYS B 1 309 ? 17.219 -1.362 -21.312 1 80.81 309 LYS B O 1
ATOM 5529 N N . TRP B 1 310 ? 16.828 -3.455 -20.75 1 83.62 310 TRP B N 1
ATOM 5530 C CA . TRP B 1 310 ? 18.109 -3.605 -20.062 1 83.62 310 TRP B CA 1
ATOM 5531 C C . TRP B 1 310 ? 19.234 -3.814 -21.062 1 83.62 310 TRP B C 1
ATOM 5533 O O . TRP B 1 310 ? 20.391 -3.533 -20.75 1 83.62 310 TRP B O 1
ATOM 5543 N N . THR B 1 311 ? 18.906 -4.332 -22.188 1 79.75 311 THR B N 1
ATOM 5544 C CA . THR B 1 311 ? 19.906 -4.406 -23.25 1 79.75 311 THR B CA 1
ATOM 5545 C C . THR B 1 311 ? 20.422 -3.018 -23.594 1 79.75 311 THR B C 1
ATOM 5547 O O . THR B 1 311 ? 21.625 -2.836 -23.812 1 79.75 311 THR B O 1
ATOM 5550 N N . ARG B 1 312 ? 19.578 -2.061 -23.594 1 76.69 312 ARG B N 1
ATOM 5551 C CA . ARG B 1 312 ? 20 -0.689 -23.875 1 76.69 312 ARG B CA 1
ATOM 5552 C C . ARG 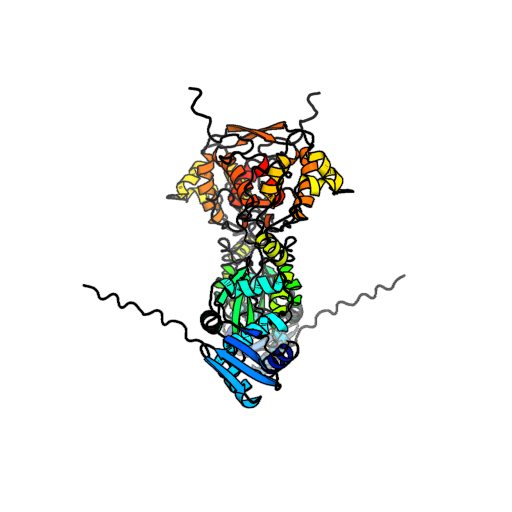B 1 312 ? 20.906 -0.162 -22.766 1 76.69 312 ARG B C 1
ATOM 5554 O O . ARG B 1 312 ? 21.906 0.499 -23.047 1 76.69 312 ARG B O 1
ATOM 5561 N N . LEU B 1 313 ? 20.672 -0.543 -21.562 1 78.75 313 LEU B N 1
ATOM 5562 C CA . LEU B 1 313 ? 21.469 -0.136 -20.422 1 78.75 313 LEU B CA 1
ATOM 5563 C C . LEU B 1 313 ? 22.844 -0.792 -20.469 1 78.75 313 LEU B C 1
ATOM 5565 O O . LEU B 1 313 ? 23.859 -0.168 -20.109 1 78.75 313 LEU B O 1
ATOM 5569 N N . GLU B 1 314 ? 22.891 -2.004 -21.016 1 78.94 314 GLU B N 1
ATOM 5570 C CA . GLU B 1 314 ? 24.109 -2.793 -21.031 1 78.94 314 GLU B CA 1
ATOM 5571 C C . GLU B 1 314 ? 25.078 -2.291 -22.094 1 78.94 314 GLU B C 1
ATOM 5573 O O . GLU B 1 314 ? 26.25 -2.654 -22.109 1 78.94 314 GLU B O 1
ATOM 5578 N N . SER B 1 315 ? 24.594 -1.409 -22.906 1 81.12 315 SER B N 1
ATOM 5579 C CA . SER B 1 315 ? 25.469 -0.864 -23.953 1 81.12 315 SER B CA 1
ATOM 5580 C C . SER B 1 315 ? 26.391 0.211 -23.375 1 81.12 315 SER B C 1
ATOM 5582 O O . SER B 1 315 ? 27.406 0.548 -23.984 1 81.12 315 SER B O 1
ATOM 5584 N N . GLU B 1 316 ? 26.094 0.654 -22.188 1 86.69 316 GLU B N 1
ATOM 5585 C CA . GLU B 1 316 ? 26.922 1.661 -21.531 1 86.69 316 GLU B CA 1
ATOM 5586 C C . GLU B 1 316 ? 28.188 1.04 -20.938 1 86.69 316 GLU B C 1
ATOM 5588 O O . GLU B 1 316 ? 28.141 -0.061 -20.391 1 86.69 316 GLU B O 1
ATOM 5593 N N . GLN B 1 317 ? 29.297 1.757 -21.094 1 88.88 317 GLN B N 1
ATOM 5594 C CA . GLN B 1 317 ? 30.562 1.278 -20.531 1 88.88 317 GLN B CA 1
ATOM 5595 C C . GLN B 1 317 ? 30.641 1.565 -19.031 1 88.88 317 GLN B C 1
ATOM 5597 O O . GLN B 1 317 ? 30.25 2.648 -18.578 1 88.88 317 GLN B O 1
ATOM 5602 N N . SER B 1 318 ? 31.062 0.545 -18.328 1 91.94 318 SER B N 1
ATOM 5603 C CA . SER B 1 318 ? 31.219 0.715 -16.891 1 91.94 318 SER B CA 1
ATOM 5604 C C . SER B 1 318 ? 32.406 1.638 -16.562 1 91.94 318 SER B C 1
ATOM 5606 O O . SER B 1 318 ? 33.344 1.757 -17.344 1 91.94 318 SER B O 1
ATOM 5608 N N . ARG B 1 319 ? 32.219 2.375 -15.438 1 94.31 319 ARG B N 1
ATOM 5609 C CA . ARG B 1 319 ? 33.25 3.234 -14.883 1 94.31 319 ARG B CA 1
ATOM 5610 C C . ARG B 1 319 ? 33.375 3.055 -13.367 1 94.31 319 ARG B C 1
ATOM 5612 O O . ARG B 1 319 ? 32.438 2.514 -12.742 1 94.31 319 ARG B O 1
ATOM 5619 N N . THR B 1 320 ? 34.562 3.354 -12.898 1 95.75 320 THR B N 1
ATOM 5620 C CA . THR B 1 320 ? 34.75 3.312 -11.453 1 95.75 320 THR B CA 1
ATOM 5621 C C . THR B 1 320 ? 34.281 4.617 -10.805 1 95.75 320 THR B C 1
ATOM 5623 O O . THR B 1 320 ? 34.719 5.699 -11.203 1 95.75 320 THR B O 1
ATOM 5626 N N . TYR B 1 321 ? 33.344 4.516 -9.953 1 96.88 321 TYR B N 1
ATOM 5627 C CA . TYR B 1 321 ? 32.875 5.66 -9.18 1 96.88 321 TYR B CA 1
ATOM 5628 C C . TYR B 1 321 ? 33.344 5.559 -7.73 1 96.88 321 TYR B C 1
ATOM 5630 O O . TYR B 1 321 ? 33.281 4.48 -7.133 1 96.88 321 TYR B O 1
ATOM 5638 N N . GLU B 1 322 ? 33.781 6.648 -7.176 1 96.81 322 GLU B N 1
ATOM 5639 C CA . GLU B 1 322 ? 34.219 6.715 -5.785 1 96.81 322 GLU B CA 1
ATOM 5640 C C . GLU B 1 322 ? 33.219 7.477 -4.926 1 96.81 322 GLU B C 1
ATOM 5642 O O . GLU B 1 322 ? 32.781 8.578 -5.281 1 96.81 322 GLU B O 1
ATOM 5647 N N . PHE B 1 323 ? 32.844 6.844 -3.803 1 96.69 323 PHE B N 1
ATOM 5648 C CA . PHE B 1 323 ? 31.891 7.465 -2.875 1 96.69 323 PHE B CA 1
ATOM 5649 C C . PHE B 1 323 ? 32.469 7.523 -1.47 1 96.69 323 PHE B C 1
ATOM 5651 O O . PHE B 1 323 ? 33.062 6.551 -0.996 1 96.69 323 PHE B O 1
ATOM 5658 N N . GLU B 1 324 ? 32.406 8.703 -0.84 1 95.94 324 GLU B N 1
ATOM 5659 C CA . GLU B 1 324 ? 32.719 8.828 0.58 1 95.94 324 GLU B CA 1
ATOM 5660 C C . GLU B 1 324 ? 31.531 8.438 1.447 1 95.94 324 GLU B C 1
ATOM 5662 O O . GLU B 1 324 ? 30.5 9.109 1.438 1 95.94 324 GLU B O 1
ATOM 5667 N N . LEU B 1 325 ? 31.625 7.281 2.154 1 96.12 325 LEU B N 1
ATOM 5668 C CA . LEU B 1 325 ? 30.562 6.746 3 1 96.12 325 LEU B CA 1
ATOM 5669 C C . LEU B 1 325 ? 31.141 6.148 4.281 1 96.12 325 LEU B C 1
ATOM 5671 O O . LEU B 1 325 ? 32.281 5.73 4.309 1 96.12 325 LEU B O 1
ATOM 5675 N N . THR B 1 326 ? 30.375 6.219 5.371 1 94 326 THR B N 1
ATOM 5676 C CA . THR B 1 326 ? 30.703 5.352 6.5 1 94 326 THR B CA 1
ATOM 5677 C C . THR B 1 326 ? 30.344 3.902 6.191 1 94 326 THR B C 1
ATOM 5679 O O . THR B 1 326 ? 29.578 3.631 5.27 1 94 326 THR B O 1
ATOM 5682 N N . PRO B 1 327 ? 30.953 2.941 6.934 1 94.38 327 PRO B N 1
ATOM 5683 C CA . PRO B 1 327 ? 30.578 1.543 6.711 1 94.38 327 PRO B CA 1
ATOM 5684 C C . PRO B 1 327 ? 29.078 1.314 6.812 1 94.38 327 PRO B C 1
ATOM 5686 O O . PRO B 1 327 ? 28.5 0.622 5.973 1 94.38 327 PRO B O 1
ATOM 5689 N N . SER B 1 328 ? 28.406 1.916 7.758 1 93.94 328 SER B N 1
ATOM 5690 C CA . SER B 1 328 ? 26.969 1.769 7.918 1 93.94 328 SER B CA 1
ATOM 5691 C C . SER B 1 328 ? 26.219 2.387 6.742 1 93.94 328 SER B C 1
ATOM 5693 O O . SER B 1 328 ? 25.172 1.873 6.324 1 93.94 328 SER B O 1
ATOM 5695 N N . GLU B 1 329 ? 26.688 3.521 6.246 1 95.69 329 GLU B N 1
ATOM 5696 C CA . GLU B 1 329 ? 26.062 4.152 5.086 1 95.69 329 GLU B CA 1
ATOM 5697 C C . GLU B 1 329 ? 26.219 3.285 3.84 1 95.69 329 GLU B C 1
ATOM 5699 O O . GLU B 1 329 ? 25.297 3.186 3.031 1 95.69 329 GLU B O 1
ATOM 5704 N N . LYS B 1 330 ? 27.391 2.688 3.643 1 97 330 LYS B N 1
ATOM 5705 C CA . LYS B 1 330 ? 27.625 1.77 2.531 1 97 330 LYS B CA 1
ATOM 5706 C C . LYS B 1 330 ? 26.641 0.596 2.58 1 97 330 LYS B C 1
ATOM 5708 O O . LYS B 1 330 ? 26.016 0.269 1.577 1 97 330 LYS B O 1
ATOM 5713 N N . GLU B 1 331 ? 26.531 0.048 3.762 1 96.25 331 GLU B N 1
ATOM 5714 C CA . GLU B 1 331 ? 25.578 -1.042 3.957 1 96.25 331 GLU B CA 1
ATOM 5715 C C . GLU B 1 331 ? 24.141 -0.566 3.744 1 96.25 331 GLU B C 1
ATOM 5717 O O . GLU B 1 331 ? 23.297 -1.316 3.244 1 96.25 331 GLU B O 1
ATOM 5722 N N . GLN B 1 332 ? 23.859 0.657 4.152 1 96.44 332 GLN B N 1
ATOM 5723 C CA . GLN B 1 332 ? 22.531 1.21 3.984 1 96.44 332 GLN B CA 1
ATOM 5724 C C . GLN B 1 332 ? 22.156 1.331 2.51 1 96.44 332 GLN B C 1
ATOM 5726 O O . GLN B 1 332 ? 21.031 1.008 2.115 1 96.44 332 GLN B O 1
ATOM 5731 N N . VAL B 1 333 ? 23.094 1.804 1.666 1 97 333 VAL B N 1
ATOM 5732 C CA . VAL B 1 333 ? 22.844 1.907 0.232 1 97 333 VAL B CA 1
ATOM 5733 C C . VAL B 1 333 ? 22.453 0.541 -0.324 1 97 333 VAL B C 1
ATOM 5735 O O . VAL B 1 333 ? 21.469 0.423 -1.058 1 97 333 VAL B O 1
ATOM 5738 N N . GLU B 1 334 ? 23.172 -0.479 0.095 1 98 334 GLU B N 1
ATOM 5739 C CA . GLU B 1 334 ? 22.891 -1.843 -0.347 1 98 334 GLU B CA 1
ATOM 5740 C C . GLU B 1 334 ? 21.547 -2.334 0.184 1 98 334 GLU B C 1
ATOM 5742 O O . GLU B 1 334 ? 20.781 -2.949 -0.551 1 98 334 GLU B O 1
ATOM 5747 N N . ALA B 1 335 ? 21.25 -2.018 1.419 1 96.94 335 ALA B N 1
ATOM 5748 C CA . ALA B 1 335 ? 19.984 -2.434 2.035 1 96.94 335 ALA B CA 1
ATOM 5749 C C . ALA B 1 335 ? 18.797 -1.762 1.358 1 96.94 335 ALA B C 1
ATOM 5751 O O . ALA B 1 335 ? 17.734 -2.365 1.223 1 96.94 335 ALA B O 1
ATOM 5752 N N . VAL B 1 336 ? 18.984 -0.476 1.012 1 97.31 336 VAL B N 1
ATOM 5753 C CA . VAL B 1 336 ? 17.922 0.254 0.321 1 97.31 336 VAL B CA 1
ATOM 5754 C C . VAL B 1 336 ? 17.641 -0.403 -1.027 1 97.31 336 VAL B C 1
ATOM 5756 O O . VAL B 1 336 ? 16.484 -0.624 -1.384 1 97.31 336 VAL B O 1
ATOM 5759 N N . ILE B 1 337 ? 18.688 -0.762 -1.771 1 97.06 337 ILE B N 1
ATOM 5760 C CA . ILE B 1 337 ? 18.516 -1.44 -3.053 1 97.06 337 ILE B CA 1
ATOM 5761 C C . ILE B 1 337 ? 17.828 -2.783 -2.844 1 97.06 337 ILE B C 1
ATOM 5763 O O . ILE B 1 337 ? 16.875 -3.113 -3.553 1 97.06 337 ILE B O 1
ATOM 5767 N N . ASP B 1 338 ? 18.219 -3.508 -1.791 1 96.31 338 ASP B N 1
ATOM 5768 C CA . ASP B 1 338 ? 17.641 -4.809 -1.48 1 96.31 338 ASP B CA 1
ATOM 5769 C C . ASP B 1 338 ? 16.156 -4.676 -1.154 1 96.31 338 ASP B C 1
ATOM 5771 O O . ASP B 1 338 ? 15.336 -5.48 -1.61 1 96.31 338 ASP B O 1
ATOM 5775 N N . ALA B 1 339 ? 15.867 -3.701 -0.363 1 95.81 339 ALA B N 1
ATOM 5776 C CA . ALA B 1 339 ? 14.484 -3.512 0.061 1 95.81 339 ALA B CA 1
ATOM 5777 C C . ALA B 1 339 ? 13.578 -3.217 -1.132 1 95.81 339 ALA B C 1
ATOM 5779 O O . ALA B 1 339 ? 12.453 -3.727 -1.211 1 95.81 339 ALA B O 1
ATOM 5780 N N . VAL B 1 340 ? 14.055 -2.371 -2.047 1 94.88 340 VAL B N 1
ATOM 5781 C CA . VAL B 1 340 ? 13.281 -2.057 -3.242 1 94.88 340 VAL B CA 1
ATOM 5782 C C . VAL B 1 340 ? 13.172 -3.295 -4.129 1 94.88 340 VAL B C 1
ATOM 5784 O O . VAL B 1 340 ? 12.094 -3.627 -4.617 1 94.88 340 VAL B O 1
ATOM 5787 N N . ALA B 1 341 ? 14.25 -4.047 -4.32 1 94.06 341 ALA B N 1
ATOM 5788 C CA . ALA B 1 341 ? 14.266 -5.254 -5.141 1 94.06 341 ALA B CA 1
ATOM 5789 C C . ALA B 1 341 ? 13.305 -6.305 -4.59 1 94.06 341 ALA B C 1
ATOM 5791 O O . ALA B 1 341 ? 12.625 -6.992 -5.355 1 94.06 341 ALA B O 1
ATOM 5792 N N . ASP B 1 342 ? 13.203 -6.348 -3.307 1 91.81 342 ASP B N 1
ATOM 5793 C CA . ASP B 1 342 ? 12.383 -7.367 -2.666 1 91.81 342 ASP B CA 1
ATOM 5794 C C . ASP B 1 342 ? 10.945 -6.883 -2.48 1 91.81 342 ASP B C 1
ATOM 5796 O O . ASP B 1 342 ? 10.078 -7.648 -2.064 1 91.81 342 ASP B O 1
ATOM 5800 N N . GLY B 1 343 ? 10.75 -5.641 -2.75 1 88.69 343 GLY B N 1
ATOM 5801 C CA . GLY B 1 343 ? 9.422 -5.086 -2.574 1 88.69 343 GLY B CA 1
ATOM 5802 C C . GLY B 1 343 ? 9 -4.984 -1.119 1 88.69 343 GLY B C 1
ATOM 5803 O O . GLY B 1 343 ? 7.832 -5.18 -0.789 1 88.69 343 GLY B O 1
ATOM 5804 N N . ARG B 1 344 ? 9.914 -4.719 -0.243 1 89.88 344 ARG B N 1
ATOM 5805 C CA . ARG B 1 344 ? 9.578 -4.773 1.178 1 89.88 344 ARG B CA 1
ATOM 5806 C C . ARG B 1 344 ? 9.602 -3.383 1.8 1 89.88 344 ARG B C 1
ATOM 5808 O O . ARG B 1 344 ? 9.469 -3.24 3.018 1 89.88 344 ARG B O 1
ATOM 5815 N N . VAL B 1 345 ? 9.844 -2.371 1.015 1 89.62 345 VAL B N 1
ATOM 5816 C CA . VAL B 1 345 ? 9.969 -1.02 1.552 1 89.62 345 VAL B CA 1
ATOM 5817 C C . VAL B 1 345 ? 8.703 -0.655 2.328 1 89.62 345 VAL B C 1
ATOM 5819 O O . VAL B 1 345 ? 8.781 -0.059 3.404 1 89.62 345 VAL B O 1
ATOM 5822 N N . ASP B 1 346 ? 7.582 -1.063 1.827 1 83.69 346 ASP B N 1
ATOM 5823 C CA . ASP B 1 346 ? 6.305 -0.692 2.432 1 83.69 346 ASP B CA 1
ATOM 5824 C C . ASP B 1 346 ? 6.078 -1.443 3.742 1 83.69 346 ASP B C 1
ATOM 5826 O O . ASP B 1 346 ? 5.215 -1.069 4.535 1 83.69 346 ASP B O 1
ATOM 5830 N N . GLU B 1 347 ? 6.832 -2.492 3.936 1 85.19 347 GLU B N 1
ATOM 5831 C CA . GLU B 1 347 ? 6.703 -3.277 5.16 1 85.19 347 GLU B CA 1
ATOM 5832 C C . GLU B 1 347 ? 7.496 -2.65 6.305 1 85.19 347 GLU B C 1
ATOM 5834 O O . GLU B 1 347 ? 7.309 -3.014 7.469 1 85.19 347 GLU B O 1
ATOM 5839 N N . ILE B 1 348 ? 8.344 -1.719 5.93 1 88.38 348 ILE B N 1
ATOM 5840 C CA . ILE B 1 348 ? 9.188 -1.088 6.941 1 88.38 348 ILE B CA 1
ATOM 5841 C C . ILE B 1 348 ? 8.406 0.009 7.656 1 88.38 348 ILE B C 1
ATOM 5843 O O . ILE B 1 348 ? 8.008 1 7.039 1 88.38 348 ILE B O 1
ATOM 5847 N N . ARG B 1 349 ? 8.227 -0.179 8.945 1 84.94 349 ARG B N 1
ATOM 5848 C CA . ARG B 1 349 ? 7.469 0.778 9.742 1 84.94 349 ARG B CA 1
ATOM 5849 C C . ARG B 1 349 ? 8.164 2.137 9.773 1 84.94 349 ARG B C 1
ATOM 5851 O O . ARG B 1 349 ? 9.391 2.211 9.828 1 84.94 349 ARG B O 1
ATOM 5858 N N . GLU B 1 350 ? 7.41 3.154 9.789 1 79.94 350 GLU B N 1
ATOM 5859 C CA . GLU B 1 350 ? 7.926 4.52 9.781 1 79.94 350 GLU B CA 1
ATOM 5860 C C . GLU B 1 350 ? 8.844 4.773 10.977 1 79.94 350 GLU B C 1
ATOM 5862 O O . GLU B 1 350 ? 9.867 5.441 10.844 1 79.94 350 GLU B O 1
ATOM 5867 N N . ALA B 1 351 ? 8.547 4.172 12.062 1 77.38 351 ALA B N 1
ATOM 5868 C CA . ALA B 1 351 ? 9.281 4.445 13.297 1 77.38 351 ALA B CA 1
ATOM 5869 C C . ALA B 1 351 ? 10.469 3.5 13.453 1 77.38 351 ALA B C 1
ATOM 5871 O O . ALA B 1 351 ? 11.258 3.631 14.391 1 77.38 351 ALA B O 1
ATOM 5872 N N . ASP B 1 352 ? 10.609 2.533 12.562 1 82.94 352 ASP B N 1
ATOM 5873 C CA . ASP B 1 352 ? 11.703 1.572 12.656 1 82.94 352 ASP B CA 1
ATOM 5874 C C . ASP B 1 352 ? 12.969 2.107 11.984 1 82.94 352 ASP B C 1
ATOM 5876 O O . ASP B 1 352 ? 13.398 1.583 10.961 1 82.94 352 ASP B O 1
ATOM 5880 N N . THR B 1 353 ? 13.602 3.02 12.641 1 83 353 THR B N 1
ATOM 5881 C CA . THR B 1 353 ? 14.781 3.672 12.078 1 83 353 THR B CA 1
ATOM 5882 C C . THR B 1 353 ? 16 2.764 12.18 1 83 353 THR B C 1
ATOM 5884 O O . THR B 1 353 ? 17.078 3.096 11.68 1 83 353 THR B O 1
ATOM 5887 N N . LYS B 1 354 ? 15.781 1.589 12.758 1 84.38 354 LYS B N 1
ATOM 5888 C CA . LYS B 1 354 ? 16.859 0.614 12.812 1 84.38 354 LYS B CA 1
ATOM 5889 C C . LYS B 1 354 ? 17.047 -0.074 11.461 1 84.38 354 LYS B C 1
ATOM 5891 O O . LYS B 1 354 ? 18.156 -0.5 11.125 1 84.38 354 LYS B O 1
ATOM 5896 N N . ASP B 1 355 ? 15.969 -0.21 10.75 1 90.62 355 ASP B N 1
ATOM 5897 C CA . ASP B 1 355 ? 16.078 -0.778 9.406 1 90.62 355 ASP B CA 1
ATOM 5898 C C . ASP B 1 355 ? 16.797 0.178 8.461 1 90.62 355 ASP B C 1
ATOM 5900 O O . ASP B 1 355 ? 16.391 1.329 8.297 1 90.62 355 ASP B O 1
ATOM 5904 N N . PRO B 1 356 ? 17.797 -0.248 7.84 1 92.69 356 PRO B N 1
ATOM 5905 C CA . PRO B 1 356 ? 18.578 0.655 6.996 1 92.69 356 PRO B CA 1
ATOM 5906 C C . PRO B 1 356 ? 17.781 1.221 5.828 1 92.69 356 PRO B C 1
ATOM 5908 O O . PRO B 1 356 ? 18.141 2.258 5.27 1 92.69 356 PRO B O 1
ATOM 5911 N N . ALA B 1 357 ? 16.75 0.532 5.469 1 94.19 357 ALA B N 1
ATOM 5912 C CA . ALA B 1 357 ? 15.945 0.992 4.34 1 94.19 357 ALA B CA 1
ATOM 5913 C C . ALA B 1 357 ? 14.742 1.804 4.812 1 94.19 357 ALA B C 1
ATOM 5915 O O . ALA B 1 357 ? 13.812 2.057 4.039 1 94.19 357 ALA B O 1
ATOM 5916 N N . ASN B 1 358 ? 14.766 2.195 6.117 1 93.44 358 ASN B N 1
ATOM 5917 C CA . ASN B 1 358 ? 13.734 3.082 6.637 1 93.44 358 ASN B CA 1
ATOM 5918 C C . ASN B 1 358 ? 13.727 4.422 5.91 1 93.44 358 ASN B C 1
ATOM 5920 O O . ASN B 1 358 ? 14.781 4.973 5.598 1 93.44 358 ASN B O 1
ATOM 5924 N N . ARG B 1 359 ? 12.539 4.895 5.668 1 91.81 359 ARG B N 1
ATOM 5925 C CA . ARG B 1 359 ? 12.375 6.121 4.898 1 91.81 359 ARG B CA 1
ATOM 5926 C C . ARG B 1 359 ? 13.125 7.281 5.547 1 91.81 359 ARG B C 1
ATOM 5928 O O . ARG B 1 359 ? 13.867 8 4.875 1 91.81 359 ARG B O 1
ATOM 5935 N N . TYR B 1 360 ? 12.992 7.5 6.816 1 91.25 360 TYR B N 1
ATOM 5936 C CA . TYR B 1 360 ? 13.641 8.609 7.504 1 91.25 360 TYR B CA 1
ATOM 5937 C C . TYR B 1 360 ? 15.156 8.445 7.508 1 91.25 360 TYR B C 1
ATOM 5939 O O . TYR B 1 360 ? 15.891 9.422 7.352 1 91.25 360 TYR B O 1
ATOM 5947 N N . ARG B 1 361 ? 15.602 7.23 7.746 1 92.38 361 ARG B N 1
ATOM 5948 C CA . ARG B 1 361 ? 17.047 6.984 7.68 1 92.38 361 ARG B CA 1
ATOM 5949 C C . ARG B 1 361 ? 17.578 7.273 6.285 1 92.38 361 ARG B C 1
ATOM 5951 O O . ARG B 1 361 ? 18.672 7.824 6.141 1 92.38 361 ARG B O 1
ATOM 5958 N N . THR B 1 362 ? 16.797 6.871 5.277 1 96 362 THR B N 1
ATOM 5959 C CA . THR B 1 362 ? 17.188 7.133 3.9 1 96 362 THR B CA 1
ATOM 5960 C C . THR B 1 362 ? 17.203 8.633 3.615 1 96 362 THR B C 1
ATOM 5962 O O . THR B 1 362 ? 18.094 9.133 2.928 1 96 362 THR B O 1
ATOM 5965 N N . ARG B 1 363 ? 16.203 9.352 4.113 1 93.88 363 ARG B N 1
ATOM 5966 C CA . ARG B 1 363 ? 16.188 10.805 3.988 1 93.88 363 ARG B CA 1
ATOM 5967 C C . ARG B 1 363 ? 17.406 11.422 4.652 1 93.88 363 ARG B C 1
ATOM 5969 O O . ARG B 1 363 ? 17.984 12.375 4.125 1 93.88 363 ARG B O 1
ATOM 5976 N N . PHE B 1 364 ? 17.844 10.906 5.836 1 93.94 364 PHE B N 1
ATOM 5977 C CA . PHE B 1 364 ? 19.031 11.391 6.52 1 93.94 364 PHE B CA 1
ATOM 5978 C C . PHE B 1 364 ? 20.266 11.172 5.668 1 93.94 364 PHE B C 1
ATOM 5980 O O . PHE B 1 364 ? 21.109 12.062 5.531 1 93.94 364 PHE B O 1
ATOM 5987 N N . LEU B 1 365 ? 20.359 9.969 5.066 1 95.44 365 LEU B N 1
ATOM 5988 C CA . LEU B 1 365 ? 21.469 9.664 4.176 1 95.44 365 LEU B CA 1
ATOM 5989 C C . LEU B 1 365 ? 21.547 10.664 3.027 1 95.44 365 LEU B C 1
ATOM 5991 O O . LEU B 1 365 ? 22.609 11.195 2.723 1 95.44 365 LEU B O 1
ATOM 5995 N N . ARG B 1 366 ? 20.391 10.906 2.412 1 95.5 366 ARG B N 1
ATOM 5996 C CA . ARG B 1 366 ? 20.328 11.844 1.294 1 95.5 366 ARG B CA 1
ATOM 5997 C C . ARG B 1 366 ? 20.734 13.25 1.726 1 95.5 366 ARG B C 1
ATOM 5999 O O . ARG B 1 366 ? 21.516 13.906 1.047 1 95.5 366 ARG B O 1
ATOM 6006 N N . ALA B 1 367 ? 20.188 13.695 2.811 1 92.56 367 ALA B N 1
ATOM 6007 C CA . ALA B 1 367 ? 20.5 15.031 3.318 1 92.56 367 ALA B CA 1
ATOM 6008 C C . ALA B 1 367 ? 22 15.195 3.549 1 92.56 367 ALA B C 1
ATOM 6010 O O . ALA B 1 367 ? 22.562 16.25 3.252 1 92.56 367 ALA B O 1
ATOM 6011 N N . LYS B 1 368 ? 22.609 14.172 4.047 1 91.88 368 LYS B N 1
ATOM 6012 C CA . LYS B 1 368 ? 24.016 14.219 4.422 1 91.88 368 LYS B CA 1
ATOM 6013 C C . LYS B 1 368 ? 24.922 14.055 3.199 1 91.88 368 LYS B C 1
ATOM 6015 O O . LYS B 1 368 ? 25.938 14.734 3.086 1 91.88 368 LYS B O 1
ATOM 6020 N N . ARG B 1 369 ? 24.531 13.156 2.287 1 95.5 369 ARG B N 1
ATOM 6021 C CA . ARG B 1 369 ? 25.531 12.672 1.333 1 95.5 369 ARG B CA 1
ATOM 6022 C C . ARG B 1 369 ? 25.219 13.18 -0.075 1 95.5 369 ARG B C 1
ATOM 6024 O O . ARG B 1 369 ? 26.078 13.117 -0.957 1 95.5 369 ARG B O 1
ATOM 6031 N N . PHE B 1 370 ? 23.984 13.609 -0.371 1 95.69 370 PHE B N 1
ATOM 6032 C CA . PHE B 1 370 ? 23.656 14.062 -1.717 1 95.69 370 PHE B CA 1
ATOM 6033 C C . PHE B 1 370 ? 23.969 15.547 -1.88 1 95.69 370 PHE B C 1
ATOM 6035 O O . PHE B 1 370 ? 23.719 16.344 -0.972 1 95.69 370 PHE B O 1
ATOM 6042 N N . ASP B 1 371 ? 24.516 15.945 -2.963 1 94.44 371 ASP B N 1
ATOM 6043 C CA . ASP B 1 371 ? 24.703 17.375 -3.244 1 94.44 371 ASP B CA 1
ATOM 6044 C C . ASP B 1 371 ? 23.469 17.969 -3.918 1 94.44 371 ASP B C 1
ATOM 6046 O O . ASP B 1 371 ? 22.469 17.266 -4.102 1 94.44 371 ASP B O 1
ATOM 6050 N N . ASP B 1 372 ? 23.5 19.156 -4.254 1 90.94 372 ASP B N 1
ATOM 6051 C CA . ASP B 1 372 ? 22.344 19.875 -4.773 1 90.94 372 ASP B CA 1
ATOM 6052 C C . ASP B 1 372 ? 21.953 19.359 -6.152 1 90.94 372 ASP B C 1
ATOM 6054 O O . ASP B 1 372 ? 20.797 19.516 -6.574 1 90.94 372 ASP B O 1
ATOM 6058 N N . ALA B 1 373 ? 22.938 18.688 -6.844 1 92.5 373 ALA B N 1
ATOM 6059 C CA . ALA B 1 373 ? 22.656 18.156 -8.172 1 92.5 373 ALA B CA 1
ATOM 6060 C C . ALA B 1 373 ? 22.125 16.734 -8.102 1 92.5 373 ALA B C 1
ATOM 6062 O O . ALA B 1 373 ? 21.797 16.125 -9.125 1 92.5 373 ALA B O 1
ATOM 6063 N N . GLY B 1 374 ? 22.031 16.203 -6.859 1 94.12 374 GLY B N 1
ATOM 6064 C CA . GLY B 1 374 ? 21.484 14.867 -6.676 1 94.12 374 GLY B CA 1
ATOM 6065 C C . GLY B 1 374 ? 22.531 13.773 -6.754 1 94.12 374 GLY B C 1
ATOM 6066 O O . GLY B 1 374 ? 22.188 12.594 -6.891 1 94.12 374 GLY B O 1
ATOM 6067 N N . ASN B 1 375 ? 23.828 14.141 -6.656 1 96.12 375 ASN B N 1
ATOM 6068 C CA . ASN B 1 375 ? 24.906 13.156 -6.723 1 96.12 375 ASN B CA 1
ATOM 6069 C C . ASN B 1 375 ? 25.25 12.609 -5.34 1 96.12 375 ASN B C 1
ATOM 6071 O O . ASN B 1 375 ? 25.5 13.375 -4.406 1 96.12 375 ASN B O 1
ATOM 6075 N N . LEU B 1 376 ? 25.234 11.32 -5.258 1 96.19 376 LEU B N 1
ATOM 6076 C CA . LEU B 1 376 ? 25.672 10.664 -4.031 1 96.19 376 LEU B CA 1
ATOM 6077 C C . LEU B 1 376 ? 27.141 10.961 -3.742 1 96.19 376 LEU B C 1
ATOM 6079 O O . LEU B 1 376 ? 27.984 10.82 -4.621 1 96.19 376 LEU B O 1
ATOM 6083 N N . SER B 1 377 ? 27.422 11.445 -2.535 1 94.62 377 SER B N 1
ATOM 6084 C CA . SER B 1 377 ? 28.766 11.836 -2.1 1 94.62 377 SER B CA 1
ATOM 6085 C C . SER B 1 377 ? 29.359 12.914 -3 1 94.62 377 SER B C 1
ATOM 6087 O O . SER B 1 377 ? 30.578 13.039 -3.115 1 94.62 377 SER B O 1
ATOM 6089 N N . GLY B 1 378 ? 28.516 13.602 -3.768 1 93.69 378 GLY B N 1
ATOM 6090 C CA . GLY B 1 378 ? 28.953 14.664 -4.656 1 93.69 378 GLY B CA 1
ATOM 6091 C C . GLY B 1 378 ? 29.656 14.148 -5.902 1 93.69 378 GLY B C 1
ATOM 6092 O O . GLY B 1 378 ? 30.234 14.93 -6.656 1 93.69 378 GLY B O 1
ATOM 6093 N N . THR B 1 379 ? 29.641 12.812 -6.145 1 95.25 379 THR B N 1
ATOM 6094 C CA . THR B 1 379 ? 30.297 12.227 -7.305 1 95.25 379 THR B CA 1
ATOM 6095 C C . THR B 1 379 ? 29.438 12.383 -8.555 1 95.25 379 THR B C 1
ATOM 6097 O O . THR B 1 379 ? 28.359 11.773 -8.656 1 95.25 379 THR B O 1
ATOM 6100 N N . PRO B 1 380 ? 29.859 13.141 -9.523 1 94.62 380 PRO B N 1
ATOM 6101 C CA . PRO B 1 380 ? 29.047 13.336 -10.727 1 94.62 380 PRO B CA 1
ATOM 6102 C C . PRO B 1 380 ? 28.969 12.086 -11.602 1 94.62 380 PRO B C 1
ATOM 6104 O O . PRO B 1 380 ? 29.891 11.258 -11.578 1 94.62 380 PRO B O 1
ATOM 6107 N N . THR B 1 381 ? 27.938 11.914 -12.336 1 94.19 381 THR B N 1
ATOM 6108 C CA . THR B 1 381 ? 27.75 10.781 -13.234 1 94.19 381 THR B CA 1
ATOM 6109 C C . THR B 1 381 ? 28.719 10.867 -14.414 1 94.19 381 THR B C 1
ATOM 6111 O O . THR B 1 381 ? 29.391 9.891 -14.758 1 94.19 381 THR B O 1
ATOM 6114 N N . GLU B 1 382 ? 28.766 12.047 -15.078 1 91.62 382 GLU B N 1
ATOM 6115 C CA . GLU B 1 382 ? 29.703 12.297 -16.172 1 91.62 382 GLU B CA 1
ATOM 6116 C C . GLU B 1 382 ? 30.891 13.141 -15.703 1 91.62 382 GLU B C 1
ATOM 6118 O O . GLU B 1 382 ? 30.719 14.031 -14.867 1 91.62 382 GLU B O 1
ATOM 6123 N N . PRO B 1 383 ? 32.188 12.766 -16.172 1 79.31 383 PRO B N 1
ATOM 6124 C CA . PRO B 1 383 ? 33.344 13.578 -15.789 1 79.31 383 PRO B CA 1
ATOM 6125 C C . PRO B 1 383 ? 33.219 15.031 -16.234 1 79.31 383 PRO B C 1
ATOM 6127 O O . PRO B 1 383 ? 32.562 15.328 -17.219 1 79.31 383 PRO B O 1
ATOM 6130 N N . ASP B 1 384 ? 33.594 16.062 -15.305 1 64.62 384 ASP B N 1
ATOM 6131 C CA . ASP B 1 384 ? 33.625 17.469 -15.695 1 64.62 384 ASP B CA 1
ATOM 6132 C C . ASP B 1 384 ? 34.5 17.672 -16.922 1 64.62 384 ASP B C 1
ATOM 6134 O O . ASP B 1 384 ? 35.594 17.094 -17.016 1 64.62 384 ASP B O 1
ATOM 6138 N N . ASP B 1 385 ? 33.906 17.906 -18.062 1 53.94 385 ASP B N 1
ATOM 6139 C CA . ASP B 1 385 ? 34.688 18.266 -19.25 1 53.94 385 ASP B CA 1
ATOM 6140 C C . ASP B 1 385 ? 35.812 19.219 -18.922 1 53.94 385 ASP B C 1
ATOM 6142 O O . ASP B 1 385 ? 36.594 19.625 -19.797 1 53.94 385 ASP B O 1
ATOM 6146 N N . GLY B 1 386 ? 35.969 20.031 -17.891 1 44.16 386 GLY B N 1
ATOM 6147 C CA . GLY B 1 386 ? 36.969 21.062 -17.953 1 44.16 386 GLY B CA 1
ATOM 6148 C C . GLY B 1 386 ? 38.406 20.516 -18.031 1 44.16 386 GLY B C 1
ATOM 6149 O O . GLY B 1 386 ? 39.375 21.281 -18.078 1 44.16 386 GLY B O 1
ATOM 6150 N N . SER B 1 387 ? 38.812 19.375 -17.594 1 38.53 387 SER B N 1
ATOM 6151 C CA . SER B 1 387 ? 40.25 19.234 -17.734 1 38.53 387 SER B CA 1
ATOM 6152 C C . SER B 1 387 ? 40.656 18.922 -19.172 1 38.53 387 SER B C 1
ATOM 6154 O O . SER B 1 387 ? 40.875 17.766 -19.516 1 38.53 387 SER B O 1
ATOM 6156 N N . GLN B 1 388 ? 39.875 19.328 -20.25 1 28.83 388 GLN B N 1
ATOM 6157 C CA . GLN B 1 388 ? 40.781 19.703 -21.312 1 28.83 388 GLN B CA 1
ATOM 6158 C C . GLN B 1 388 ? 41.469 21.016 -21 1 28.83 388 GLN B C 1
ATOM 6160 O O . GLN B 1 388 ? 40.844 21.969 -20.516 1 28.83 388 GLN B O 1
#

Secondary structure (DSSP, 8-state):
-----------PPPPP-PPPHHHHHHHHHHHHHSPTTPPEEETTEEEEE-TTS-EEEEESEEEEEE-HHHHHHHHHTTHHHHHHHHIIIIII-SSSHHHHHHHHHTTTTTS-HHHHHHHHHH-EEEEETTEEEEEEE-TTS-EEEEEEEGGGTT--GGGSEE---GGGHHHHTTBBTTS-B-S-TTSS-B--SEEEEEE-HHHHHHHHHHHSTTHHHHHHHHHTT------HHHHHHT--GGGGGGGGGGSSS-SHHHHHHHHHHSSTTT-SSEE---SSSS---SS-----SSEE-S--HHHHHHHHHHHHHHTSPPEEEEEEE-HHHHHHHHHHHHHHHHT-GGGS-TT-TTSTT-HHHHHHHHHHHB-TT--BTT--SS--TT--/-----------PPPPP-PPPHHHHHHHHHHHHHSPTTPPEEETTEEEEE-TTS-EEEEESEEEEEE-HHHHHHHHHTTHHHHHHHHIIIIII-SSSHHHHHHHHHTTTTTS-HHHHHHHHHH-EEEEETTEEEEEEE-TTS-EEEEEEEGGGTT--GGGSEE---GGGHHHHTTBBTTS-B-S-TTSS-B--SEEEEEE-HHHHHHHHHHHSTTHHHHHHHHHTT------HHHHHHT--GGGGGGGGGGSSS-SHHHHHHHHHHSSTTT-SSEE---SSSS---SS-----SSEE-S--HHHHHHHHHHHHHHTSPPEEEEEEE-HHHHHHHHHHHHHHHHT-GGGS-TT-TTSTT-HHHHHHHHHHHB-TT--BTT--SS--TT--

Sequence (776 aa):
MSDTASVAEDDPEVPEIDLPSDAFDAVLDAVSDLGPGEPLRFEGFSVARDADDQYVIAYGDRQTGLSEREFHEALDERAPAVTDWYTFEHVVGEFGPRRAFLRWIEDADGRTVADRYAALAAGIERAWGQLRITATVTDRGERRYDIRHADDAGVPAAELDAYEDPLDARDIVKLDAKGRYRPLKTAPTLDSGWVFPALSPRDAYETVETVYPATVVNWHRERQGELDVTHWRETMARQSGIYGVVRTWDRGEGHEHANWVAEACCDDSQCLKRREWEYDDETDLDVDGGDGVFPCREPCSVVVSGARKWTRLESEQSRTYEFELT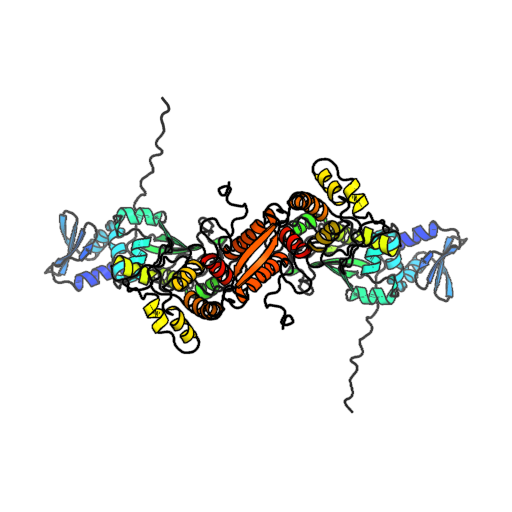PSEKEQVEAVIDAVADGRVDEIREADTKDPANRYRTRFLRAKRFDDAGNLSGTPTEPDDGSQMSDTASVAEDDPEVPEIDLPSDAFDAVLDAVSDLGPGEPLRFEGFSVARDADDQYVIAYGDRQTGLSEREFHEALDERAPAVTDWYTFEHVVGEFGPRRAFLRWIEDADGRTVADRYAALAAGIERAWGQLRITATVTDRGERRYDIRHADDAGVPAAELDAYEDPLDARDIVKLDAKGRYRPLKTAPTLDSGWVFPALSPRDAYETVETVYPATVVNWHRERQGELDVTHWRETMARQSGIYGVVRTWDRGEGHEHANWVAEACCDDSQCLKRREWEYDDETDLDVDGGDGVFPCREPCSVVVSGARKWTRLESEQSRTYEFELTPSEKEQVEAVIDAVADGRVDEIREADTKDPANRYRTRFLRAKRFDDAGNLSGTPTEPDDGSQ